Protein AF-A0A2G6HG94-F1 (afdb_monomer_lite)

Structure (mmCIF, N/CA/C/O backbone):
data_AF-A0A2G6HG94-F1
#
_entry.id   AF-A0A2G6HG94-F1
#
loop_
_atom_site.group_PDB
_atom_site.id
_atom_site.type_symbol
_atom_site.label_atom_id
_atom_site.label_alt_id
_atom_site.label_comp_id
_atom_site.label_asym_id
_atom_site.label_entity_id
_atom_site.label_seq_id
_atom_site.pdbx_PDB_ins_code
_atom_site.Cartn_x
_atom_site.Cartn_y
_atom_site.Cartn_z
_atom_site.occupancy
_atom_site.B_iso_or_equiv
_atom_site.auth_seq_id
_atom_site.auth_comp_id
_atom_site.auth_asym_id
_atom_site.auth_atom_id
_atom_site.pdbx_PDB_model_num
ATOM 1 N N . MET A 1 1 ? 24.301 -5.701 -7.905 1.00 54.69 1 MET A N 1
ATOM 2 C CA . MET A 1 1 ? 22.853 -5.455 -7.731 1.00 54.69 1 MET A CA 1
ATOM 3 C C . MET A 1 1 ? 22.670 -4.017 -7.289 1.00 54.69 1 MET A C 1
ATOM 5 O O . MET A 1 1 ? 23.548 -3.510 -6.601 1.00 54.69 1 MET A O 1
ATOM 9 N N . VAL A 1 2 ? 21.608 -3.347 -7.735 1.00 65.88 2 VAL A N 1
ATOM 10 C CA . VAL A 1 2 ? 21.294 -1.986 -7.277 1.00 65.88 2 VAL A CA 1
ATOM 11 C C . VAL A 1 2 ? 20.892 -2.071 -5.805 1.00 65.88 2 VAL A C 1
ATOM 13 O O . VAL A 1 2 ? 20.065 -2.909 -5.454 1.00 65.88 2 VAL A O 1
ATOM 16 N N . GLU A 1 3 ? 21.506 -1.249 -4.957 1.00 82.00 3 GLU A N 1
ATOM 17 C CA . GLU A 1 3 ? 21.153 -1.127 -3.540 1.00 82.00 3 GLU A CA 1
ATOM 18 C C . GLU A 1 3 ? 19.662 -0.752 -3.420 1.00 82.00 3 GLU A C 1
ATOM 20 O O . GLU A 1 3 ? 19.212 0.227 -4.029 1.00 82.00 3 GLU A O 1
ATOM 25 N N . LYS A 1 4 ? 18.874 -1.571 -2.708 1.00 89.50 4 LYS A N 1
ATOM 26 C CA . LYS A 1 4 ? 17.440 -1.319 -2.510 1.00 89.50 4 LYS A CA 1
ATOM 27 C C . LYS A 1 4 ? 17.260 -0.141 -1.541 1.00 89.50 4 LYS A C 1
ATOM 29 O O . LYS A 1 4 ? 18.012 -0.065 -0.572 1.00 89.50 4 LYS A O 1
ATOM 34 N N . PRO A 1 5 ? 16.281 0.757 -1.760 1.00 93.81 5 PRO A N 1
ATOM 35 C CA . PRO A 1 5 ? 15.986 1.831 -0.814 1.00 93.81 5 PRO A CA 1
ATOM 36 C C . PRO A 1 5 ? 15.713 1.281 0.588 1.00 93.81 5 PRO A C 1
ATOM 38 O O . PRO A 1 5 ? 15.019 0.271 0.707 1.00 93.81 5 PRO A O 1
ATOM 41 N N . ALA A 1 6 ? 16.198 1.944 1.635 1.00 96.56 6 ALA A N 1
ATOM 42 C CA . ALA A 1 6 ? 15.832 1.594 3.006 1.00 96.56 6 ALA A CA 1
ATOM 43 C C . ALA A 1 6 ? 14.319 1.777 3.234 1.00 96.56 6 ALA A C 1
ATOM 45 O O . ALA A 1 6 ? 13.686 2.616 2.592 1.00 96.56 6 ALA A O 1
ATOM 46 N N . LEU A 1 7 ? 13.736 1.010 4.152 1.00 98.31 7 LEU A N 1
ATOM 47 C CA . LEU A 1 7 ? 12.342 1.154 4.568 1.00 98.31 7 LEU A CA 1
ATOM 48 C C . LEU A 1 7 ? 12.290 1.781 5.962 1.00 98.31 7 LEU A C 1
ATOM 50 O O . LEU A 1 7 ? 12.791 1.193 6.917 1.00 98.31 7 LEU A O 1
ATOM 54 N N . VAL A 1 8 ? 11.633 2.934 6.078 1.00 98.44 8 VAL A N 1
ATOM 55 C CA . VAL A 1 8 ? 11.308 3.563 7.363 1.00 98.44 8 VAL A CA 1
ATOM 56 C C . VAL A 1 8 ? 9.801 3.470 7.587 1.00 98.44 8 VAL A C 1
ATOM 58 O O . VAL A 1 8 ? 8.999 4.029 6.838 1.00 98.44 8 VAL A O 1
ATOM 61 N N . ILE A 1 9 ? 9.404 2.744 8.624 1.00 98.44 9 ILE A N 1
ATOM 62 C CA . ILE A 1 9 ? 8.010 2.606 9.043 1.00 98.44 9 ILE A CA 1
ATOM 63 C C . ILE A 1 9 ? 7.688 3.772 9.979 1.00 98.44 9 ILE A C 1
ATOM 65 O O . ILE A 1 9 ? 8.245 3.864 11.071 1.00 98.44 9 ILE A O 1
ATOM 69 N N . ALA A 1 10 ? 6.789 4.658 9.557 1.00 97.88 10 ALA A N 1
ATOM 70 C CA . ALA A 1 10 ? 6.380 5.826 10.330 1.00 97.88 10 ALA A CA 1
ATOM 71 C C . ALA A 1 10 ? 5.179 5.481 11.224 1.00 97.88 10 ALA A C 1
ATOM 73 O O . ALA A 1 10 ? 4.052 5.350 10.742 1.00 97.88 10 ALA A O 1
ATOM 74 N N . GLY A 1 11 ? 5.419 5.307 12.524 1.00 95.50 11 GLY A N 1
ATOM 75 C CA . GLY A 1 11 ? 4.393 5.013 13.528 1.00 95.50 11 GLY A CA 1
ATOM 76 C C . GLY A 1 11 ? 3.982 6.238 14.350 1.00 95.50 11 GLY A C 1
ATOM 77 O O . GLY A 1 11 ? 4.631 7.275 14.314 1.00 95.50 11 GLY A O 1
ATOM 78 N N . HIS A 1 12 ? 2.915 6.119 15.145 1.00 91.62 12 HIS A N 1
ATOM 79 C CA . HIS A 1 12 ? 2.540 7.178 16.099 1.00 91.62 12 HIS A CA 1
ATOM 80 C C . HIS A 1 12 ? 3.505 7.254 17.290 1.00 91.62 12 HIS A C 1
ATOM 82 O O . HIS A 1 12 ? 3.939 8.336 17.656 1.00 91.62 12 HIS A O 1
ATOM 88 N N . GLY A 1 13 ? 3.837 6.094 17.866 1.00 90.94 13 GLY A N 1
ATOM 89 C CA . GLY A 1 13 ? 4.592 5.965 19.113 1.00 90.94 13 GLY A CA 1
ATOM 90 C C . GLY A 1 13 ? 3.696 5.764 20.340 1.00 90.94 13 GLY A C 1
ATOM 91 O O . GLY A 1 13 ? 2.485 5.990 20.318 1.00 90.94 13 GLY A O 1
ATOM 92 N N . THR A 1 14 ? 4.279 5.241 21.416 1.00 93.62 14 THR A N 1
ATOM 93 C CA . THR A 1 14 ? 3.594 4.935 22.679 1.00 93.62 14 THR A CA 1
ATOM 94 C C . THR A 1 14 ? 4.587 4.873 23.835 1.00 93.62 14 THR A C 1
ATOM 96 O O . THR A 1 14 ? 5.698 4.376 23.700 1.00 93.62 14 THR A O 1
ATOM 99 N N . ARG A 1 15 ? 4.163 5.318 25.022 1.00 94.19 15 ARG A N 1
ATOM 100 C CA . ARG A 1 15 ? 4.964 5.191 26.255 1.00 94.19 15 ARG A CA 1
ATOM 101 C C . ARG A 1 15 ? 4.809 3.830 26.945 1.00 94.19 15 ARG A C 1
ATOM 103 O O . ARG A 1 15 ? 5.423 3.602 27.979 1.00 94.19 15 ARG A O 1
ATOM 110 N N . LYS A 1 16 ? 3.929 2.955 26.445 1.00 95.38 16 LYS A N 1
ATOM 111 C CA . LYS A 1 16 ? 3.667 1.639 27.046 1.00 95.38 16 LYS A CA 1
ATOM 112 C C . LYS A 1 16 ? 4.695 0.628 26.544 1.00 95.38 16 LYS A C 1
ATOM 114 O O . LYS A 1 16 ? 4.786 0.417 25.339 1.00 95.38 16 LYS A O 1
ATOM 119 N N . GLU A 1 17 ? 5.395 -0.034 27.464 1.00 95.62 17 GLU A N 1
ATOM 120 C CA . GLU A 1 17 ? 6.416 -1.049 27.153 1.00 95.62 17 GLU A CA 1
ATOM 121 C C . GLU A 1 17 ? 5.886 -2.160 26.245 1.00 95.62 17 GLU A C 1
ATOM 123 O O . GLU A 1 17 ? 6.504 -2.469 25.233 1.00 95.62 17 GLU A O 1
ATOM 128 N N . GLU A 1 18 ? 4.694 -2.681 26.536 1.00 96.50 18 GLU A N 1
ATOM 129 C CA . GLU A 1 18 ? 4.037 -3.704 25.713 1.00 96.50 18 GLU A CA 1
ATOM 130 C C . GLU A 1 18 ? 3.797 -3.233 24.267 1.00 96.50 18 GLU A C 1
ATOM 132 O O . GLU A 1 18 ? 3.957 -3.993 23.316 1.00 96.50 18 GLU A O 1
ATOM 137 N N . GLY A 1 19 ? 3.452 -1.955 24.084 1.00 96.06 19 GLY A N 1
ATOM 138 C CA . GLY A 1 19 ? 3.251 -1.366 22.762 1.00 96.06 19 GLY A CA 1
ATOM 139 C C . GLY A 1 19 ? 4.558 -1.159 22.001 1.00 96.06 19 GLY A C 1
ATOM 140 O O . GLY A 1 19 ? 4.611 -1.412 20.800 1.00 96.06 19 GLY A O 1
ATOM 141 N N . MET A 1 20 ? 5.623 -0.754 22.701 1.00 95.81 20 MET A N 1
ATOM 142 C CA . MET A 1 20 ? 6.967 -0.654 22.124 1.00 95.81 20 MET A CA 1
ATOM 143 C C . MET A 1 20 ? 7.508 -2.036 21.730 1.00 95.81 20 MET A C 1
ATOM 145 O O . MET A 1 20 ? 8.055 -2.188 20.640 1.00 95.81 20 MET A O 1
ATOM 149 N N . ALA A 1 21 ? 7.294 -3.055 22.567 1.00 96.94 21 ALA A N 1
ATOM 150 C CA . ALA A 1 21 ? 7.666 -4.437 22.274 1.00 96.94 21 ALA A CA 1
ATOM 151 C C . ALA A 1 21 ? 6.909 -4.981 21.051 1.00 96.94 21 ALA A C 1
ATOM 153 O O . ALA A 1 21 ? 7.532 -5.531 20.146 1.00 96.94 21 ALA A O 1
ATOM 154 N N . ALA A 1 22 ? 5.594 -4.749 20.967 1.00 97.31 22 ALA A N 1
ATOM 155 C CA . ALA A 1 22 ? 4.786 -5.133 19.809 1.00 97.31 22 ALA A CA 1
ATOM 156 C C . ALA A 1 22 ? 5.234 -4.426 18.516 1.00 97.31 22 ALA A C 1
ATOM 158 O O . ALA A 1 22 ? 5.293 -5.051 17.458 1.00 97.31 22 ALA A O 1
ATOM 159 N N . ALA A 1 23 ? 5.589 -3.139 18.582 1.00 96.81 23 ALA A N 1
ATOM 160 C CA . ALA A 1 23 ? 6.128 -2.416 17.430 1.00 96.81 23 ALA A CA 1
ATOM 161 C C . ALA A 1 23 ? 7.500 -2.966 16.990 1.00 96.81 23 ALA A C 1
ATOM 163 O O . ALA A 1 23 ? 7.748 -3.110 15.794 1.00 96.81 23 ALA A O 1
ATOM 164 N N . ALA A 1 24 ? 8.376 -3.333 17.931 1.00 96.62 24 ALA A N 1
ATOM 165 C CA . ALA A 1 24 ? 9.669 -3.948 17.625 1.00 96.62 24 ALA A CA 1
ATOM 166 C C . ALA A 1 24 ? 9.524 -5.358 17.017 1.00 96.62 24 ALA A C 1
ATOM 168 O O . ALA A 1 24 ? 10.210 -5.697 16.045 1.00 96.62 24 ALA A O 1
ATOM 169 N N . GLU A 1 25 ? 8.594 -6.167 17.535 1.00 98.00 25 GLU A N 1
ATOM 170 C CA . GLU A 1 25 ? 8.228 -7.460 16.945 1.00 98.00 25 GLU A CA 1
ATOM 171 C C . GLU A 1 25 ? 7.721 -7.275 15.509 1.00 98.00 25 GLU A C 1
ATOM 173 O O . GLU A 1 25 ? 8.145 -7.980 14.591 1.00 98.00 25 GLU A O 1
ATOM 178 N N . PHE A 1 26 ? 6.867 -6.273 15.290 1.00 98.31 26 PHE A N 1
ATOM 179 C CA . PHE A 1 26 ? 6.357 -5.943 13.966 1.00 98.31 26 PHE A CA 1
ATOM 180 C C . PHE A 1 26 ? 7.472 -5.578 12.976 1.00 98.31 26 PHE A C 1
ATOM 182 O O . PHE A 1 26 ? 7.509 -6.116 11.869 1.00 98.31 26 PHE A O 1
ATOM 189 N N . VAL A 1 27 ? 8.414 -4.715 13.371 1.00 98.06 27 VAL A N 1
ATOM 190 C CA . VAL A 1 27 ? 9.580 -4.366 12.538 1.00 98.06 27 VAL A CA 1
ATOM 191 C C . VAL A 1 27 ? 10.389 -5.614 12.185 1.00 98.06 27 VAL A C 1
ATOM 193 O O . VAL A 1 27 ? 10.783 -5.781 11.033 1.00 98.06 27 VAL A O 1
ATOM 196 N N . THR A 1 28 ? 10.574 -6.530 13.141 1.00 98.00 28 THR A N 1
ATOM 197 C CA . THR A 1 28 ? 11.274 -7.806 12.916 1.00 98.00 28 THR A CA 1
ATOM 198 C C . THR A 1 28 ? 10.558 -8.670 11.874 1.00 98.00 28 THR A C 1
ATOM 200 O O . THR A 1 28 ? 11.204 -9.226 10.985 1.00 98.00 28 THR A O 1
ATOM 203 N N . LYS A 1 29 ? 9.220 -8.740 11.920 1.00 98.25 29 LYS A N 1
ATOM 204 C CA . LYS A 1 29 ? 8.412 -9.449 10.911 1.00 98.25 29 LYS A CA 1
ATOM 205 C C . LYS A 1 29 ? 8.564 -8.837 9.518 1.00 98.25 29 LYS A C 1
ATOM 207 O O . LYS A 1 29 ? 8.764 -9.570 8.554 1.00 98.25 29 LYS A O 1
ATOM 212 N N . VAL A 1 30 ? 8.533 -7.507 9.400 1.00 98.44 30 VAL A N 1
ATOM 213 C CA . VAL A 1 30 ? 8.744 -6.824 8.110 1.00 98.44 30 VAL A CA 1
ATOM 214 C C . VAL A 1 30 ? 10.168 -7.054 7.588 1.00 98.44 30 VAL A C 1
ATOM 216 O O . VAL A 1 30 ? 10.344 -7.362 6.410 1.00 98.44 30 VAL A O 1
ATOM 219 N N . GLN A 1 31 ? 11.180 -6.978 8.457 1.00 97.81 31 GLN A N 1
ATOM 220 C CA . GLN A 1 31 ? 12.577 -7.252 8.108 1.00 97.81 31 GLN A CA 1
ATOM 221 C C . GLN A 1 31 ? 12.777 -8.682 7.581 1.00 97.81 31 GLN A C 1
ATOM 223 O O . GLN A 1 31 ? 13.538 -8.878 6.635 1.00 97.81 31 GLN A O 1
ATOM 228 N N . ALA A 1 32 ? 12.074 -9.672 8.142 1.00 97.75 32 ALA A N 1
ATOM 229 C CA . ALA A 1 32 ? 12.132 -11.059 7.678 1.00 97.75 32 ALA A CA 1
ATOM 230 C C . ALA A 1 32 ? 11.556 -11.247 6.261 1.00 97.75 32 ALA A C 1
ATOM 232 O O . ALA A 1 32 ? 12.034 -12.096 5.511 1.00 97.75 32 ALA A O 1
ATOM 233 N N . LEU A 1 33 ? 10.561 -10.441 5.874 1.00 97.44 33 LEU A N 1
ATOM 234 C CA . LEU A 1 33 ? 9.982 -10.450 4.524 1.00 97.44 33 LEU A CA 1
ATOM 235 C C . LEU A 1 33 ? 10.848 -9.702 3.495 1.00 97.44 33 LEU A C 1
ATOM 237 O O . LEU A 1 33 ? 10.703 -9.923 2.292 1.00 97.44 33 LEU A O 1
ATOM 241 N N . LEU A 1 34 ? 11.754 -8.832 3.950 1.00 96.06 34 LEU A N 1
ATOM 242 C CA . LEU A 1 34 ? 12.644 -8.026 3.113 1.00 96.06 34 LEU A CA 1
ATOM 243 C C . LEU A 1 34 ? 14.116 -8.182 3.554 1.00 96.06 34 LEU A C 1
ATOM 245 O O . LEU A 1 34 ? 14.723 -7.213 4.011 1.00 96.06 34 LEU A O 1
ATOM 249 N N . PRO A 1 35 ? 14.731 -9.372 3.397 1.00 94.38 35 PRO A N 1
ATOM 250 C CA . PRO A 1 35 ? 16.058 -9.666 3.955 1.00 94.38 35 PRO A CA 1
ATOM 251 C C . PRO A 1 35 ? 17.186 -8.783 3.396 1.00 94.38 35 PRO A C 1
ATOM 253 O O . PRO A 1 35 ? 18.176 -8.549 4.081 1.00 94.38 35 PRO A O 1
ATOM 256 N N . ASP A 1 36 ? 17.023 -8.257 2.178 1.00 92.31 36 ASP A N 1
ATOM 257 C CA . ASP A 1 36 ? 18.010 -7.386 1.521 1.00 92.31 36 ASP A CA 1
ATOM 258 C C . ASP A 1 36 ? 17.747 -5.883 1.737 1.00 92.31 36 ASP A C 1
ATOM 260 O O . ASP A 1 36 ? 18.348 -5.045 1.062 1.00 92.31 36 ASP A O 1
ATOM 264 N N . VAL A 1 37 ? 16.787 -5.522 2.592 1.00 95.19 37 VAL A N 1
ATOM 265 C CA . VAL A 1 37 ? 16.383 -4.131 2.839 1.00 95.19 37 VAL A CA 1
ATOM 266 C C . VAL A 1 37 ? 16.684 -3.780 4.285 1.00 95.19 37 VAL A C 1
ATOM 268 O O . VAL A 1 37 ? 16.327 -4.527 5.188 1.00 95.19 37 VAL A O 1
ATOM 271 N N . SER A 1 38 ? 17.294 -2.620 4.519 1.00 95.88 38 SER A N 1
ATOM 272 C CA . SER A 1 38 ? 17.392 -2.064 5.870 1.00 95.88 38 SER A CA 1
ATOM 273 C C . SER A 1 38 ? 16.016 -1.561 6.306 1.00 95.88 38 SER A C 1
ATOM 275 O O . SER A 1 38 ? 15.544 -0.561 5.760 1.00 95.88 38 SER A O 1
ATOM 277 N N . VAL A 1 39 ? 15.395 -2.218 7.286 1.00 98.19 39 VAL A N 1
ATOM 278 C CA . VAL A 1 39 ? 14.098 -1.816 7.847 1.00 98.19 39 VAL A CA 1
ATOM 279 C C . VAL A 1 39 ? 14.288 -1.161 9.217 1.00 98.19 39 VAL A C 1
ATOM 281 O O . VAL A 1 39 ? 14.936 -1.717 10.101 1.00 98.19 39 VAL A O 1
ATOM 284 N N . SER A 1 40 ? 13.701 0.016 9.414 1.00 97.75 40 SER A N 1
ATOM 285 C CA . SER A 1 40 ? 13.635 0.700 10.709 1.00 97.75 40 SER A CA 1
ATOM 286 C C . SER A 1 40 ? 12.236 1.259 10.965 1.00 97.75 40 SER A C 1
ATOM 288 O O . SER A 1 40 ? 11.417 1.375 10.053 1.00 97.75 40 SER A O 1
ATOM 290 N N . ALA A 1 41 ? 11.952 1.604 12.220 1.00 97.81 41 ALA A N 1
ATOM 291 C CA . ALA A 1 41 ? 10.780 2.389 12.586 1.00 97.81 41 ALA A CA 1
ATOM 292 C C . ALA A 1 41 ? 11.218 3.742 13.140 1.00 97.81 41 ALA A C 1
ATOM 294 O O . ALA A 1 41 ? 12.215 3.822 13.858 1.00 97.81 41 ALA A O 1
ATOM 295 N N . GLY A 1 42 ? 10.447 4.772 12.816 1.00 97.56 42 GLY A N 1
ATOM 296 C CA . GLY A 1 42 ? 10.507 6.079 13.453 1.00 97.56 42 GLY A CA 1
ATOM 297 C C . GLY A 1 42 ? 9.103 6.502 13.862 1.00 97.56 42 GLY A C 1
ATOM 298 O O . GLY A 1 42 ? 8.114 6.073 13.254 1.00 97.56 42 GLY A O 1
ATOM 299 N N . TYR A 1 43 ? 8.998 7.313 14.905 1.00 97.38 43 TYR A N 1
ATOM 300 C CA . TYR A 1 43 ? 7.707 7.672 15.483 1.00 97.38 43 TYR A CA 1
ATOM 301 C C . TYR A 1 43 ? 7.463 9.175 15.437 1.00 97.38 43 TYR A C 1
ATOM 303 O O . TYR A 1 43 ? 8.393 9.967 15.560 1.00 97.38 43 TYR A O 1
ATOM 311 N N . VAL A 1 44 ? 6.201 9.563 15.245 1.00 93.31 44 VAL A N 1
ATOM 312 C CA . VAL A 1 44 ? 5.804 10.978 15.272 1.00 93.31 44 VAL A CA 1
ATOM 313 C C . VAL A 1 44 ? 6.042 11.573 16.661 1.00 93.31 44 VAL A C 1
ATOM 315 O O . VAL A 1 44 ? 6.483 12.709 16.786 1.00 93.31 44 VAL A O 1
ATOM 318 N N . GLU A 1 45 ? 5.751 10.815 17.717 1.00 89.19 45 GLU A N 1
ATOM 319 C CA . GLU A 1 45 ? 5.860 11.291 19.091 1.00 89.19 45 GLU A CA 1
ATOM 320 C C . GLU A 1 45 ? 6.142 10.148 20.079 1.00 89.19 45 GLU A C 1
ATOM 322 O O . GLU A 1 45 ? 6.040 8.969 19.756 1.00 89.19 45 GLU A O 1
ATOM 327 N N . LEU A 1 46 ? 6.444 10.507 21.333 1.00 91.69 46 LEU A N 1
ATOM 328 C CA . LEU A 1 46 ? 6.496 9.633 22.522 1.00 91.69 46 LEU A CA 1
ATOM 329 C C . LEU A 1 46 ? 7.614 8.583 22.587 1.00 91.69 46 LEU A C 1
ATOM 331 O O . LEU A 1 46 ? 8.038 8.256 23.696 1.00 91.69 46 LEU A O 1
ATOM 335 N N . THR A 1 47 ? 8.052 8.046 21.455 1.00 91.50 47 THR A N 1
ATOM 336 C CA . THR A 1 47 ? 9.002 6.935 21.367 1.00 91.50 47 THR A CA 1
ATOM 337 C C . THR A 1 47 ? 10.152 7.333 20.445 1.00 91.50 47 THR A C 1
ATOM 339 O O . THR A 1 47 ? 9.888 7.680 19.300 1.00 91.50 47 THR A O 1
ATOM 342 N N . PRO A 1 48 ? 11.417 7.284 20.890 1.00 91.81 48 PRO A N 1
ATOM 343 C CA . PRO A 1 48 ? 12.551 7.434 19.987 1.00 91.81 48 PRO A CA 1
ATOM 344 C C . PRO A 1 48 ? 12.822 6.127 19.206 1.00 91.81 48 PRO A C 1
ATOM 346 O O . PRO A 1 48 ? 12.505 5.040 19.703 1.00 91.81 48 PRO A O 1
ATOM 349 N N . PRO A 1 49 ? 13.456 6.197 18.024 1.00 96.69 49 PRO A N 1
ATOM 350 C CA . PRO A 1 49 ? 13.830 7.426 17.320 1.00 96.69 49 PRO A CA 1
ATOM 351 C C . PRO A 1 49 ? 12.618 8.118 16.681 1.00 96.69 49 PRO A C 1
ATOM 353 O O . PRO A 1 49 ? 11.618 7.468 16.352 1.00 96.69 49 PRO A O 1
ATOM 356 N N . THR A 1 50 ? 12.713 9.430 16.477 1.00 97.75 50 THR A N 1
ATOM 357 C CA . THR A 1 50 ? 11.739 10.157 15.653 1.00 97.75 50 THR A CA 1
ATOM 358 C C . THR A 1 50 ? 11.861 9.745 14.178 1.00 97.75 50 THR A C 1
ATOM 360 O O . THR A 1 50 ? 12.791 9.037 13.773 1.00 97.75 50 THR A O 1
ATOM 363 N N . ILE A 1 51 ? 10.880 10.109 13.348 1.00 97.88 51 ILE A N 1
ATOM 364 C CA . ILE A 1 51 ? 10.877 9.735 11.920 1.00 97.88 51 ILE A CA 1
ATOM 365 C C . ILE A 1 51 ? 12.085 10.322 11.180 1.00 97.88 51 ILE A C 1
ATOM 367 O O . ILE A 1 51 ? 12.708 9.615 10.388 1.00 97.88 51 ILE A O 1
ATOM 371 N N . ASP A 1 52 ? 12.423 11.580 11.447 1.00 97.25 52 ASP A N 1
ATOM 372 C CA . ASP A 1 52 ? 13.571 12.284 10.876 1.00 97.25 52 ASP A CA 1
ATOM 373 C C . ASP A 1 52 ? 14.900 11.634 11.295 1.00 97.25 52 ASP A C 1
ATOM 375 O O . ASP A 1 52 ? 15.735 11.352 10.432 1.00 97.25 52 ASP A O 1
ATOM 379 N N . GLU A 1 53 ? 15.061 11.278 12.574 1.00 97.56 53 GLU A N 1
ATOM 380 C CA . GLU A 1 53 ? 16.233 10.562 13.091 1.00 97.56 53 GLU A CA 1
ATOM 381 C C . GLU A 1 53 ? 16.398 9.189 12.421 1.00 97.56 53 GLU A C 1
ATOM 383 O O . GLU A 1 53 ? 17.483 8.837 11.945 1.00 97.56 53 GLU A O 1
ATOM 388 N N . ALA A 1 54 ? 15.313 8.409 12.348 1.00 97.69 54 ALA A N 1
ATOM 389 C CA . ALA A 1 54 ? 15.319 7.089 11.722 1.00 97.69 54 ALA A CA 1
ATOM 390 C C . ALA A 1 54 ? 15.642 7.171 10.222 1.00 97.69 54 ALA A C 1
ATOM 392 O O . ALA A 1 54 ? 16.371 6.322 9.697 1.00 97.69 54 ALA A O 1
ATOM 393 N N . LEU A 1 55 ? 15.116 8.191 9.537 1.00 97.50 55 LEU A N 1
ATOM 394 C CA . LEU A 1 55 ? 15.358 8.443 8.121 1.00 97.50 55 LEU A CA 1
ATOM 395 C C . LEU A 1 55 ? 16.799 8.884 7.863 1.00 97.50 55 LEU A C 1
ATOM 397 O O . LEU A 1 55 ? 17.464 8.284 7.019 1.00 97.50 55 LEU A O 1
ATOM 401 N N . SER A 1 56 ? 17.303 9.866 8.609 1.00 96.50 56 SER A N 1
ATOM 402 C CA . SER A 1 56 ? 18.682 10.348 8.487 1.00 96.50 56 SER A CA 1
ATOM 403 C C . SER A 1 56 ? 19.683 9.210 8.718 1.00 96.50 56 SER A C 1
ATOM 405 O O . SER A 1 56 ? 20.561 8.957 7.886 1.00 96.50 56 SER A O 1
ATOM 407 N N . ALA A 1 57 ? 19.476 8.409 9.770 1.00 96.31 57 ALA A N 1
ATOM 408 C CA . ALA A 1 57 ? 20.312 7.249 10.069 1.00 96.31 57 ALA A CA 1
ATOM 409 C C . ALA A 1 57 ? 20.254 6.155 8.987 1.00 96.31 57 ALA A C 1
ATOM 411 O O . ALA A 1 57 ? 21.246 5.452 8.772 1.00 96.31 57 ALA A O 1
ATOM 412 N N . ALA A 1 58 ? 19.112 5.980 8.315 1.00 95.44 58 ALA A N 1
ATOM 413 C CA . ALA A 1 58 ? 18.980 5.043 7.203 1.00 95.44 58 ALA A CA 1
ATOM 414 C C . ALA A 1 58 ? 19.720 5.546 5.952 1.00 95.44 58 ALA A C 1
ATOM 416 O O . ALA A 1 58 ? 20.473 4.790 5.340 1.00 95.44 58 ALA A O 1
ATOM 417 N N . LEU A 1 59 ? 19.558 6.827 5.606 1.00 94.88 59 LEU A N 1
ATOM 418 C CA . LEU A 1 59 ? 20.182 7.442 4.431 1.00 94.88 59 LEU A CA 1
ATOM 419 C C . LEU A 1 59 ? 21.709 7.520 4.555 1.00 94.88 59 LEU A C 1
ATOM 421 O O . LEU A 1 59 ? 22.411 7.242 3.584 1.00 94.88 59 LEU A O 1
ATOM 425 N N . ALA A 1 60 ? 22.234 7.832 5.744 1.00 93.50 60 ALA A N 1
ATOM 426 C CA . ALA A 1 60 ? 23.672 7.976 5.994 1.00 93.50 60 ALA A CA 1
ATOM 427 C C . ALA A 1 60 ? 24.488 6.693 5.739 1.00 93.50 60 ALA A C 1
ATOM 429 O O . ALA A 1 60 ? 25.702 6.752 5.551 1.00 93.50 60 ALA A O 1
ATOM 430 N N . LYS A 1 61 ? 23.835 5.524 5.725 1.00 89.62 61 LYS A N 1
ATOM 431 C CA . LYS A 1 61 ? 24.482 4.223 5.491 1.00 89.62 61 LYS A CA 1
ATOM 432 C C . LYS A 1 61 ? 24.621 3.870 4.009 1.00 89.62 61 LYS A C 1
ATOM 434 O O . LYS A 1 61 ? 25.267 2.873 3.694 1.00 89.62 61 LYS A O 1
ATOM 439 N N . MET A 1 62 ? 24.019 4.651 3.112 1.00 90.06 62 MET A N 1
ATOM 440 C CA . MET A 1 62 ? 23.862 4.295 1.703 1.00 90.06 62 MET A CA 1
ATOM 441 C C . MET A 1 62 ? 24.755 5.141 0.797 1.00 90.06 62 MET A C 1
ATOM 443 O O . MET A 1 62 ? 24.881 6.353 0.970 1.00 90.06 62 MET A O 1
ATOM 447 N N . LYS A 1 63 ? 25.331 4.519 -0.239 1.00 87.69 63 LYS A N 1
ATOM 448 C CA . LYS A 1 63 ? 26.155 5.239 -1.229 1.00 87.69 63 LYS A CA 1
ATOM 449 C C . LYS A 1 63 ? 25.299 6.108 -2.154 1.00 87.69 63 LYS A C 1
ATOM 451 O O . LYS A 1 63 ? 25.724 7.186 -2.561 1.00 87.69 63 LYS A O 1
ATOM 456 N N . ASN A 1 64 ? 24.116 5.613 -2.511 1.00 88.25 64 ASN A N 1
ATOM 457 C CA . ASN A 1 64 ? 23.082 6.366 -3.211 1.00 88.25 64 ASN A CA 1
ATOM 458 C C . ASN A 1 64 ? 21.865 6.455 -2.275 1.00 88.25 64 ASN A C 1
ATOM 460 O O . ASN A 1 64 ? 21.077 5.506 -2.242 1.00 88.25 64 ASN A O 1
ATOM 464 N N . PRO A 1 65 ? 21.744 7.527 -1.470 1.00 92.94 65 PRO A N 1
ATOM 465 C CA . PRO A 1 65 ? 20.798 7.584 -0.363 1.00 92.94 65 PRO A CA 1
ATOM 466 C C . PRO A 1 65 ? 19.359 7.565 -0.874 1.00 92.94 65 PRO A C 1
ATOM 468 O O . PRO A 1 65 ? 18.870 8.513 -1.493 1.00 92.94 65 PRO A O 1
ATOM 471 N N . ARG A 1 66 ? 18.675 6.443 -0.640 1.00 93.88 66 ARG A N 1
ATOM 472 C CA . ARG A 1 66 ? 17.292 6.228 -1.063 1.00 93.88 66 ARG A CA 1
ATOM 473 C C . ARG A 1 66 ? 16.507 5.589 0.064 1.00 93.88 66 ARG A C 1
ATOM 475 O O . ARG A 1 66 ? 16.926 4.569 0.599 1.00 93.88 66 ARG A O 1
ATOM 482 N N . ALA A 1 67 ? 15.339 6.131 0.366 1.00 95.88 67 ALA A N 1
ATOM 483 C CA . ALA A 1 67 ? 14.446 5.548 1.356 1.00 95.88 67 ALA A CA 1
ATOM 484 C C . ALA A 1 67 ? 12.994 5.571 0.882 1.00 95.88 67 ALA A C 1
ATOM 486 O O . ALA A 1 67 ? 12.602 6.365 0.027 1.00 95.88 67 ALA A O 1
ATOM 487 N N . VAL A 1 68 ? 12.196 4.690 1.464 1.00 97.56 68 VAL A N 1
ATOM 488 C CA . VAL A 1 68 ? 10.746 4.669 1.342 1.00 97.56 68 VAL A CA 1
ATOM 489 C C . VAL A 1 68 ? 10.173 4.801 2.742 1.00 97.56 68 VAL A C 1
ATOM 491 O O . VAL A 1 68 ? 10.518 4.023 3.630 1.00 97.56 68 VAL A O 1
ATOM 494 N N . VAL A 1 69 ? 9.289 5.775 2.930 1.00 98.25 69 VAL A N 1
ATOM 495 C CA . VAL A 1 69 ? 8.575 5.987 4.187 1.00 98.25 69 VAL A CA 1
ATOM 496 C C . VAL A 1 69 ? 7.151 5.459 4.051 1.00 98.25 69 VAL A C 1
ATOM 498 O O . VAL A 1 69 ? 6.392 5.889 3.173 1.00 98.25 69 VAL A O 1
ATOM 501 N N . VAL A 1 70 ? 6.789 4.510 4.917 1.00 98.12 70 VAL A N 1
ATOM 502 C CA . VAL A 1 70 ? 5.454 3.897 4.952 1.00 98.12 70 VAL A CA 1
ATOM 503 C C . VAL A 1 70 ? 4.708 4.330 6.216 1.00 98.12 70 VAL A C 1
ATOM 505 O O . VAL A 1 70 ? 5.120 3.939 7.311 1.00 98.12 70 VAL A O 1
ATOM 508 N N . PRO A 1 71 ? 3.609 5.107 6.103 1.00 96.94 71 PRO A N 1
ATOM 509 C CA . PRO A 1 71 ? 2.768 5.444 7.246 1.00 96.94 71 PRO A CA 1
ATOM 510 C C . PRO A 1 71 ? 2.061 4.210 7.794 1.00 96.94 71 PRO A C 1
ATOM 512 O O . PRO A 1 71 ? 1.219 3.605 7.124 1.00 96.94 71 PRO A O 1
ATOM 515 N N . LEU A 1 72 ? 2.304 3.905 9.062 1.00 95.25 72 LEU A N 1
ATOM 516 C CA . LEU A 1 72 ? 1.567 2.895 9.805 1.00 95.25 72 LEU A CA 1
ATOM 517 C C . LEU A 1 72 ? 0.266 3.495 10.376 1.00 95.25 72 LEU A C 1
ATOM 519 O O . LEU A 1 72 ? 0.041 3.536 11.587 1.00 95.25 72 LEU A O 1
ATOM 523 N N . MET A 1 73 ? -0.574 4.005 9.469 1.00 90.31 73 MET A N 1
ATOM 524 C CA . MET A 1 73 ? -1.803 4.757 9.749 1.00 90.31 73 MET A CA 1
ATOM 525 C C . MET A 1 73 ? -2.989 4.115 9.020 1.00 90.31 73 MET A C 1
ATOM 527 O O . MET A 1 73 ? -2.889 3.791 7.837 1.00 90.31 73 MET A O 1
ATOM 531 N N . VAL A 1 74 ? -4.118 3.920 9.706 1.00 82.31 74 VAL A N 1
ATOM 532 C CA . VAL A 1 74 ? -5.299 3.267 9.105 1.00 82.31 74 VAL A CA 1
ATOM 533 C C . VAL A 1 74 ? -6.025 4.210 8.143 1.00 82.31 74 VAL A C 1
ATOM 535 O O . VAL A 1 74 ? -6.319 3.824 7.015 1.00 82.31 74 VAL A O 1
ATOM 538 N N . GLY A 1 75 ? -6.254 5.456 8.556 1.00 80.06 75 GLY A N 1
ATOM 539 C CA . GLY A 1 75 ? -6.937 6.477 7.760 1.00 80.06 75 GLY A CA 1
ATOM 540 C C . GLY A 1 75 ? -6.076 7.711 7.520 1.00 80.06 75 GLY A C 1
ATOM 541 O O . GLY A 1 75 ? -4.951 7.821 8.021 1.00 80.06 75 GLY A O 1
ATOM 542 N N . THR A 1 76 ? -6.640 8.655 6.772 1.00 73.56 76 THR A N 1
ATOM 543 C CA . THR A 1 76 ? -6.029 9.977 6.587 1.00 73.56 76 THR A CA 1
ATOM 544 C C . THR A 1 76 ? -6.011 10.748 7.918 1.00 73.56 76 THR A C 1
ATOM 546 O O . THR A 1 76 ? -6.807 10.479 8.809 1.00 73.56 76 THR A O 1
ATOM 549 N N . GLY A 1 77 ? -5.098 11.705 8.105 1.00 80.06 77 GLY A N 1
ATOM 550 C CA . GLY A 1 77 ? -5.050 12.537 9.313 1.00 80.06 77 GLY A CA 1
ATOM 551 C C . GLY A 1 77 ? -3.924 13.567 9.284 1.00 80.06 77 GLY A C 1
ATOM 552 O O . GLY A 1 77 ? -3.154 13.600 8.324 1.00 80.06 77 GLY A O 1
ATOM 553 N N . GLY A 1 78 ? -3.821 14.384 10.340 1.00 81.56 78 GLY A N 1
ATOM 554 C CA . GLY A 1 78 ? -2.756 15.389 10.495 1.00 81.56 78 GLY A CA 1
ATOM 555 C C . GLY A 1 78 ? -1.361 14.789 10.310 1.00 81.56 78 GLY A C 1
ATOM 556 O O . GLY A 1 78 ? -0.612 15.264 9.466 1.00 81.56 78 GLY A O 1
ATOM 557 N N . HIS A 1 79 ? -1.104 13.638 10.940 1.00 85.94 79 HIS A N 1
ATOM 558 C CA . HIS A 1 79 ? 0.154 12.901 10.789 1.00 85.94 79 HIS A CA 1
ATOM 559 C C . HIS A 1 79 ? 0.493 12.566 9.335 1.00 85.94 79 HIS A C 1
ATOM 561 O O . HIS A 1 79 ? 1.597 12.825 8.871 1.00 85.94 79 HIS A O 1
ATOM 567 N N . VAL A 1 80 ? -0.469 12.027 8.584 1.00 86.31 80 VAL A N 1
ATOM 568 C CA . VAL A 1 80 ? -0.249 11.632 7.184 1.00 86.31 80 VAL A CA 1
ATOM 569 C C . VAL A 1 80 ? -0.068 12.850 6.273 1.00 86.31 80 VAL A C 1
ATOM 571 O O . VAL A 1 80 ? 0.656 12.760 5.282 1.00 86.31 80 VAL A O 1
ATOM 574 N N . ARG A 1 81 ? -0.738 13.969 6.579 1.00 84.75 81 ARG A N 1
ATOM 575 C CA . ARG A 1 81 ? -0.777 15.168 5.726 1.00 84.75 81 ARG A CA 1
ATOM 576 C C . ARG A 1 81 ? 0.323 16.185 6.026 1.00 84.75 81 ARG A C 1
ATOM 578 O O . ARG A 1 81 ? 0.676 16.917 5.109 1.00 84.75 81 ARG A O 1
ATOM 585 N N . MET A 1 82 ? 0.811 16.239 7.263 1.00 87.50 82 MET A N 1
ATOM 586 C CA . MET A 1 82 ? 1.701 17.292 7.762 1.00 87.50 82 MET A CA 1
ATOM 587 C C . MET A 1 82 ? 2.918 16.705 8.482 1.00 87.50 82 MET A C 1
ATOM 589 O O . MET A 1 82 ? 4.021 16.816 7.960 1.00 87.50 82 MET A O 1
ATOM 593 N N . ASP A 1 83 ? 2.720 16.004 9.605 1.00 92.75 83 ASP A N 1
ATOM 594 C CA . ASP A 1 83 ? 3.835 15.659 10.506 1.00 92.75 83 ASP A CA 1
ATOM 595 C C . ASP A 1 83 ? 4.859 14.708 9.860 1.00 92.75 83 ASP A C 1
ATOM 597 O O . ASP A 1 83 ? 6.064 14.919 9.965 1.00 92.75 83 ASP A O 1
ATOM 601 N N . ILE A 1 84 ? 4.407 13.663 9.148 1.00 95.38 84 ILE A N 1
ATOM 602 C CA . ILE A 1 84 ? 5.328 12.747 8.454 1.00 95.38 84 ILE A CA 1
ATOM 603 C C . ILE A 1 84 ? 6.035 13.464 7.285 1.00 95.38 84 ILE A C 1
ATOM 605 O O . ILE A 1 84 ? 7.255 13.341 7.185 1.00 95.38 84 ILE A O 1
ATOM 609 N N . PRO A 1 85 ? 5.342 14.212 6.399 1.00 93.25 85 PRO A N 1
ATOM 610 C CA . PRO A 1 85 ? 6.008 15.044 5.393 1.00 93.25 85 PRO A CA 1
ATOM 611 C C . PRO A 1 85 ? 7.051 16.026 5.948 1.00 93.25 85 PRO A C 1
ATOM 613 O O . PRO A 1 85 ? 8.118 16.160 5.347 1.00 93.25 85 PRO A O 1
ATOM 616 N N . GLU A 1 86 ? 6.772 16.683 7.076 1.00 95.12 86 GLU A N 1
ATOM 617 C CA . GLU A 1 86 ? 7.713 17.590 7.747 1.00 95.12 86 GLU A CA 1
ATOM 618 C C . GLU A 1 86 ? 8.942 16.828 8.255 1.00 95.12 86 GLU A C 1
ATOM 620 O O . GLU A 1 86 ? 10.064 17.164 7.876 1.00 95.12 86 GLU A O 1
ATOM 625 N N . ALA A 1 87 ? 8.746 15.711 8.963 1.00 96.12 87 ALA A N 1
ATOM 626 C CA . ALA A 1 87 ? 9.847 14.861 9.416 1.00 96.12 87 ALA A CA 1
ATOM 627 C C . ALA A 1 87 ? 10.675 14.275 8.252 1.00 96.12 87 ALA A C 1
ATOM 629 O O . ALA A 1 87 ? 11.884 14.075 8.366 1.00 96.12 87 ALA A O 1
ATOM 630 N N . ILE A 1 88 ? 10.059 14.019 7.090 1.00 95.38 88 ILE A N 1
ATOM 631 C CA . ILE A 1 88 ? 10.788 13.625 5.873 1.00 95.38 88 ILE A CA 1
ATOM 632 C C . ILE A 1 88 ? 11.678 14.765 5.370 1.00 95.38 88 ILE A C 1
ATOM 634 O O . ILE A 1 88 ? 12.793 14.506 4.913 1.00 95.38 88 ILE A O 1
ATOM 638 N N . ALA A 1 89 ? 11.192 16.007 5.395 1.00 93.06 89 ALA A N 1
ATOM 639 C CA . ALA A 1 89 ? 11.983 17.162 4.987 1.00 93.06 89 ALA A CA 1
ATOM 640 C C . ALA A 1 89 ? 13.181 17.366 5.929 1.00 93.06 89 ALA A C 1
ATOM 642 O O . ALA A 1 89 ? 14.301 17.546 5.451 1.00 93.06 89 ALA A O 1
ATOM 643 N N . GLU A 1 90 ? 12.959 17.249 7.239 1.00 95.12 90 GLU A N 1
ATOM 644 C CA . GLU A 1 90 ? 13.993 17.356 8.275 1.00 95.12 90 GLU A CA 1
ATOM 645 C C . GLU A 1 90 ? 15.029 16.230 8.173 1.00 95.12 90 GLU A C 1
ATOM 647 O O . GLU A 1 90 ? 16.224 16.497 8.061 1.00 95.12 90 GLU A O 1
ATOM 652 N N . GLY A 1 91 ? 14.591 14.970 8.076 1.00 94.25 91 GLY A N 1
ATOM 653 C CA . GLY A 1 91 ? 15.488 13.812 7.966 1.00 94.25 91 GLY A CA 1
ATOM 654 C C . GLY A 1 91 ? 16.325 13.773 6.679 1.00 94.25 91 GLY A C 1
ATOM 655 O O . GLY A 1 91 ? 17.261 12.980 6.572 1.00 94.25 91 GLY A O 1
ATOM 656 N N . ARG A 1 92 ? 16.010 14.621 5.689 1.00 93.94 92 ARG A N 1
ATOM 657 C CA . ARG A 1 92 ? 16.788 14.799 4.450 1.00 93.94 92 ARG A CA 1
ATOM 658 C C . ARG A 1 92 ? 17.746 15.987 4.489 1.00 93.94 92 ARG A C 1
ATOM 660 O O . ARG A 1 92 ? 18.515 16.131 3.539 1.00 93.94 92 ARG A O 1
ATOM 667 N N . ALA A 1 93 ? 17.712 16.826 5.526 1.00 89.69 93 ALA A N 1
ATOM 668 C CA . ALA A 1 93 ? 18.464 18.081 5.569 1.00 89.69 93 ALA A CA 1
ATOM 669 C C . ALA A 1 93 ? 19.971 17.879 5.320 1.00 89.69 93 ALA A C 1
ATOM 671 O O . ALA A 1 93 ? 20.571 18.615 4.536 1.00 89.69 93 ALA A O 1
ATOM 672 N N . ASP A 1 94 ? 20.547 16.814 5.883 1.00 85.31 94 ASP A N 1
ATOM 673 C CA . ASP A 1 94 ? 21.973 16.483 5.751 1.00 85.31 94 ASP A CA 1
ATOM 674 C C . ASP A 1 94 ? 22.313 15.679 4.482 1.00 85.31 94 ASP A C 1
ATOM 676 O O . ASP A 1 94 ? 23.472 15.341 4.234 1.00 85.31 94 ASP A O 1
ATOM 680 N N . SER A 1 95 ? 21.318 15.359 3.646 1.00 87.31 95 SER A N 1
ATOM 681 C CA . SER A 1 95 ? 21.506 14.586 2.416 1.00 87.31 95 SER A CA 1
ATOM 682 C C . SER A 1 95 ? 20.712 15.175 1.239 1.00 87.31 95 SER A C 1
ATOM 684 O O . SER A 1 95 ? 19.679 14.635 0.834 1.00 87.31 95 SER A O 1
ATOM 686 N N . PRO A 1 96 ? 21.208 16.260 0.608 1.00 80.38 96 PRO A N 1
ATOM 687 C CA . PRO A 1 96 ? 20.502 16.950 -0.479 1.00 80.38 96 PRO A CA 1
ATOM 688 C C . PRO A 1 96 ? 20.224 16.078 -1.712 1.00 80.38 96 PRO A C 1
ATOM 690 O O . PRO A 1 96 ? 19.283 16.335 -2.462 1.00 80.38 96 PRO A O 1
ATOM 693 N N . ILE A 1 97 ? 21.037 15.039 -1.932 1.00 87.44 97 ILE A N 1
ATOM 694 C CA . ILE A 1 97 ? 20.875 14.086 -3.040 1.00 87.44 97 ILE A CA 1
ATOM 695 C C . ILE A 1 97 ? 19.915 12.935 -2.703 1.00 87.44 97 ILE A C 1
ATOM 697 O O . ILE A 1 97 ? 19.599 12.134 -3.585 1.00 87.44 97 ILE A O 1
ATOM 701 N N . ALA A 1 98 ? 19.465 12.827 -1.447 1.00 91.50 98 ALA A N 1
ATOM 702 C CA . ALA A 1 98 ? 18.625 11.726 -1.009 1.00 91.50 98 ALA A CA 1
ATOM 703 C C . ALA A 1 98 ? 17.280 11.729 -1.725 1.00 91.50 98 ALA A C 1
ATOM 705 O O . ALA A 1 98 ? 16.585 12.749 -1.777 1.00 91.50 98 ALA A O 1
ATOM 706 N N . GLN A 1 99 ? 16.881 10.562 -2.224 1.00 90.94 99 GLN A N 1
ATOM 707 C CA . GLN A 1 99 ? 15.556 10.350 -2.791 1.00 90.94 99 GLN A CA 1
ATOM 708 C C . GLN A 1 99 ? 14.693 9.622 -1.771 1.00 90.94 99 GLN A C 1
ATOM 710 O O . GLN A 1 99 ? 14.977 8.482 -1.408 1.00 90.94 99 GLN A O 1
ATOM 715 N N . VAL A 1 100 ? 13.621 10.269 -1.329 1.00 93.44 100 VAL A N 1
ATOM 716 C CA . VAL A 1 100 ? 12.685 9.671 -0.379 1.00 93.44 100 VAL A CA 1
ATOM 717 C C . VAL A 1 100 ? 11.323 9.564 -1.036 1.00 93.44 100 VAL A C 1
ATOM 719 O O . VAL A 1 100 ? 10.742 10.571 -1.436 1.00 93.44 100 VAL A O 1
ATOM 722 N N . ALA A 1 101 ? 10.836 8.335 -1.177 1.00 94.19 101 ALA A N 1
ATOM 723 C CA . ALA A 1 101 ? 9.472 8.071 -1.600 1.00 94.19 101 ALA A CA 1
ATOM 724 C C . ALA A 1 101 ? 8.562 8.025 -0.370 1.00 94.19 101 ALA A C 1
ATOM 726 O O . ALA A 1 101 ? 8.884 7.377 0.624 1.00 94.19 101 ALA A O 1
ATOM 727 N N . TYR A 1 102 ? 7.414 8.688 -0.452 1.00 94.38 102 TYR A N 1
ATOM 728 C CA . TYR A 1 102 ? 6.377 8.643 0.570 1.00 94.38 102 TYR A CA 1
ATOM 729 C C . TYR A 1 102 ? 5.175 7.872 0.029 1.00 94.38 102 TYR A C 1
ATOM 731 O O . TYR A 1 102 ? 4.657 8.200 -1.039 1.00 94.38 102 TYR A O 1
ATOM 739 N N . THR A 1 103 ? 4.776 6.808 0.723 1.00 94.06 103 THR A N 1
ATOM 740 C CA . THR A 1 103 ? 3.710 5.910 0.252 1.00 94.06 103 THR A CA 1
ATOM 741 C C . THR A 1 103 ? 2.339 6.320 0.784 1.00 94.06 103 THR A C 1
ATOM 743 O O . THR A 1 103 ? 2.220 7.100 1.729 1.00 94.06 103 THR A O 1
ATOM 746 N N . ALA A 1 104 ? 1.283 5.758 0.194 1.00 90.06 104 ALA A N 1
ATOM 747 C CA . ALA A 1 104 ? -0.037 5.813 0.806 1.00 90.06 104 ALA A CA 1
ATOM 748 C C . ALA A 1 104 ? -0.028 5.105 2.172 1.00 90.06 104 ALA A C 1
ATOM 750 O O . ALA A 1 104 ? 0.667 4.106 2.363 1.00 90.06 104 ALA A O 1
ATOM 751 N N . HIS A 1 105 ? -0.857 5.589 3.097 1.00 91.81 105 HIS A N 1
ATOM 752 C CA . HIS A 1 105 ? -1.118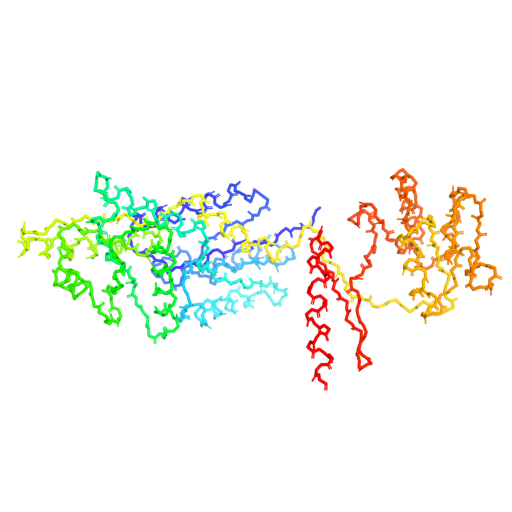 4.904 4.360 1.00 91.81 105 HIS A CA 1
ATOM 753 C C . HIS A 1 105 ? -1.773 3.521 4.133 1.00 91.81 105 HIS A C 1
ATOM 755 O O . HIS A 1 105 ? -2.057 3.111 3.001 1.00 91.81 105 HIS A O 1
ATOM 761 N N . LEU A 1 106 ? -2.006 2.765 5.210 1.00 92.00 106 LEU A N 1
ATOM 762 C CA . LEU A 1 106 ? -2.496 1.385 5.121 1.00 92.00 106 LEU A CA 1
ATOM 763 C C . LEU A 1 106 ? -3.852 1.313 4.408 1.00 92.00 106 LEU A C 1
ATOM 765 O O . LEU A 1 106 ? -4.015 0.535 3.468 1.00 92.00 106 LEU A O 1
ATOM 769 N N . GLY A 1 107 ? -4.792 2.175 4.802 1.00 85.88 107 GLY A N 1
ATOM 770 C CA . GLY A 1 107 ? -6.128 2.228 4.215 1.00 85.88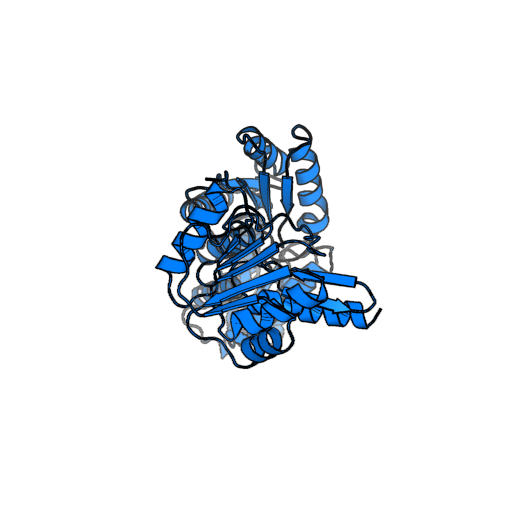 107 GLY A CA 1
ATOM 771 C C . GLY A 1 107 ? -6.960 0.974 4.526 1.00 85.88 107 GLY A C 1
ATOM 772 O O . GLY A 1 107 ? -6.554 0.134 5.334 1.00 85.88 107 GLY A O 1
ATOM 773 N N . PRO A 1 108 ? -8.131 0.819 3.884 1.00 87.50 108 PRO A N 1
ATOM 774 C CA . PRO A 1 108 ? -9.022 -0.321 4.088 1.00 87.50 108 PRO A CA 1
ATOM 775 C C . PRO A 1 108 ? -8.558 -1.552 3.285 1.00 87.50 108 PRO A C 1
ATOM 777 O O . PRO A 1 108 ? -9.278 -2.046 2.417 1.00 87.50 108 PRO A O 1
ATOM 780 N N . ASP A 1 109 ? -7.334 -2.026 3.527 1.00 92.75 109 ASP A N 1
ATOM 781 C CA . ASP A 1 109 ? -6.824 -3.238 2.878 1.00 92.75 109 ASP A CA 1
ATOM 782 C C . ASP A 1 109 ? -7.658 -4.465 3.312 1.00 92.75 109 ASP A C 1
ATOM 784 O O . ASP A 1 109 ? -7.881 -4.646 4.516 1.00 92.75 109 ASP A O 1
ATOM 788 N N . PRO A 1 110 ? -8.115 -5.325 2.377 1.00 94.00 110 PRO A N 1
ATOM 789 C CA . PRO A 1 110 ? -8.930 -6.495 2.704 1.00 94.00 110 PRO A CA 1
ATOM 790 C C . PRO A 1 110 ? -8.316 -7.413 3.766 1.00 94.00 110 PRO A C 1
ATOM 792 O O . PRO A 1 110 ? -9.050 -7.957 4.585 1.00 94.00 110 PRO A O 1
ATOM 795 N N . ARG A 1 111 ? -6.984 -7.544 3.808 1.00 95.75 111 ARG A N 1
ATOM 796 C CA . ARG A 1 111 ? -6.302 -8.379 4.811 1.00 95.75 111 ARG A CA 1
ATOM 797 C C . ARG A 1 111 ? -6.408 -7.790 6.215 1.00 95.75 111 ARG A C 1
ATOM 799 O O . ARG A 1 111 ? -6.529 -8.526 7.187 1.00 95.75 111 ARG A O 1
ATOM 806 N N . LEU A 1 112 ? -6.397 -6.462 6.330 1.00 95.62 112 LEU A N 1
ATOM 807 C CA . LEU A 1 112 ? -6.586 -5.788 7.615 1.00 95.62 112 LEU A CA 1
ATOM 808 C C . LEU A 1 112 ? -8.041 -5.865 8.068 1.00 95.62 112 LEU A C 1
ATOM 810 O O . LEU A 1 112 ? -8.285 -6.084 9.248 1.00 95.62 112 LEU A O 1
ATOM 814 N N . ILE A 1 113 ? -8.996 -5.748 7.140 1.00 96.06 113 ILE A N 1
ATOM 815 C CA . ILE A 1 113 ? -10.421 -5.989 7.418 1.00 96.06 113 ILE A CA 1
ATOM 816 C C . ILE A 1 113 ? -10.613 -7.399 7.985 1.00 96.06 113 ILE A C 1
ATOM 818 O O . ILE A 1 113 ? -11.262 -7.562 9.017 1.00 96.06 113 ILE A O 1
ATOM 822 N N . ASP A 1 114 ? -9.984 -8.396 7.367 1.00 96.81 114 ASP A N 1
ATOM 823 C CA . ASP A 1 114 ? -10.060 -9.790 7.812 1.00 96.81 114 ASP A CA 1
ATOM 824 C C . ASP A 1 114 ? -9.417 -9.989 9.174 1.00 96.81 114 ASP A C 1
ATOM 826 O O . ASP A 1 114 ? -9.963 -10.699 10.019 1.00 96.81 114 ASP A O 1
ATOM 830 N N . ARG A 1 115 ? -8.317 -9.281 9.443 1.00 96.88 115 ARG A N 1
ATOM 831 C CA . ARG A 1 115 ? -7.715 -9.265 10.772 1.00 96.88 115 ARG A CA 1
ATOM 832 C C . ARG A 1 115 ? -8.644 -8.649 11.821 1.00 96.88 115 ARG A C 1
ATOM 834 O O . ARG A 1 115 ? -8.706 -9.167 12.933 1.00 96.88 115 ARG A O 1
ATOM 841 N N . VAL A 1 116 ? -9.373 -7.578 11.500 1.00 97.38 116 VAL A N 1
ATOM 842 C CA . VAL A 1 116 ? -10.366 -6.998 12.421 1.00 97.38 116 VAL A CA 1
ATOM 843 C C . VAL A 1 116 ? -11.511 -7.977 12.677 1.00 97.38 116 VAL A C 1
ATOM 845 O O . VAL A 1 116 ? -11.859 -8.198 13.833 1.00 97.38 116 VAL A O 1
ATOM 848 N N . ILE A 1 117 ? -12.053 -8.608 11.632 1.00 98.19 117 ILE A N 1
ATOM 849 C CA . ILE A 1 117 ? -13.102 -9.637 11.754 1.00 98.19 117 ILE A CA 1
ATOM 850 C C . ILE A 1 117 ? -12.621 -10.788 12.637 1.00 98.19 117 ILE A C 1
ATOM 852 O O . ILE A 1 117 ? -13.329 -11.189 13.554 1.00 98.19 117 ILE A O 1
ATOM 856 N N . PHE A 1 118 ? -11.390 -11.261 12.432 1.00 97.94 118 PHE A N 1
ATOM 857 C CA . PHE A 1 118 ? -10.785 -12.292 13.271 1.00 97.94 118 PHE A CA 1
ATOM 858 C C . PHE A 1 118 ? -10.769 -11.893 14.755 1.00 97.94 118 PHE A C 1
ATOM 860 O O . PHE A 1 118 ? -11.122 -12.702 15.606 1.00 97.94 118 PHE A O 1
ATOM 867 N N . ARG A 1 119 ? -10.401 -10.646 15.082 1.00 98.19 119 ARG A N 1
ATOM 868 C CA . ARG A 1 119 ? -10.384 -10.147 16.470 1.00 98.19 119 ARG A CA 1
ATOM 869 C C . ARG A 1 119 ? -11.778 -10.023 17.077 1.00 98.19 119 ARG A C 1
ATOM 871 O O . ARG A 1 119 ? -11.952 -10.301 18.262 1.00 98.19 119 ARG A O 1
ATOM 878 N N . ILE A 1 120 ? -12.762 -9.613 16.279 1.00 98.62 120 ILE A N 1
ATOM 879 C CA . ILE A 1 120 ? -14.163 -9.578 16.711 1.00 98.62 120 ILE A CA 1
ATOM 880 C C . ILE A 1 120 ? -14.648 -11.001 16.994 1.00 98.62 120 ILE A C 1
ATOM 882 O O . ILE A 1 120 ? -15.274 -11.238 18.023 1.00 98.62 120 ILE A O 1
ATOM 886 N N . ASP A 1 121 ? -14.329 -11.948 16.116 1.00 98.19 121 ASP A N 1
ATOM 887 C CA . ASP A 1 121 ? -14.740 -13.343 16.237 1.00 98.19 121 ASP A CA 1
ATOM 888 C C . ASP A 1 121 ? -14.059 -14.064 17.409 1.00 98.19 121 ASP A C 1
ATOM 890 O O . ASP A 1 121 ? -14.703 -14.824 18.131 1.00 98.19 121 ASP A O 1
ATOM 894 N N . GLU A 1 122 ? -12.787 -13.763 17.662 1.00 98.31 122 GLU A N 1
ATOM 895 C CA . GLU A 1 122 ? -12.062 -14.192 18.861 1.00 98.31 122 GLU A CA 1
ATOM 896 C C . GLU A 1 122 ? -12.756 -13.678 20.134 1.00 98.31 122 GLU A C 1
ATOM 898 O O . GLU A 1 122 ? -12.992 -14.441 21.069 1.00 98.31 122 GLU A O 1
ATOM 903 N N . ALA A 1 123 ? -13.154 -12.402 20.153 1.00 98.38 123 ALA A N 1
ATOM 904 C CA . ALA A 1 123 ? -13.803 -11.785 21.308 1.00 98.38 123 ALA A CA 1
ATOM 905 C C . ALA A 1 123 ? -15.250 -12.251 21.516 1.00 98.38 123 ALA A C 1
ATOM 907 O O . ALA A 1 123 ? -15.676 -12.439 22.655 1.00 98.38 123 ALA A O 1
ATOM 908 N N . ARG A 1 124 ? -16.024 -12.439 20.438 1.00 97.88 124 ARG A N 1
ATOM 909 C CA . ARG A 1 124 ? -17.402 -12.947 20.532 1.00 97.88 124 ARG A CA 1
ATOM 910 C C . ARG A 1 124 ? -17.424 -14.408 20.972 1.00 97.88 124 ARG A C 1
ATOM 912 O O . ARG A 1 124 ? -18.403 -14.822 21.587 1.00 97.88 124 ARG A O 1
ATOM 919 N N . ASN A 1 125 ? -16.362 -15.163 20.678 1.00 96.94 125 ASN A N 1
ATOM 920 C CA . ASN A 1 125 ? -16.219 -16.583 20.976 1.00 96.94 125 ASN A CA 1
ATOM 921 C C . ASN A 1 125 ? -17.450 -17.385 20.502 1.00 96.94 125 ASN A C 1
ATOM 923 O O . ASN A 1 125 ? -17.700 -17.511 19.302 1.00 96.94 125 ASN A O 1
ATOM 927 N N . GLU A 1 126 ? -18.260 -17.894 21.427 1.00 97.12 126 GLU A N 1
ATOM 928 C CA . GLU A 1 126 ? -19.403 -18.755 21.140 1.00 97.12 126 GLU A CA 1
ATOM 929 C C . GLU A 1 126 ? -20.653 -18.013 20.640 1.00 97.12 126 GLU A C 1
ATOM 931 O O . GLU A 1 126 ? -21.616 -18.648 20.210 1.00 97.12 126 GLU A O 1
ATOM 936 N N . TRP A 1 127 ? -20.686 -16.679 20.695 1.00 98.25 127 TRP A N 1
ATOM 937 C CA . TRP A 1 127 ? -21.856 -15.920 20.256 1.00 98.25 127 TRP A CA 1
ATOM 938 C C . TRP A 1 127 ? -22.038 -15.975 18.744 1.00 98.25 127 TRP A C 1
ATOM 940 O O . TRP A 1 127 ? -21.108 -15.681 17.998 1.00 98.25 127 TRP A O 1
ATOM 950 N N . ALA A 1 128 ? -23.252 -16.277 18.279 1.00 97.94 128 ALA A N 1
ATOM 951 C CA . ALA A 1 128 ? -23.588 -16.174 16.864 1.00 97.94 128 ALA A CA 1
ATOM 952 C C . ALA A 1 128 ? -23.377 -14.736 16.360 1.00 97.94 128 ALA A C 1
ATOM 954 O O . ALA A 1 128 ? -23.740 -13.773 17.041 1.00 97.94 128 ALA A O 1
ATOM 955 N N . ALA A 1 129 ? -22.818 -14.590 15.154 1.00 97.50 129 ALA A N 1
ATOM 956 C CA . ALA A 1 129 ? -22.595 -13.280 14.542 1.00 97.50 129 ALA A CA 1
ATOM 957 C C . ALA A 1 129 ? -23.908 -12.482 14.427 1.00 97.50 129 ALA A C 1
ATOM 959 O O . ALA A 1 129 ? -23.955 -11.328 14.846 1.00 97.50 129 ALA A O 1
ATOM 960 N N . SER A 1 130 ? -24.993 -13.135 13.994 1.00 97.38 130 SER A N 1
ATOM 961 C CA . SER A 1 130 ? -26.336 -12.547 13.849 1.00 97.38 130 SER A CA 1
ATOM 962 C C . SER A 1 130 ? -26.929 -11.967 15.133 1.00 97.38 130 SER A C 1
ATOM 964 O O . SER A 1 130 ? -27.848 -11.158 15.058 1.00 97.38 130 SER A O 1
ATOM 966 N N . ASP A 1 131 ? -26.406 -12.369 16.293 1.00 96.50 131 ASP A N 1
ATOM 967 C CA . ASP A 1 131 ? -26.893 -11.968 17.616 1.00 96.50 131 ASP A CA 1
ATOM 968 C C . ASP A 1 131 ? -25.881 -11.070 18.349 1.00 96.50 131 ASP A C 1
ATOM 970 O O . ASP A 1 131 ? -26.083 -10.720 19.513 1.00 96.50 131 ASP A O 1
ATOM 974 N N . THR A 1 132 ? -24.767 -10.731 17.691 1.00 98.62 132 THR A N 1
ATOM 975 C CA . THR A 1 132 ? -23.673 -9.934 18.249 1.00 98.62 132 THR A CA 1
ATOM 976 C C . THR A 1 132 ? -23.677 -8.543 17.630 1.00 98.62 132 THR A C 1
ATOM 978 O O . THR A 1 132 ? -23.524 -8.399 16.418 1.00 98.62 132 THR A O 1
ATOM 981 N N . THR A 1 133 ? -23.795 -7.510 18.463 1.00 98.75 133 THR A N 1
ATOM 982 C CA . THR A 1 133 ? -23.568 -6.119 18.048 1.00 98.75 133 THR A CA 1
ATOM 983 C C . THR A 1 133 ? -22.107 -5.755 18.276 1.00 98.75 133 THR A C 1
ATOM 985 O O . THR A 1 133 ? -21.553 -6.024 19.341 1.00 98.75 133 THR A O 1
ATOM 988 N N . VAL A 1 134 ? -21.475 -5.113 17.298 1.00 98.88 134 VAL A N 1
ATOM 989 C CA . VAL A 1 134 ? -20.103 -4.614 17.425 1.00 98.88 134 VAL A CA 1
ATOM 990 C C . VAL A 1 134 ? -20.129 -3.112 17.675 1.00 98.88 134 VAL A C 1
ATOM 992 O O . VAL A 1 134 ? -20.688 -2.358 16.887 1.00 98.88 134 VAL A O 1
ATOM 995 N N . VAL A 1 135 ? -19.471 -2.659 18.737 1.00 98.81 135 VAL A N 1
ATOM 996 C CA . VAL A 1 135 ? -19.155 -1.243 18.950 1.00 98.81 135 VAL A CA 1
ATOM 997 C C . VAL A 1 135 ? -17.712 -1.021 18.500 1.00 98.81 135 VAL A C 1
ATOM 999 O O . VAL A 1 135 ? -16.765 -1.435 19.170 1.00 98.81 135 VAL A O 1
ATOM 1002 N N . PHE A 1 136 ? -17.539 -0.422 17.323 1.00 98.56 136 PHE A N 1
ATOM 1003 C CA . PHE A 1 136 ? -16.250 -0.265 16.653 1.00 98.56 136 PHE A CA 1
ATOM 1004 C C . PHE A 1 136 ? -15.606 1.086 16.984 1.00 98.56 136 PHE A C 1
ATOM 1006 O O . PHE A 1 136 ? -16.055 2.150 16.541 1.00 98.56 136 PHE A O 1
ATOM 1013 N N . VAL A 1 137 ? -14.528 1.039 17.769 1.00 98.31 137 VAL A N 1
ATOM 1014 C CA . VAL A 1 137 ? -13.953 2.208 18.446 1.00 98.31 137 VAL A CA 1
ATOM 1015 C C . VAL A 1 137 ? -12.737 2.734 17.696 1.00 98.31 137 VAL A C 1
ATOM 1017 O O . VAL A 1 137 ? -11.711 2.065 17.617 1.00 98.31 137 VAL A O 1
ATOM 1020 N N . GLY A 1 138 ? -12.822 3.955 17.175 1.00 95.88 138 GLY A N 1
ATOM 1021 C CA . GLY A 1 138 ? -11.683 4.684 16.617 1.00 95.88 138 GLY A CA 1
ATOM 1022 C C . GLY A 1 138 ? -11.039 5.637 17.630 1.00 95.88 138 GLY A C 1
ATOM 1023 O O . GLY A 1 138 ? -11.569 5.893 18.711 1.00 95.88 138 GLY A O 1
ATOM 1024 N N . ARG A 1 139 ? -9.901 6.246 17.270 1.00 93.62 139 ARG A N 1
ATOM 1025 C CA . ARG A 1 139 ? -9.315 7.349 18.065 1.00 93.62 139 ARG A CA 1
ATOM 1026 C C . ARG A 1 139 ? -10.191 8.607 17.988 1.00 93.62 139 ARG A C 1
ATOM 1028 O O . ARG A 1 139 ? -10.416 9.288 18.991 1.00 93.62 139 ARG A O 1
ATOM 1035 N N . GLY A 1 140 ? -10.702 8.856 16.782 1.00 91.56 140 GLY A N 1
ATOM 1036 C CA . GLY A 1 140 ? -11.293 10.121 16.362 1.00 91.56 140 GLY A CA 1
ATOM 1037 C C . GLY A 1 140 ? -10.213 11.085 15.879 1.00 91.56 140 GLY A C 1
ATOM 1038 O O . GLY A 1 140 ? -9.082 11.052 16.366 1.00 91.56 140 GLY A O 1
ATOM 1039 N N . ALA A 1 141 ? -10.556 11.945 14.927 1.00 90.38 141 ALA A N 1
ATOM 1040 C CA . ALA A 1 141 ? -9.673 13.000 14.447 1.00 90.38 141 ALA A CA 1
ATOM 1041 C C . ALA A 1 141 ? -10.446 14.291 14.168 1.00 90.38 141 ALA A C 1
ATOM 1043 O O . ALA A 1 141 ? -11.639 14.268 13.875 1.00 90.38 141 ALA A O 1
ATOM 1044 N N . LEU A 1 142 ? -9.735 15.419 14.194 1.00 88.75 142 LEU A N 1
ATOM 1045 C CA . LEU A 1 142 ? -10.281 16.714 13.773 1.00 88.75 142 LEU A CA 1
ATOM 1046 C C . LEU A 1 142 ? -10.480 16.803 12.252 1.00 88.75 142 LEU A C 1
ATOM 1048 O O . LEU A 1 142 ? -11.220 17.657 11.779 1.00 88.75 142 LEU A O 1
ATOM 1052 N N . VAL A 1 143 ? -9.825 15.921 11.492 1.00 87.12 143 VAL A N 1
ATOM 1053 C CA . VAL A 1 143 ? -9.951 15.815 10.035 1.00 87.12 143 VAL A CA 1
ATOM 1054 C C . VAL A 1 143 ? -11.167 14.933 9.712 1.00 87.12 143 VAL A C 1
ATOM 1056 O O . VAL A 1 143 ? -11.116 13.737 10.016 1.00 87.12 143 VAL A O 1
ATOM 1059 N N . PRO A 1 144 ? -12.253 15.468 9.118 1.00 89.31 144 PRO A N 1
ATOM 1060 C CA . PRO A 1 144 ? -13.488 14.712 8.893 1.00 89.31 144 PRO A CA 1
ATOM 1061 C C . PRO A 1 144 ? -13.305 13.452 8.043 1.00 89.31 144 PRO A C 1
ATOM 1063 O O . PRO A 1 144 ? -13.937 12.433 8.316 1.00 89.31 144 PRO A O 1
ATOM 1066 N N . GLU A 1 145 ? -12.408 13.486 7.056 1.00 87.38 145 GLU A N 1
ATOM 1067 C CA . GLU A 1 145 ? -12.122 12.358 6.165 1.00 87.38 145 GLU A CA 1
ATOM 1068 C C . GLU A 1 145 ? -11.599 11.137 6.934 1.00 87.38 145 GLU A C 1
ATOM 1070 O O . GLU A 1 145 ? -11.974 10.010 6.626 1.00 87.38 145 GLU A O 1
ATOM 1075 N N . ALA A 1 146 ? -10.817 11.350 7.996 1.00 88.31 146 ALA A N 1
ATOM 1076 C CA . ALA A 1 146 ? -10.324 10.279 8.863 1.00 88.31 146 ALA A CA 1
ATOM 1077 C C . ALA A 1 146 ? -11.466 9.528 9.567 1.00 88.31 146 ALA A C 1
ATOM 1079 O O . ALA A 1 146 ? -11.441 8.307 9.724 1.00 88.31 146 ALA A O 1
ATOM 1080 N N . ASN A 1 147 ? -12.480 10.278 10.004 1.00 92.00 147 ASN A N 1
ATOM 1081 C CA . ASN A 1 147 ? -13.657 9.729 10.666 1.00 92.00 147 ASN A CA 1
ATOM 1082 C C . ASN A 1 147 ? -14.566 9.034 9.639 1.00 92.00 147 ASN A C 1
ATOM 1084 O O . ASN A 1 147 ? -15.109 7.966 9.915 1.00 92.00 147 ASN A O 1
ATOM 1088 N N . ALA A 1 148 ? -14.675 9.589 8.427 1.00 91.62 148 ALA A N 1
ATOM 1089 C CA . ALA A 1 148 ? -15.383 8.951 7.321 1.00 91.62 148 ALA A CA 1
ATOM 1090 C C . ALA A 1 148 ? -14.734 7.614 6.916 1.00 91.62 148 ALA A C 1
ATOM 1092 O O . ALA A 1 148 ? -15.454 6.643 6.683 1.00 91.62 148 ALA A O 1
ATOM 1093 N N . ASP A 1 149 ? -13.399 7.529 6.905 1.00 89.50 149 ASP A N 1
ATOM 1094 C CA . ASP A 1 149 ? -12.658 6.282 6.677 1.00 89.50 149 ASP A CA 1
ATOM 1095 C C . ASP A 1 149 ? -12.978 5.224 7.747 1.00 89.50 149 ASP A C 1
ATOM 1097 O O . ASP A 1 149 ? -13.180 4.053 7.417 1.00 89.50 149 ASP A O 1
ATOM 1101 N N . HIS A 1 150 ? -13.093 5.623 9.021 1.00 93.88 150 HIS A N 1
ATOM 1102 C CA . HIS A 1 150 ? -13.497 4.724 10.113 1.00 93.88 150 HIS A CA 1
ATOM 1103 C C . HIS A 1 150 ? -14.920 4.184 9.913 1.00 93.88 150 HIS A C 1
ATOM 1105 O O . HIS A 1 150 ? -15.147 2.976 10.010 1.00 93.88 150 HIS A O 1
ATOM 1111 N N . CYS A 1 151 ? -15.867 5.050 9.541 1.00 94.38 151 CYS A N 1
ATOM 1112 C CA . CYS A 1 151 ? -17.234 4.640 9.208 1.00 94.38 151 CYS A CA 1
ATOM 1113 C C . CYS A 1 151 ? -17.289 3.730 7.975 1.00 94.38 151 CYS A C 1
ATOM 1115 O O . CYS A 1 151 ? -18.021 2.737 7.954 1.00 94.38 151 CYS A O 1
ATOM 1117 N N . ARG A 1 152 ? -16.484 4.028 6.950 1.00 93.38 152 ARG A N 1
ATOM 1118 C CA . ARG A 1 152 ? -16.354 3.184 5.761 1.00 93.38 152 ARG A CA 1
ATOM 1119 C C . ARG A 1 152 ? -15.823 1.801 6.127 1.00 93.38 152 ARG A C 1
ATOM 1121 O O . ARG A 1 152 ? -16.363 0.812 5.640 1.00 93.38 152 ARG A O 1
ATOM 1128 N N . LEU A 1 153 ? -14.805 1.718 6.982 1.00 93.81 153 LEU A N 1
ATOM 1129 C CA . LEU A 1 153 ? -14.246 0.447 7.439 1.00 93.81 153 LEU A CA 1
ATOM 1130 C C . LEU A 1 153 ? -15.293 -0.392 8.183 1.00 93.81 153 LEU A C 1
ATOM 1132 O O . LEU A 1 153 ? -15.472 -1.562 7.850 1.00 93.81 153 LEU A O 1
ATOM 1136 N N . ALA A 1 154 ? -16.039 0.215 9.112 1.00 95.94 154 ALA A N 1
ATOM 1137 C CA . ALA A 1 154 ? -17.153 -0.449 9.791 1.00 95.94 154 ALA A CA 1
ATOM 1138 C C . ALA A 1 154 ? -18.175 -1.005 8.792 1.00 95.94 154 ALA A C 1
ATOM 1140 O O . ALA A 1 154 ? -18.601 -2.154 8.903 1.00 95.94 154 ALA A O 1
ATOM 1141 N N . ARG A 1 155 ? -18.520 -0.225 7.758 1.00 95.62 155 ARG A N 1
ATOM 1142 C CA . ARG A 1 155 ? -19.454 -0.679 6.727 1.00 95.62 155 ARG A CA 1
ATOM 1143 C C . ARG A 1 155 ? -18.916 -1.873 5.937 1.00 95.62 155 ARG A C 1
ATOM 1145 O O . ARG A 1 155 ? -19.668 -2.807 5.690 1.00 95.62 155 ARG A O 1
ATOM 1152 N N . LEU A 1 156 ? -17.635 -1.870 5.571 1.00 95.31 156 LEU A N 1
ATOM 1153 C CA . LEU A 1 156 ? -17.009 -2.995 4.865 1.00 95.31 156 LEU A CA 1
ATOM 1154 C C . LEU A 1 156 ? -16.992 -4.275 5.716 1.00 95.31 156 LEU A C 1
ATOM 1156 O O . LEU A 1 156 ? -17.231 -5.358 5.189 1.00 95.31 156 LEU A O 1
ATOM 1160 N N . ILE A 1 157 ? -16.762 -4.151 7.027 1.00 96.88 157 ILE A N 1
ATOM 1161 C CA . ILE A 1 157 ? -16.822 -5.279 7.968 1.00 96.88 157 ILE A CA 1
ATOM 1162 C C . ILE A 1 157 ? -18.255 -5.827 8.058 1.00 96.88 157 ILE A C 1
ATOM 1164 O O . ILE A 1 157 ? -18.450 -7.038 7.971 1.00 96.88 157 ILE A O 1
ATOM 1168 N N . GLN A 1 158 ? -19.262 -4.952 8.170 1.00 95.94 158 GLN A N 1
ATOM 1169 C CA . GLN A 1 158 ? -20.678 -5.338 8.252 1.00 95.94 158 GLN A CA 1
ATOM 1170 C C . GLN A 1 158 ? -21.130 -6.167 7.042 1.00 95.94 158 GLN A C 1
ATOM 1172 O O . GLN A 1 158 ? -21.845 -7.155 7.216 1.00 95.94 158 GLN A O 1
ATOM 1177 N N . GLU A 1 159 ? -20.701 -5.785 5.836 1.00 95.38 159 GLU A N 1
ATOM 1178 C CA . GLU A 1 159 ? -21.027 -6.511 4.600 1.00 95.38 159 GLU A CA 1
ATOM 1179 C C . GLU A 1 159 ? -20.365 -7.891 4.523 1.00 95.38 159 GLU A C 1
ATOM 1181 O O . GLU A 1 159 ? -20.885 -8.780 3.853 1.00 95.38 159 GLU A O 1
ATOM 1186 N N . LYS A 1 160 ? -19.227 -8.083 5.202 1.00 96.00 160 LYS A N 1
ATOM 1187 C CA . LYS A 1 160 ? -18.447 -9.323 5.128 1.00 96.00 160 LYS A CA 1
ATOM 1188 C C . LYS A 1 160 ? -18.774 -10.326 6.236 1.00 96.00 160 LYS A C 1
ATOM 1190 O O . LYS A 1 160 ? -18.738 -11.525 5.983 1.00 96.00 160 LYS A O 1
ATOM 1195 N N . ALA A 1 161 ? -19.051 -9.856 7.452 1.00 93.25 161 ALA A N 1
ATOM 1196 C CA . ALA A 1 161 ? -19.111 -10.708 8.645 1.00 93.25 161 ALA A CA 1
ATOM 1197 C C . ALA A 1 161 ? -20.526 -10.948 9.202 1.00 93.25 161 ALA A C 1
ATOM 1199 O O . ALA A 1 161 ? -20.690 -11.747 10.120 1.00 93.25 161 ALA A O 1
ATOM 1200 N N . HIS A 1 162 ? -21.550 -10.290 8.643 1.00 92.38 162 HIS A N 1
ATOM 1201 C CA . HIS A 1 162 ? -22.965 -10.510 8.983 1.00 92.38 162 HIS A CA 1
ATOM 1202 C C . HIS A 1 162 ? -23.286 -10.434 10.491 1.00 92.38 162 HIS A C 1
ATOM 1204 O O . HIS A 1 162 ? -24.141 -11.167 10.992 1.00 92.38 162 HIS A O 1
ATOM 1210 N N . TYR A 1 163 ? -22.611 -9.537 11.218 1.00 98.06 163 TYR A N 1
ATOM 1211 C CA . TYR A 1 163 ? -22.966 -9.210 12.601 1.00 98.06 163 TYR A CA 1
ATOM 1212 C C . TYR A 1 163 ? -24.364 -8.580 12.684 1.00 98.06 163 TYR A C 1
ATOM 1214 O O . TYR A 1 163 ? -24.830 -8.004 11.696 1.00 98.06 163 TYR A O 1
ATOM 1222 N N . ALA A 1 164 ? -25.007 -8.637 13.855 1.00 97.88 164 ALA A N 1
ATOM 1223 C CA . ALA A 1 164 ? -26.330 -8.041 14.081 1.00 97.88 164 ALA A CA 1
ATOM 1224 C C . ALA A 1 164 ? -26.358 -6.553 13.690 1.00 97.88 164 ALA A C 1
ATOM 1226 O O . ALA A 1 164 ? -27.264 -6.087 12.999 1.00 97.88 164 ALA A O 1
ATOM 1227 N N . SER A 1 165 ? -25.334 -5.820 14.125 1.00 97.88 165 SER A N 1
ATOM 1228 C CA . SER A 1 165 ? -25.066 -4.434 13.749 1.00 97.88 165 SER A CA 1
ATOM 1229 C C . SER A 1 165 ? -23.616 -4.069 14.065 1.00 97.88 165 SER A C 1
ATOM 1231 O O . SER A 1 165 ? -22.975 -4.705 14.908 1.00 97.88 165 SER A O 1
ATOM 1233 N N . ILE A 1 166 ? -23.107 -3.018 13.421 1.00 98.31 166 ILE A N 1
ATOM 1234 C CA . ILE A 1 166 ? -21.846 -2.368 13.788 1.00 98.31 166 ILE A CA 1
ATOM 1235 C C . ILE A 1 166 ? -22.096 -0.876 13.996 1.00 98.31 166 ILE A C 1
ATOM 1237 O O . ILE A 1 166 ? -22.411 -0.160 13.046 1.00 98.31 166 ILE A O 1
ATOM 1241 N N . ASP A 1 167 ? -21.891 -0.411 15.225 1.00 97.50 167 ASP A N 1
ATOM 1242 C CA . ASP A 1 167 ? -21.995 0.992 15.612 1.00 97.50 167 ASP A CA 1
ATOM 1243 C C . ASP A 1 167 ? -20.597 1.592 15.787 1.00 97.50 167 ASP A C 1
ATOM 1245 O O . ASP A 1 167 ? -19.747 1.050 16.492 1.00 97.50 167 ASP A O 1
ATOM 1249 N N . THR A 1 168 ? -20.335 2.731 15.152 1.00 98.19 168 THR A N 1
ATOM 1250 C CA . THR A 1 168 ? -19.042 3.421 15.257 1.00 98.19 168 THR A CA 1
ATOM 1251 C C . THR A 1 168 ? -19.039 4.422 16.402 1.00 98.19 168 THR A C 1
ATOM 1253 O O . THR A 1 168 ? -19.960 5.232 16.521 1.00 98.19 168 THR A O 1
ATOM 1256 N N . CYS A 1 169 ? -17.963 4.445 17.181 1.00 98.38 169 CYS A N 1
ATOM 1257 C CA . CYS A 1 169 ? -17.720 5.471 18.191 1.00 98.38 169 CYS A CA 1
ATOM 1258 C C . CYS A 1 169 ? -16.224 5.784 18.305 1.00 98.38 169 CYS A C 1
ATOM 1260 O O . CYS A 1 169 ? -15.390 5.195 17.611 1.00 98.38 169 CYS A O 1
ATOM 1262 N N . TYR A 1 170 ? -15.873 6.702 19.201 1.00 98.00 170 TYR A N 1
ATOM 1263 C CA . TYR A 1 170 ? -14.504 7.180 19.361 1.00 98.00 170 TYR A CA 1
ATOM 1264 C C . TYR A 1 170 ? -14.078 7.227 20.826 1.00 98.00 170 TYR A C 1
ATOM 1266 O O . TYR A 1 170 ? -14.900 7.324 21.735 1.00 98.00 170 TYR A O 1
ATOM 1274 N N . ILE A 1 171 ? -12.773 7.136 21.066 1.00 96.62 171 ILE A N 1
ATOM 1275 C CA . ILE A 1 171 ? -12.234 7.082 22.429 1.00 96.62 171 ILE A CA 1
ATOM 1276 C C . ILE A 1 171 ? -11.800 8.452 22.970 1.00 96.62 171 ILE A C 1
ATOM 1278 O O . ILE A 1 171 ? -11.728 8.605 24.185 1.00 96.62 171 ILE A O 1
ATOM 1282 N N . GLN A 1 172 ? -11.470 9.429 22.110 1.00 92.31 172 GLN A N 1
ATOM 1283 C CA . GLN A 1 172 ? -10.763 10.635 22.567 1.00 92.31 172 GLN A CA 1
ATOM 1284 C C . GLN A 1 172 ? -11.198 11.957 21.923 1.00 92.31 172 GLN A C 1
ATOM 1286 O O . GLN A 1 172 ? -11.397 12.924 22.649 1.00 92.31 172 GLN A O 1
ATOM 1291 N N . VAL A 1 173 ? -11.248 12.051 20.589 1.00 92.62 173 VAL A N 1
ATOM 1292 C CA . VAL A 1 173 ? -11.228 13.374 19.921 1.00 92.62 173 VAL A CA 1
ATOM 1293 C C . VAL A 1 173 ? -12.615 13.895 19.554 1.00 92.62 173 VAL A C 1
ATOM 1295 O O . VAL A 1 173 ? -12.857 15.096 19.625 1.00 92.62 173 VAL A O 1
ATOM 1298 N N . VAL A 1 174 ? -13.511 13.009 19.123 1.00 95.19 174 VAL A N 1
ATOM 1299 C CA . VAL A 1 174 ? -14.827 13.380 18.585 1.00 95.19 174 VAL A CA 1
ATOM 1300 C C . VAL A 1 174 ? -15.922 12.497 19.180 1.00 95.19 174 VAL A C 1
ATOM 1302 O O . VAL A 1 174 ? -15.638 11.461 19.774 1.00 95.19 174 VAL A O 1
ATOM 1305 N N . GLU A 1 175 ? -17.174 12.910 19.022 1.00 95.94 175 GLU A N 1
ATOM 1306 C CA . GLU A 1 175 ? -18.357 12.152 19.440 1.00 95.94 175 GLU A CA 1
ATOM 1307 C C . GLU A 1 175 ? -18.916 11.300 18.272 1.00 95.94 175 GLU A C 1
ATOM 1309 O O . GLU A 1 175 ? -18.649 11.614 17.108 1.00 95.94 175 GLU A O 1
ATOM 1314 N N . PRO A 1 176 ? -19.703 10.237 18.538 1.00 97.62 176 PRO A N 1
ATOM 1315 C CA . PRO A 1 176 ? -20.064 9.727 19.860 1.00 97.62 176 PRO A CA 1
ATOM 1316 C C . PRO A 1 176 ? -18.883 9.029 20.545 1.00 97.62 176 PRO A C 1
ATOM 1318 O O . PRO A 1 176 ? -18.164 8.248 19.920 1.00 97.62 176 PRO A O 1
ATOM 1321 N N . ASN A 1 177 ? -18.688 9.289 21.837 1.00 98.31 177 ASN A N 1
ATOM 1322 C CA . ASN A 1 177 ? -17.687 8.603 22.643 1.00 98.31 177 ASN A CA 1
ATOM 1323 C C . ASN A 1 177 ? -18.096 7.143 22.936 1.00 98.31 177 ASN A C 1
ATOM 1325 O O . ASN A 1 177 ? -19.243 6.749 22.715 1.00 98.31 177 ASN A O 1
ATOM 1329 N N . LEU A 1 178 ? -17.171 6.329 23.455 1.00 98.56 178 LEU A N 1
ATOM 1330 C CA . LEU A 1 178 ? -17.416 4.906 23.733 1.00 98.56 178 LEU A CA 1
ATOM 1331 C C . LEU A 1 178 ? -18.629 4.643 24.644 1.00 98.56 178 LEU A C 1
ATOM 1333 O O . LEU A 1 178 ? -19.396 3.721 24.374 1.00 98.56 178 LEU A O 1
ATOM 1337 N N . ARG A 1 179 ? -18.855 5.452 25.689 1.00 98.38 179 ARG A N 1
ATOM 1338 C CA . ARG A 1 179 ? -20.028 5.265 26.566 1.00 98.38 179 ARG A CA 1
ATOM 1339 C C . ARG A 1 179 ? -21.321 5.517 25.798 1.00 98.38 179 ARG A C 1
ATOM 1341 O O . ARG A 1 179 ? -22.223 4.691 25.854 1.00 98.38 179 ARG A O 1
ATOM 1348 N N . THR A 1 180 ? -21.365 6.594 25.015 1.00 98.44 180 THR A N 1
ATOM 1349 C CA . THR A 1 180 ? -22.500 6.907 24.137 1.00 98.44 180 THR A CA 1
ATOM 1350 C C . THR A 1 180 ? -22.729 5.804 23.097 1.00 98.44 180 THR A C 1
ATOM 1352 O O . THR A 1 180 ? -23.872 5.447 22.826 1.00 98.44 180 THR A O 1
ATOM 1355 N N . GLY A 1 181 ? -21.661 5.227 22.535 1.00 98.38 181 GLY A N 1
ATOM 1356 C CA . GLY A 1 181 ? -21.743 4.090 21.613 1.00 98.38 181 GLY A CA 1
ATOM 1357 C C . GLY A 1 181 ? -22.387 2.855 22.253 1.00 98.38 181 GLY A C 1
ATOM 1358 O O . GLY A 1 181 ? -23.311 2.278 21.684 1.00 98.38 181 GLY A O 1
ATOM 1359 N N . LEU A 1 182 ? -21.963 2.500 23.469 1.00 98.75 182 LEU A N 1
ATOM 1360 C CA . LEU A 1 182 ? -22.550 1.404 24.248 1.00 98.75 182 LEU A CA 1
ATOM 1361 C C . LEU A 1 182 ? -24.015 1.674 24.627 1.00 98.75 182 LEU A C 1
ATOM 1363 O O . LEU A 1 182 ? -24.863 0.791 24.486 1.00 98.75 182 LEU A O 1
ATOM 1367 N N . ASP A 1 183 ? -24.335 2.900 25.049 1.00 98.56 183 ASP A N 1
ATOM 1368 C CA . ASP A 1 183 ? -25.707 3.311 25.367 1.00 98.56 183 ASP A CA 1
ATOM 1369 C C . ASP A 1 183 ? -26.625 3.213 24.141 1.00 98.56 183 ASP A C 1
ATOM 1371 O O . ASP A 1 183 ? -27.764 2.750 24.254 1.00 98.56 183 ASP A O 1
ATOM 1375 N N . ASN A 1 184 ? -26.134 3.617 22.965 1.00 98.19 184 ASN A N 1
ATOM 1376 C CA . ASN A 1 184 ? -26.870 3.516 21.707 1.00 98.19 184 ASN A CA 1
ATOM 1377 C C . ASN A 1 184 ? -27.113 2.053 21.321 1.00 98.19 184 ASN A C 1
ATOM 1379 O O . ASN A 1 184 ? -28.258 1.691 21.052 1.00 98.19 184 ASN A O 1
ATOM 1383 N N . ALA A 1 185 ? -26.085 1.201 21.381 1.00 98.31 185 ALA A N 1
ATOM 1384 C CA . ALA A 1 185 ? -26.220 -0.228 21.108 1.00 98.31 185 ALA A CA 1
ATOM 1385 C C . ALA A 1 185 ? -27.253 -0.886 22.044 1.00 98.31 185 ALA A C 1
ATOM 1387 O O . ALA A 1 185 ? -28.174 -1.570 21.588 1.00 98.31 185 ALA A O 1
ATOM 1388 N N . LYS A 1 186 ? -27.177 -0.615 23.358 1.00 98.31 186 LYS A N 1
ATOM 1389 C CA . LYS A 1 186 ? -28.153 -1.117 24.343 1.00 98.31 186 LYS A CA 1
ATOM 1390 C C . LYS A 1 186 ? -29.573 -0.637 24.040 1.00 98.31 186 LYS A C 1
ATOM 1392 O O . LYS A 1 186 ? -30.515 -1.430 24.121 1.00 98.31 186 LYS A O 1
ATOM 1397 N N . ARG A 1 187 ? -29.740 0.646 23.698 1.00 98.00 187 ARG A N 1
ATOM 1398 C CA . ARG A 1 187 ? -31.044 1.245 23.363 1.00 98.00 187 ARG A CA 1
ATOM 1399 C C . ARG A 1 187 ? -31.650 0.640 22.097 1.00 98.00 187 ARG A C 1
ATOM 1401 O O . ARG A 1 187 ? -32.863 0.473 22.046 1.00 98.00 187 ARG A O 1
ATOM 1408 N N . SER A 1 188 ? -30.814 0.253 21.138 1.00 97.00 188 SER A N 1
ATOM 1409 C CA . SER A 1 188 ? -31.205 -0.487 19.931 1.00 97.00 188 SER A CA 1
ATOM 1410 C C . SER A 1 188 ? -31.514 -1.968 20.189 1.00 97.00 188 SER A C 1
ATOM 1412 O O . SER A 1 188 ? -31.873 -2.689 19.264 1.00 97.00 188 SER A O 1
ATOM 1414 N N . GLY A 1 189 ? -31.413 -2.431 21.440 1.00 97.31 189 GLY A N 1
ATOM 1415 C CA . GLY A 1 189 ? -31.786 -3.784 21.853 1.00 97.31 189 GLY A CA 1
ATOM 1416 C C . GLY A 1 189 ? -30.617 -4.753 22.013 1.00 97.31 189 GLY A C 1
ATOM 1417 O O . GLY A 1 189 ? -30.856 -5.910 22.353 1.00 97.31 189 GLY A O 1
ATOM 1418 N N . ALA A 1 190 ? -29.367 -4.311 21.835 1.00 98.12 190 ALA A N 1
ATOM 1419 C CA . ALA A 1 190 ? -28.213 -5.190 21.992 1.00 98.12 190 ALA A CA 1
ATOM 1420 C C . ALA A 1 190 ? -28.117 -5.745 23.425 1.00 98.12 190 ALA A C 1
ATOM 1422 O O . ALA A 1 190 ? -28.322 -5.035 24.418 1.00 98.12 190 ALA A O 1
ATOM 1423 N N . ARG A 1 191 ? -27.810 -7.040 23.523 1.00 98.12 191 ARG A N 1
ATOM 1424 C CA . ARG A 1 191 ? -27.547 -7.754 24.788 1.00 98.12 191 ARG A CA 1
ATOM 1425 C C . ARG A 1 191 ? -26.183 -8.437 24.811 1.00 98.12 191 ARG A C 1
ATOM 1427 O O . ARG A 1 191 ? -25.666 -8.691 25.888 1.00 98.12 191 ARG A O 1
ATOM 1434 N N . LYS A 1 192 ? -25.604 -8.691 23.637 1.00 98.75 192 LYS A N 1
ATOM 1435 C CA . LYS A 1 192 ? -24.267 -9.248 23.434 1.00 98.75 192 LYS A CA 1
ATOM 1436 C C . LYS A 1 192 ? -23.472 -8.255 22.600 1.00 98.75 192 LYS A C 1
ATOM 1438 O O . LYS A 1 192 ? -23.758 -8.084 21.413 1.00 98.75 192 LYS A O 1
ATOM 1443 N N . ILE A 1 193 ? -22.541 -7.553 23.236 1.00 98.88 193 ILE A N 1
ATOM 1444 C CA . ILE A 1 193 ? -21.763 -6.495 22.592 1.00 98.88 193 ILE A CA 1
ATOM 1445 C C . ILE A 1 193 ? -20.290 -6.883 22.561 1.00 98.88 193 ILE A C 1
ATOM 1447 O O . ILE A 1 193 ? -19.693 -7.170 23.597 1.00 98.88 193 ILE A O 1
ATOM 1451 N N . VAL A 1 194 ? -19.684 -6.821 21.378 1.00 98.88 194 VAL A N 1
ATOM 1452 C CA . VAL A 1 194 ? -18.227 -6.811 21.239 1.00 98.88 194 VAL A CA 1
ATOM 1453 C C . VAL A 1 194 ? -17.754 -5.380 21.022 1.00 98.88 194 VAL A C 1
ATOM 1455 O O . VAL A 1 194 ? -18.094 -4.751 20.025 1.00 98.88 194 VAL A O 1
ATOM 1458 N N . VAL A 1 195 ? -16.939 -4.859 21.935 1.00 98.88 195 VAL A N 1
ATOM 1459 C CA . VAL A 1 195 ? -16.232 -3.588 21.745 1.00 98.88 195 VAL A CA 1
ATOM 1460 C C . VAL A 1 195 ? -14.923 -3.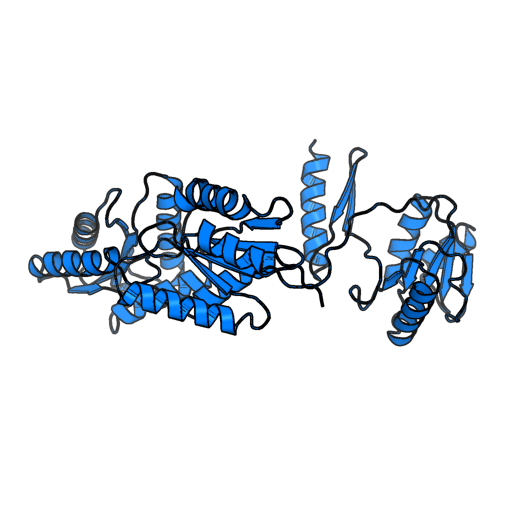881 21.028 1.00 98.88 195 VAL A C 1
ATOM 1462 O O . VAL A 1 195 ? -14.027 -4.499 21.599 1.00 98.88 195 VAL A O 1
ATOM 1465 N N . MET A 1 196 ? -14.800 -3.441 19.779 1.00 98.62 196 MET A N 1
ATOM 1466 C CA . MET A 1 196 ? -13.625 -3.708 18.953 1.00 98.62 196 MET A CA 1
ATOM 1467 C C . MET A 1 196 ? -12.800 -2.431 18.743 1.00 98.62 196 MET A C 1
ATOM 1469 O O . MET A 1 196 ? -13.252 -1.530 18.029 1.00 98.62 196 MET A O 1
ATOM 1473 N N . PRO A 1 197 ? -11.589 -2.329 19.324 1.00 97.50 197 PRO A N 1
ATOM 1474 C CA . PRO A 1 197 ? -10.707 -1.189 19.102 1.00 97.50 197 PRO A CA 1
ATOM 1475 C C . PRO A 1 197 ? -10.030 -1.234 17.724 1.00 97.50 197 PRO A C 1
ATOM 1477 O O . PRO A 1 197 ? -9.298 -2.167 17.404 1.00 97.50 197 PRO A O 1
ATOM 1480 N N . ASN A 1 198 ? -10.171 -0.174 16.931 1.00 95.19 198 ASN A N 1
ATOM 1481 C CA . ASN A 1 198 ? -9.461 0.008 15.664 1.00 95.19 198 ASN A CA 1
ATOM 1482 C C . ASN A 1 198 ? -8.059 0.607 15.885 1.00 95.19 198 ASN A C 1
ATOM 1484 O O . ASN A 1 198 ? -7.746 1.708 15.422 1.00 95.19 198 ASN A O 1
ATOM 1488 N N . PHE A 1 199 ? -7.223 -0.097 16.653 1.00 94.81 199 PHE A N 1
ATOM 1489 C CA . PHE A 1 199 ? -5.844 0.299 16.955 1.00 94.81 199 PHE A CA 1
ATOM 1490 C C . PHE A 1 199 ? -4.869 -0.803 16.549 1.00 94.81 199 PHE A C 1
ATOM 1492 O O . PHE A 1 199 ? -5.175 -1.991 16.646 1.00 94.81 199 PHE A O 1
ATOM 1499 N N . LEU A 1 200 ? -3.672 -0.406 16.116 1.00 95.44 200 LEU A N 1
ATOM 1500 C CA . LEU A 1 200 ? -2.677 -1.353 15.616 1.00 95.44 200 LEU A CA 1
ATOM 1501 C C . LEU A 1 200 ? -1.965 -2.103 16.744 1.00 95.44 200 LEU A C 1
ATOM 1503 O O . LEU A 1 200 ? -1.854 -3.321 16.681 1.00 95.44 200 LEU A O 1
ATOM 1507 N N . PHE A 1 201 ? -1.532 -1.401 17.793 1.00 96.31 201 PHE A N 1
ATOM 1508 C CA . PHE A 1 201 ? -0.727 -1.975 18.876 1.00 96.31 201 PHE A CA 1
ATOM 1509 C C . PHE A 1 201 ? -1.275 -1.630 20.265 1.00 96.31 201 PHE A C 1
ATOM 1511 O O . PHE A 1 201 ? -2.025 -0.656 20.405 1.00 96.31 201 PHE A O 1
ATOM 1518 N N . PRO A 1 202 ? -0.875 -2.393 21.302 1.00 96.44 202 PRO A N 1
ATOM 1519 C CA . PRO A 1 202 ? -1.088 -2.031 22.695 1.00 96.44 202 PRO A CA 1
ATOM 1520 C C . PRO A 1 202 ? -0.684 -0.591 23.010 1.00 96.44 202 PRO A C 1
ATOM 1522 O O . PRO A 1 202 ? 0.339 -0.077 22.559 1.00 96.44 202 PRO A O 1
ATOM 1525 N N . GLY A 1 203 ? -1.487 0.074 23.831 1.00 95.31 203 GLY A N 1
ATOM 1526 C CA . GLY A 1 203 ? -1.254 1.460 24.196 1.00 95.31 203 GLY A CA 1
ATOM 1527 C C . GLY A 1 203 ? -2.350 1.997 25.101 1.00 95.31 203 GLY A C 1
ATOM 1528 O O . GLY A 1 203 ? -3.313 1.305 25.425 1.00 95.31 203 GLY A O 1
ATOM 1529 N N . ARG A 1 204 ? -2.229 3.273 25.472 1.00 95.12 204 ARG A N 1
ATOM 1530 C CA . ARG A 1 204 ? -3.171 3.926 26.392 1.00 95.12 204 ARG A CA 1
ATOM 1531 C C . ARG A 1 204 ? -4.624 3.875 25.907 1.00 95.12 204 ARG A C 1
ATOM 1533 O O . ARG A 1 204 ? -5.518 3.694 26.720 1.00 95.12 204 ARG A O 1
ATOM 1540 N N . LEU A 1 205 ? -4.856 3.984 24.596 1.00 95.06 205 LEU A N 1
ATOM 1541 C CA . LEU A 1 205 ? -6.208 3.930 24.027 1.00 95.06 205 LEU A CA 1
ATOM 1542 C C . LEU A 1 205 ? -6.857 2.545 24.182 1.00 95.06 205 LEU A C 1
ATOM 1544 O O . LEU A 1 205 ? -8.059 2.459 24.434 1.00 95.06 205 LEU A O 1
ATOM 1548 N N . ARG A 1 206 ? -6.069 1.465 24.084 1.00 96.12 206 ARG A N 1
ATOM 1549 C CA . ARG A 1 206 ? -6.539 0.099 24.360 1.00 96.12 206 ARG A CA 1
ATOM 1550 C C . ARG A 1 206 ? -6.923 -0.045 25.831 1.00 96.12 206 ARG A C 1
ATOM 1552 O O . ARG A 1 206 ? -8.005 -0.545 26.122 1.00 96.12 206 ARG A O 1
ATOM 1559 N N . ASP A 1 207 ? -6.060 0.414 26.736 1.00 97.12 207 ASP A N 1
ATOM 1560 C CA . ASP A 1 207 ? -6.296 0.319 28.181 1.00 97.12 207 ASP A CA 1
ATOM 1561 C C . ASP A 1 207 ? -7.583 1.075 28.567 1.00 97.12 207 ASP A C 1
ATOM 1563 O O . ASP A 1 207 ? -8.484 0.496 29.169 1.00 97.12 207 ASP A O 1
ATOM 1567 N N . TRP A 1 208 ? -7.752 2.308 28.075 1.00 97.81 208 TRP A N 1
ATOM 1568 C CA . TRP A 1 208 ? -8.982 3.086 28.259 1.00 97.81 208 TRP A CA 1
ATOM 1569 C C . TRP A 1 208 ? -10.227 2.413 27.686 1.00 97.81 208 TRP A C 1
ATOM 1571 O O . TRP A 1 208 ? -11.289 2.466 28.300 1.00 97.81 208 TRP A O 1
ATOM 1581 N N . THR A 1 209 ? -10.116 1.764 26.524 1.00 98.44 209 THR A N 1
ATOM 1582 C CA . THR A 1 209 ? -11.242 1.027 25.928 1.00 98.44 209 THR A CA 1
ATOM 1583 C C . THR A 1 209 ? -11.718 -0.080 26.869 1.00 98.44 209 THR A C 1
ATOM 1585 O O . THR A 1 209 ? -12.923 -0.243 27.061 1.00 98.44 209 THR A O 1
ATOM 1588 N N . ARG A 1 210 ? -10.791 -0.803 27.511 1.00 98.44 210 ARG A N 1
ATOM 1589 C CA . ARG A 1 210 ? -11.118 -1.850 28.492 1.00 98.44 210 ARG A CA 1
ATOM 1590 C C . ARG A 1 210 ? -11.722 -1.280 29.765 1.00 98.44 210 ARG A C 1
ATOM 1592 O O . ARG A 1 210 ? -12.772 -1.751 30.188 1.00 98.44 210 ARG A O 1
ATOM 1599 N N . GLU A 1 211 ? -11.081 -0.268 30.340 1.00 98.44 211 GLU A N 1
ATOM 1600 C CA . GLU A 1 211 ? -11.518 0.382 31.580 1.00 98.44 211 GLU A CA 1
ATOM 1601 C C . GLU A 1 211 ? -12.943 0.935 31.436 1.00 98.44 211 GLU A C 1
ATOM 1603 O O . GLU A 1 211 ? -13.834 0.582 32.207 1.00 98.44 211 GLU A O 1
ATOM 1608 N N . ILE A 1 212 ? -13.197 1.720 30.384 1.00 98.62 212 ILE A N 1
ATOM 1609 C CA . ILE A 1 212 ? -14.510 2.328 30.132 1.00 98.62 212 ILE A CA 1
ATOM 1610 C C . ILE A 1 212 ? -15.579 1.258 29.879 1.00 98.62 212 ILE A C 1
ATOM 1612 O O . ILE A 1 212 ? -16.694 1.387 30.390 1.00 98.62 212 ILE A O 1
ATOM 1616 N N . SER A 1 213 ? -15.253 0.203 29.123 1.00 98.69 213 SER A N 1
ATOM 1617 C CA . SER A 1 213 ? -16.193 -0.894 28.847 1.00 98.69 213 SER A CA 1
ATOM 1618 C C . SER A 1 213 ? -16.545 -1.669 30.118 1.00 98.69 213 SER A C 1
ATOM 1620 O O . SER A 1 213 ? -17.720 -1.942 30.355 1.00 98.69 213 SER A O 1
ATOM 1622 N N . ALA A 1 214 ? -15.560 -1.970 30.971 1.00 98.56 214 ALA A N 1
ATOM 1623 C CA . ALA A 1 214 ? -15.773 -2.671 32.237 1.00 98.56 214 ALA A CA 1
ATOM 1624 C C . ALA A 1 214 ? -16.611 -1.840 33.223 1.00 98.56 214 ALA A C 1
ATOM 1626 O O . ALA A 1 214 ? -17.551 -2.349 33.835 1.00 98.56 214 ALA A O 1
ATOM 1627 N N . GLU A 1 215 ? -16.328 -0.541 33.341 1.00 98.50 215 GLU A N 1
ATOM 1628 C CA . GLU A 1 215 ? -17.125 0.369 34.168 1.00 98.50 215 GLU A CA 1
ATOM 1629 C C . GLU A 1 215 ? -18.570 0.502 33.676 1.00 98.50 215 GLU A C 1
ATOM 1631 O O . GLU A 1 215 ? -19.495 0.637 34.481 1.00 98.50 215 GLU A O 1
ATOM 1636 N N . TRP A 1 216 ? -18.775 0.507 32.356 1.00 98.69 216 TRP A N 1
ATOM 1637 C CA . TRP A 1 216 ? -20.112 0.556 31.772 1.00 98.69 216 TRP A CA 1
ATOM 1638 C C . TRP A 1 216 ? -20.864 -0.764 31.999 1.00 98.69 216 TRP A C 1
ATOM 1640 O O . TRP A 1 216 ? -22.018 -0.733 32.428 1.00 98.69 216 TRP A O 1
ATOM 1650 N N . GLN A 1 217 ? -20.200 -1.911 31.809 1.00 98.19 217 GLN A N 1
ATOM 1651 C CA . GLN A 1 217 ? -20.733 -3.254 32.075 1.00 98.19 217 GLN A CA 1
ATOM 1652 C C . GLN A 1 217 ? -21.198 -3.408 33.529 1.00 98.19 217 GLN A C 1
ATOM 1654 O O . GLN A 1 217 ? -22.289 -3.917 33.781 1.00 98.19 217 GLN A O 1
ATOM 1659 N N . ALA A 1 218 ? -20.415 -2.918 34.495 1.00 98.38 218 ALA A N 1
ATOM 1660 C CA . ALA A 1 218 ? -20.764 -2.985 35.916 1.00 98.38 218 ALA A CA 1
ATOM 1661 C C . ALA A 1 218 ? -22.088 -2.267 36.253 1.00 98.38 218 ALA A C 1
ATOM 1663 O O . ALA A 1 218 ? -22.758 -2.622 37.220 1.00 98.38 218 ALA A O 1
ATOM 1664 N N . LYS A 1 219 ? -22.482 -1.271 35.448 1.00 98.31 219 LYS A N 1
ATOM 1665 C CA . LYS A 1 219 ? -23.738 -0.515 35.598 1.00 98.31 219 LYS A CA 1
ATOM 1666 C C . LYS A 1 219 ? -24.894 -1.089 34.772 1.00 98.31 219 LYS A C 1
ATOM 1668 O O . LYS A 1 219 ? -26.027 -0.646 34.937 1.00 98.31 219 LYS A O 1
ATOM 1673 N N . ASN A 1 220 ? -24.624 -2.051 33.891 1.00 98.38 220 ASN A N 1
ATOM 1674 C CA . ASN A 1 220 ? -25.581 -2.614 32.938 1.00 98.38 220 ASN A CA 1
ATOM 1675 C C . ASN A 1 220 ? -25.516 -4.155 32.950 1.00 98.38 220 ASN A C 1
ATOM 1677 O O . ASN A 1 220 ? -25.113 -4.754 31.955 1.00 98.38 220 ASN A O 1
ATOM 1681 N N . PRO A 1 221 ? -25.899 -4.817 34.060 1.00 96.69 221 PRO A N 1
ATOM 1682 C CA . PRO A 1 221 ? -25.745 -6.268 34.221 1.00 96.69 221 PRO A CA 1
ATOM 1683 C C . PRO A 1 221 ? -26.633 -7.104 33.282 1.00 96.69 221 PRO A C 1
ATOM 1685 O O . PRO A 1 221 ? -26.452 -8.312 33.190 1.00 96.69 221 PRO A O 1
ATOM 1688 N N . ASP A 1 222 ? -27.598 -6.481 32.603 1.00 97.25 222 ASP A N 1
ATOM 1689 C CA . ASP A 1 222 ? -28.482 -7.099 31.610 1.00 97.25 222 ASP A CA 1
ATOM 1690 C C . ASP A 1 222 ? -27.855 -7.226 30.210 1.00 97.25 222 ASP A C 1
ATOM 1692 O O . ASP A 1 222 ? -28.442 -7.853 29.329 1.00 97.25 222 ASP A O 1
ATOM 1696 N N . VAL A 1 223 ? -26.686 -6.622 29.991 1.00 98.31 223 VAL A N 1
ATOM 1697 C CA . VAL A 1 223 ? -25.922 -6.677 28.739 1.00 98.31 223 VAL A CA 1
ATOM 1698 C C . VAL A 1 223 ? -24.580 -7.321 29.046 1.00 98.31 223 VAL A C 1
ATOM 1700 O O . VAL A 1 223 ? -23.984 -6.982 30.056 1.00 98.31 223 VAL A O 1
ATOM 1703 N N . GLU A 1 224 ? -24.089 -8.220 28.199 1.00 98.50 224 GLU A N 1
ATOM 1704 C CA . GLU A 1 224 ? -22.731 -8.760 28.296 1.00 98.50 224 GLU A CA 1
ATOM 1705 C C . GLU A 1 224 ? -21.829 -8.072 27.262 1.00 98.50 224 GLU A C 1
ATOM 1707 O O . GLU A 1 224 ? -22.153 -8.017 26.071 1.00 98.50 224 GLU A O 1
ATOM 1712 N N . VAL A 1 225 ? -20.697 -7.538 27.724 1.00 98.75 225 VAL A N 1
ATOM 1713 C CA . VAL A 1 225 ? -19.703 -6.824 26.918 1.00 98.75 225 VAL A CA 1
ATOM 1714 C C . VAL A 1 225 ? -18.380 -7.585 26.919 1.00 98.75 225 VAL A C 1
ATOM 1716 O O . VAL A 1 225 ? -17.798 -7.841 27.973 1.00 98.75 225 VAL A O 1
ATOM 1719 N N . ARG A 1 226 ? -17.860 -7.885 25.726 1.00 98.69 226 ARG A N 1
ATOM 1720 C CA . ARG A 1 226 ? -16.522 -8.457 25.511 1.00 98.69 226 ARG A CA 1
ATOM 1721 C C . ARG A 1 226 ? -15.675 -7.468 24.716 1.00 98.69 226 ARG A C 1
ATOM 1723 O O . ARG A 1 226 ? -16.172 -6.831 23.794 1.00 98.69 226 ARG A O 1
ATOM 1730 N N . VAL A 1 227 ? -14.406 -7.300 25.077 1.00 98.75 227 VAL A N 1
ATOM 1731 C CA . VAL A 1 227 ? -13.510 -6.334 24.418 1.00 98.75 227 VAL A CA 1
ATOM 1732 C C . VAL A 1 227 ? -12.503 -7.088 23.562 1.00 98.75 227 VAL A C 1
ATOM 1734 O O . VAL A 1 227 ? -11.756 -7.915 24.081 1.00 98.75 227 VAL A O 1
ATOM 1737 N N . GLY A 1 228 ? -12.478 -6.790 22.265 1.00 98.31 228 GLY A N 1
ATOM 1738 C CA . GLY A 1 228 ? -11.503 -7.343 21.335 1.00 98.31 228 GLY A CA 1
ATOM 1739 C C . GLY A 1 228 ? -10.095 -6.809 21.574 1.00 98.31 228 GLY A C 1
ATOM 1740 O O . GLY A 1 228 ? -9.888 -5.718 22.114 1.00 98.31 228 GLY A O 1
ATOM 1741 N N . GLU A 1 229 ? -9.109 -7.595 21.162 1.00 97.56 229 GLU A N 1
ATOM 1742 C CA . GLU A 1 229 ? -7.718 -7.155 21.154 1.00 97.56 229 GLU A CA 1
ATOM 1743 C C . GLU A 1 229 ? -7.404 -6.226 19.976 1.00 97.56 229 GLU A C 1
ATOM 1745 O O . GLU A 1 229 ? -8.086 -6.229 18.953 1.00 97.56 229 GLU A O 1
ATOM 1750 N N . VAL A 1 230 ? -6.328 -5.447 20.109 1.00 97.06 230 VAL A N 1
ATOM 1751 C CA . VAL A 1 230 ? -5.765 -4.649 18.999 1.00 97.06 230 VAL A CA 1
ATOM 1752 C C . VAL A 1 230 ? -5.332 -5.547 17.832 1.00 97.06 230 VAL A C 1
ATOM 1754 O O . VAL A 1 230 ? -5.130 -6.745 18.021 1.00 97.06 230 VAL A O 1
ATOM 1757 N N . LEU A 1 231 ? -5.118 -5.010 16.622 1.00 95.69 231 LEU A N 1
ATOM 1758 C CA . LEU A 1 231 ? -4.711 -5.843 15.471 1.00 95.69 231 LEU A CA 1
ATOM 1759 C C . LEU A 1 231 ? -3.448 -6.667 15.786 1.00 95.69 231 LEU A C 1
ATOM 1761 O O . LEU A 1 231 ? -3.436 -7.886 15.576 1.00 95.69 231 LEU A O 1
ATOM 1765 N N . GLY A 1 232 ? -2.461 -6.023 16.407 1.00 95.81 232 GLY A N 1
ATOM 1766 C CA . GLY A 1 232 ? -1.190 -6.597 16.833 1.00 95.81 232 GLY A CA 1
ATOM 1767 C C . GLY A 1 232 ? -0.162 -6.703 15.698 1.00 95.81 232 GLY A C 1
ATOM 1768 O O . GLY A 1 232 ? -0.461 -6.355 14.551 1.00 95.81 232 GLY A O 1
ATOM 1769 N N . PRO A 1 233 ? 1.050 -7.203 16.006 1.00 97.12 233 PRO A N 1
ATOM 1770 C CA . PRO A 1 233 ? 2.124 -7.436 15.038 1.00 97.12 233 PRO A CA 1
ATOM 1771 C C . PRO A 1 233 ? 1.820 -8.662 14.159 1.00 97.12 233 PRO A C 1
ATOM 1773 O O . PRO A 1 233 ? 2.495 -9.681 14.214 1.00 97.12 233 PRO A O 1
ATOM 1776 N N . CYS A 1 234 ? 0.752 -8.592 13.372 1.00 96.75 234 CYS A N 1
ATOM 1777 C CA . CYS A 1 234 ? 0.273 -9.691 12.539 1.00 96.75 234 CYS A CA 1
ATOM 1778 C C . CYS A 1 234 ? 0.941 -9.718 11.154 1.00 96.75 234 CYS A C 1
ATOM 1780 O O . CYS A 1 234 ? 1.422 -8.695 10.654 1.00 96.75 234 CYS A O 1
ATOM 1782 N N . ASP A 1 235 ? 0.961 -10.897 10.530 1.00 97.38 235 ASP A N 1
ATOM 1783 C CA . ASP A 1 235 ? 1.614 -11.111 9.233 1.00 97.38 235 ASP A CA 1
ATOM 1784 C C . ASP A 1 235 ? 0.872 -10.380 8.106 1.00 97.38 235 ASP A C 1
ATOM 1786 O O . ASP A 1 235 ? 1.493 -9.888 7.16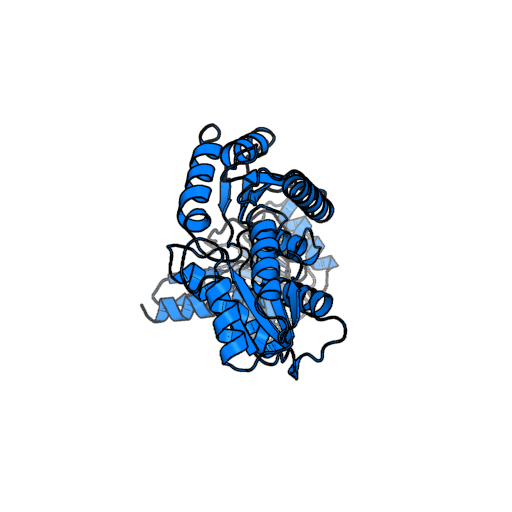5 1.00 97.38 235 ASP A O 1
ATOM 1790 N N . GLU A 1 236 ? -0.446 -10.217 8.236 1.00 97.12 236 GLU A N 1
ATOM 1791 C CA . GLU A 1 236 ? -1.281 -9.434 7.330 1.00 97.12 236 GLU A CA 1
ATOM 1792 C C . GLU A 1 236 ? -0.828 -7.975 7.275 1.00 97.12 236 GLU A C 1
ATOM 1794 O O . GLU A 1 236 ? -0.658 -7.417 6.191 1.00 97.12 236 GLU A O 1
ATOM 1799 N N . LEU A 1 237 ? -0.577 -7.360 8.435 1.00 97.56 237 LEU A N 1
ATOM 1800 C CA . LEU A 1 237 ? -0.085 -5.986 8.511 1.00 97.56 237 LEU A CA 1
ATOM 1801 C C . LEU A 1 237 ? 1.324 -5.864 7.926 1.00 97.56 237 LEU A C 1
ATOM 1803 O O . LEU A 1 237 ? 1.611 -4.893 7.223 1.00 97.56 237 LEU A O 1
ATOM 1807 N N . ALA A 1 238 ? 2.185 -6.855 8.172 1.00 98.06 238 ALA A N 1
ATOM 1808 C CA . ALA A 1 238 ? 3.539 -6.861 7.631 1.00 98.06 238 ALA A CA 1
ATOM 1809 C C . ALA A 1 238 ? 3.508 -6.953 6.098 1.00 98.06 238 ALA A C 1
ATOM 1811 O O . ALA A 1 238 ? 4.172 -6.168 5.423 1.00 98.06 238 ALA A O 1
ATOM 1812 N N . ALA A 1 239 ? 2.664 -7.828 5.546 1.00 97.00 239 ALA A N 1
ATOM 1813 C CA . ALA A 1 239 ? 2.469 -7.968 4.108 1.00 97.00 239 ALA A CA 1
ATOM 1814 C C . ALA A 1 239 ? 1.942 -6.676 3.459 1.00 97.00 239 ALA A C 1
ATOM 1816 O O . ALA A 1 239 ? 2.422 -6.288 2.398 1.00 97.00 239 ALA A O 1
ATOM 1817 N N . VAL A 1 240 ? 1.010 -5.964 4.105 1.00 97.12 240 VAL A N 1
ATOM 1818 C CA . VAL A 1 240 ? 0.523 -4.666 3.601 1.00 97.12 240 VAL A CA 1
ATOM 1819 C C . VAL A 1 240 ? 1.651 -3.637 3.538 1.00 97.12 240 VAL A C 1
ATOM 1821 O O . VAL A 1 240 ? 1.779 -2.941 2.531 1.00 97.12 240 VAL A O 1
ATOM 1824 N N . VAL A 1 241 ? 2.485 -3.537 4.578 1.00 97.81 241 VAL A N 1
ATOM 1825 C CA . VAL A 1 241 ? 3.638 -2.618 4.583 1.00 97.81 241 VAL A CA 1
ATOM 1826 C C . VAL A 1 241 ? 4.641 -2.982 3.489 1.00 97.81 241 VAL A C 1
ATOM 1828 O O . VAL A 1 241 ? 5.112 -2.093 2.777 1.00 97.81 241 VAL A O 1
ATOM 1831 N N . VAL A 1 242 ? 4.920 -4.274 3.304 1.00 96.69 242 VAL A N 1
ATOM 1832 C CA . VAL A 1 242 ? 5.783 -4.764 2.222 1.00 96.69 242 VAL A CA 1
ATOM 1833 C C . VAL A 1 242 ? 5.210 -4.399 0.853 1.00 96.69 242 VAL A C 1
ATOM 1835 O O . VAL A 1 242 ? 5.949 -3.896 0.013 1.00 96.69 242 VAL A O 1
ATOM 1838 N N . ASP A 1 243 ? 3.902 -4.541 0.637 1.00 94.44 243 ASP A N 1
ATOM 1839 C CA . ASP A 1 243 ? 3.272 -4.148 -0.627 1.00 94.44 243 ASP A CA 1
ATOM 1840 C C . ASP A 1 243 ? 3.374 -2.638 -0.877 1.00 94.44 243 ASP A C 1
ATOM 1842 O O . ASP A 1 243 ? 3.649 -2.216 -2.001 1.00 94.44 243 ASP A O 1
ATOM 1846 N N . ARG A 1 244 ? 3.185 -1.803 0.158 1.00 94.31 244 ARG A N 1
ATOM 1847 C CA . ARG A 1 244 ? 3.369 -0.342 0.043 1.00 94.31 244 ARG A CA 1
ATOM 1848 C C . ARG A 1 244 ? 4.811 0.004 -0.321 1.00 94.31 244 ARG A C 1
ATOM 1850 O O . ARG A 1 244 ? 5.026 0.854 -1.182 1.00 94.31 244 ARG A O 1
ATOM 1857 N N . TYR A 1 245 ? 5.780 -0.679 0.287 1.00 95.44 245 TYR A N 1
ATOM 1858 C CA . TYR A 1 245 ? 7.195 -0.528 -0.032 1.00 95.44 245 TYR A CA 1
ATOM 1859 C C . TYR A 1 245 ? 7.492 -0.932 -1.484 1.00 95.44 245 TYR A C 1
ATOM 1861 O O . TYR A 1 245 ? 7.958 -0.107 -2.273 1.00 95.44 245 TYR A O 1
ATOM 1869 N N . LEU A 1 246 ? 7.160 -2.167 -1.867 1.00 90.75 246 LEU A N 1
ATOM 1870 C CA . LEU A 1 246 ? 7.454 -2.720 -3.192 1.00 90.75 246 LEU A CA 1
ATOM 1871 C C . LEU A 1 246 ? 6.745 -1.960 -4.316 1.00 90.75 246 LEU A C 1
ATOM 1873 O O . LEU A 1 246 ? 7.317 -1.800 -5.389 1.00 90.75 246 LEU A O 1
ATOM 1877 N N . ALA A 1 247 ? 5.564 -1.387 -4.066 1.00 85.81 247 ALA A N 1
ATOM 1878 C CA . ALA A 1 247 ? 4.885 -0.526 -5.035 1.00 85.81 247 ALA A CA 1
ATOM 1879 C C . ALA A 1 247 ? 5.710 0.712 -5.448 1.00 85.81 247 ALA A C 1
ATOM 1881 O O . ALA A 1 247 ? 5.435 1.307 -6.491 1.00 85.81 247 ALA A O 1
ATOM 1882 N N . THR A 1 248 ? 6.713 1.102 -4.654 1.00 83.75 248 THR A N 1
ATOM 1883 C CA . THR A 1 248 ? 7.624 2.222 -4.951 1.00 83.75 248 THR A CA 1
ATOM 1884 C C . THR A 1 248 ? 9.035 1.793 -5.345 1.00 83.75 248 THR A C 1
ATOM 1886 O O . THR A 1 248 ? 9.805 2.612 -5.853 1.00 83.75 248 THR A O 1
ATOM 1889 N N . VAL A 1 249 ? 9.385 0.521 -5.139 1.00 80.25 249 VAL A N 1
ATOM 1890 C CA . VAL A 1 249 ? 10.719 -0.011 -5.424 1.00 80.25 249 VAL A CA 1
ATOM 1891 C C . VAL A 1 249 ? 10.660 -0.883 -6.675 1.00 80.25 249 VAL A C 1
ATOM 1893 O O . VAL A 1 249 ? 10.134 -1.990 -6.621 1.00 80.25 249 VAL A O 1
ATOM 1896 N N . PRO A 1 250 ? 11.201 -0.424 -7.816 1.00 65.25 250 PRO A N 1
ATOM 1897 C CA . PRO A 1 250 ? 11.189 -1.226 -9.030 1.00 65.25 250 PRO A CA 1
ATOM 1898 C C . PRO A 1 250 ? 12.079 -2.474 -8.882 1.00 65.25 250 PRO A C 1
ATOM 1900 O O . PRO A 1 250 ? 13.204 -2.388 -8.389 1.00 65.25 250 PRO A O 1
ATOM 1903 N N . ASP A 1 251 ? 11.598 -3.620 -9.378 1.00 58.59 251 ASP A N 1
ATOM 1904 C CA . ASP A 1 251 ? 12.309 -4.918 -9.401 1.00 58.59 251 ASP A CA 1
ATOM 1905 C C . ASP A 1 251 ? 13.623 -4.906 -10.209 1.00 58.59 251 ASP A C 1
ATOM 1907 O O . ASP A 1 251 ? 14.442 -5.823 -10.115 1.00 58.59 251 ASP A O 1
ATOM 1911 N N . ALA A 1 252 ? 13.808 -3.896 -11.056 1.00 59.59 252 ALA A N 1
ATOM 1912 C CA . ALA A 1 252 ? 14.972 -3.698 -11.906 1.00 59.59 252 ALA A CA 1
ATOM 1913 C C . ALA A 1 252 ? 15.403 -2.228 -11.864 1.00 59.59 252 ALA A C 1
ATOM 1915 O O . ALA A 1 252 ? 14.683 -1.371 -11.345 1.00 59.59 252 ALA A O 1
ATOM 1916 N N . ALA A 1 253 ? 16.575 -1.923 -12.429 1.00 58.81 253 ALA A N 1
ATOM 1917 C CA . ALA A 1 253 ? 16.970 -0.534 -12.635 1.00 58.81 253 ALA A CA 1
ATOM 1918 C C . ALA A 1 253 ? 15.825 0.219 -13.346 1.00 58.81 253 ALA A C 1
ATOM 1920 O O . ALA A 1 253 ? 15.270 -0.309 -14.317 1.00 58.81 253 ALA A O 1
ATOM 1921 N N . PRO A 1 254 ? 15.425 1.402 -12.849 1.00 65.25 254 PRO A N 1
ATOM 1922 C CA . PRO A 1 254 ? 14.320 2.142 -13.435 1.00 65.25 254 PRO A CA 1
ATOM 1923 C C . PRO A 1 254 ? 14.630 2.443 -14.902 1.00 65.25 254 PRO A C 1
ATOM 1925 O O . PRO A 1 254 ? 15.739 2.862 -15.238 1.00 65.25 254 PRO A O 1
ATOM 1928 N N . VAL A 1 255 ? 13.647 2.220 -15.777 1.00 74.44 255 VAL A N 1
ATOM 1929 C CA . VAL A 1 255 ? 13.773 2.581 -17.190 1.00 74.44 255 VAL A CA 1
ATOM 1930 C C . VAL A 1 255 ? 13.871 4.097 -17.279 1.00 74.44 255 VAL A C 1
ATOM 1932 O O . VAL A 1 255 ? 12.963 4.810 -16.854 1.00 74.44 255 VAL A O 1
ATOM 1935 N N . TYR A 1 256 ? 14.970 4.590 -17.840 1.00 78.88 256 TYR A N 1
ATOM 1936 C CA . TYR A 1 256 ? 15.079 5.994 -18.199 1.00 78.88 256 TYR A CA 1
ATOM 1937 C C . TYR A 1 256 ? 14.207 6.246 -19.432 1.00 78.88 256 TYR A C 1
ATOM 1939 O O . TYR A 1 256 ? 14.491 5.735 -20.517 1.00 78.88 256 TYR A O 1
ATOM 1947 N N . LEU A 1 257 ? 13.111 6.988 -19.259 1.00 80.50 257 LEU A N 1
ATOM 1948 C CA . LEU A 1 257 ? 12.214 7.322 -20.360 1.00 80.50 257 LEU A CA 1
ATOM 1949 C C . LEU A 1 257 ? 12.891 8.346 -21.271 1.00 80.50 257 LEU A C 1
ATOM 1951 O O . LEU A 1 257 ? 13.025 9.515 -20.924 1.00 80.50 257 LEU A O 1
ATOM 1955 N N . SER A 1 258 ? 13.300 7.883 -22.447 1.00 84.56 258 SER A N 1
ATOM 1956 C CA . SER A 1 258 ? 13.863 8.705 -23.511 1.00 84.56 258 SER A CA 1
ATOM 1957 C C . SER A 1 258 ? 13.217 8.340 -24.844 1.00 84.56 258 SER A C 1
ATOM 1959 O O . SER A 1 258 ? 12.903 7.174 -25.092 1.00 84.56 258 SER A O 1
ATOM 1961 N N . GLY A 1 259 ? 13.006 9.339 -25.698 1.00 86.81 259 GLY A N 1
ATOM 1962 C CA . GLY A 1 259 ? 12.552 9.134 -27.071 1.00 86.81 259 GLY A CA 1
ATOM 1963 C C . GLY A 1 259 ? 13.715 8.762 -27.992 1.00 86.81 259 GLY A C 1
ATOM 1964 O O . GLY A 1 259 ? 14.815 9.295 -27.857 1.00 86.81 259 GLY A O 1
ATOM 1965 N N . LEU A 1 260 ? 13.470 7.871 -28.958 1.00 90.19 260 LEU A N 1
ATOM 1966 C CA . LEU A 1 260 ? 14.448 7.521 -29.991 1.00 90.19 260 LEU A CA 1
ATOM 1967 C C . LEU A 1 260 ? 14.133 8.259 -31.297 1.00 90.19 260 LEU A C 1
ATOM 1969 O O . LEU A 1 260 ? 13.062 8.085 -31.876 1.00 90.19 260 LEU A O 1
ATOM 1973 N N . MET A 1 261 ? 15.093 9.039 -31.791 1.00 93.31 261 MET A N 1
ATOM 1974 C CA . MET A 1 261 ? 15.017 9.689 -33.103 1.00 93.31 261 MET A CA 1
ATOM 1975 C C . MET A 1 261 ? 15.527 8.721 -34.178 1.00 93.31 261 MET A C 1
ATOM 1977 O O . MET A 1 261 ? 16.732 8.632 -34.421 1.00 93.31 261 MET A O 1
ATOM 1981 N N . LEU A 1 262 ? 14.613 7.973 -34.803 1.00 95.94 262 LEU A N 1
ATOM 1982 C CA . LEU A 1 262 ? 14.954 6.888 -35.736 1.00 95.94 262 LEU A CA 1
ATOM 1983 C C . LEU A 1 262 ? 14.867 7.267 -37.221 1.00 95.94 262 LEU A C 1
ATOM 1985 O O . LEU A 1 262 ? 15.177 6.433 -38.066 1.00 95.94 262 LEU A O 1
ATOM 1989 N N . ASN A 1 263 ? 14.509 8.509 -37.555 1.00 97.19 263 ASN A N 1
ATOM 1990 C CA . ASN A 1 263 ? 14.403 8.944 -38.947 1.00 97.19 263 ASN A CA 1
ATOM 1991 C C . ASN A 1 263 ? 15.722 8.717 -39.714 1.00 97.19 263 ASN A C 1
ATOM 1993 O O . ASN A 1 263 ? 16.774 9.244 -39.344 1.00 97.19 263 ASN A O 1
ATOM 1997 N N . GLY A 1 264 ? 15.663 7.906 -40.770 1.00 96.88 264 GLY A N 1
ATOM 1998 C CA . GLY A 1 264 ? 16.801 7.509 -41.598 1.00 96.88 264 GLY A CA 1
ATOM 1999 C C . GLY A 1 264 ? 17.813 6.571 -40.926 1.00 96.88 264 GLY A C 1
ATOM 2000 O O . GLY A 1 264 ? 18.850 6.292 -41.533 1.00 96.88 264 GLY A O 1
ATOM 2001 N N . ARG A 1 265 ? 17.553 6.098 -39.699 1.00 97.81 265 ARG A N 1
ATOM 2002 C CA . ARG A 1 265 ? 18.438 5.200 -38.940 1.00 97.81 265 ARG A CA 1
ATOM 2003 C C . ARG A 1 265 ? 18.109 3.737 -39.217 1.00 97.81 265 ARG A C 1
ATOM 2005 O O . ARG A 1 265 ? 16.941 3.383 -39.350 1.00 97.81 265 ARG A O 1
ATOM 2012 N N . GLU A 1 266 ? 19.144 2.904 -39.259 1.00 97.88 266 GLU A N 1
ATOM 2013 C CA . GLU A 1 266 ? 19.009 1.454 -39.419 1.00 97.88 266 GLU A CA 1
ATOM 2014 C C . GLU A 1 266 ? 18.416 0.819 -38.157 1.00 97.88 266 GLU A C 1
ATOM 2016 O O . GLU A 1 266 ? 18.920 1.021 -37.044 1.00 97.88 266 GLU A O 1
ATOM 2021 N N . VAL A 1 267 ? 17.352 0.037 -38.341 1.00 98.44 267 VAL A N 1
ATOM 2022 C CA . VAL A 1 267 ? 16.674 -0.717 -37.284 1.00 98.44 267 VAL A CA 1
ATOM 2023 C C . VAL A 1 267 ? 16.521 -2.166 -37.721 1.00 98.44 267 VAL A C 1
ATOM 2025 O O . VAL A 1 267 ? 15.908 -2.453 -38.750 1.00 98.44 267 VAL A O 1
ATOM 2028 N N . LEU A 1 268 ? 17.044 -3.085 -36.911 1.00 98.50 268 LEU A N 1
ATOM 2029 C CA . LEU A 1 268 ? 16.925 -4.519 -37.160 1.00 98.50 268 LEU A CA 1
ATOM 2030 C C . LEU A 1 268 ? 15.752 -5.103 -36.371 1.00 98.50 268 LEU A C 1
ATOM 2032 O O . LEU A 1 268 ? 15.647 -4.930 -35.158 1.00 98.50 268 LEU A O 1
ATOM 2036 N N . VAL A 1 269 ? 14.914 -5.887 -37.039 1.00 98.44 269 VAL A N 1
ATOM 2037 C CA . VAL A 1 269 ? 13.887 -6.714 -36.405 1.00 98.44 269 VAL A CA 1
ATOM 2038 C C . VAL A 1 269 ? 14.194 -8.181 -36.694 1.00 98.44 269 VAL A C 1
ATOM 2040 O O . VAL A 1 269 ? 14.202 -8.618 -37.843 1.00 98.44 269 VAL A O 1
ATOM 2043 N N . VAL A 1 270 ? 14.465 -8.953 -35.645 1.00 98.19 270 VAL A N 1
ATOM 2044 C CA . VAL A 1 270 ? 14.742 -10.388 -35.739 1.00 98.19 270 VAL A CA 1
ATOM 2045 C C . VAL A 1 270 ? 13.479 -11.152 -35.362 1.00 98.19 270 VAL A C 1
ATOM 2047 O O . VAL A 1 270 ? 13.038 -11.109 -34.214 1.00 98.19 270 VAL A O 1
ATOM 2050 N N . GLY A 1 271 ? 12.899 -11.853 -36.335 1.00 96.94 271 GLY A N 1
ATOM 2051 C CA . GLY A 1 271 ? 11.555 -12.428 -36.248 1.00 96.94 271 GLY A CA 1
ATOM 2052 C C . GLY A 1 271 ? 10.509 -11.576 -36.971 1.00 96.94 271 GLY A C 1
ATOM 2053 O O . GLY A 1 271 ? 10.568 -10.351 -36.949 1.00 96.94 271 GLY A O 1
ATOM 2054 N N . ALA A 1 272 ? 9.542 -12.231 -37.616 1.00 95.50 272 ALA A N 1
ATOM 2055 C CA . ALA A 1 272 ? 8.545 -11.567 -38.458 1.00 95.50 272 ALA A CA 1
ATOM 2056 C C . ALA A 1 272 ? 7.098 -12.028 -38.186 1.00 95.50 272 ALA A C 1
ATOM 2058 O O . ALA A 1 272 ? 6.256 -11.969 -39.073 1.00 95.50 272 ALA A O 1
ATOM 2059 N N . GLY A 1 273 ? 6.791 -12.484 -36.965 1.00 93.31 273 GLY A N 1
ATOM 2060 C CA . GLY A 1 273 ? 5.421 -12.837 -36.561 1.00 93.31 273 GLY A CA 1
ATOM 2061 C C . GLY A 1 273 ? 4.551 -11.626 -36.184 1.00 93.31 273 GLY A C 1
ATOM 2062 O O . GLY A 1 273 ? 4.986 -10.476 -36.254 1.00 93.31 273 GLY A O 1
ATOM 2063 N N . ASN A 1 274 ? 3.342 -11.882 -35.671 1.00 90.62 274 ASN A N 1
ATOM 2064 C CA . ASN A 1 274 ? 2.341 -10.858 -35.312 1.00 90.62 274 ASN A CA 1
ATOM 2065 C C . ASN A 1 274 ? 2.874 -9.724 -34.415 1.00 90.62 274 ASN A C 1
ATOM 2067 O O . ASN A 1 274 ? 2.482 -8.564 -34.555 1.00 90.62 274 ASN A O 1
ATOM 2071 N N . VAL A 1 275 ? 3.768 -10.041 -33.470 1.00 89.19 275 VAL A N 1
ATOM 2072 C CA . VAL A 1 275 ? 4.382 -9.032 -32.589 1.00 89.19 275 VAL A CA 1
ATOM 2073 C C . VAL A 1 275 ? 5.293 -8.094 -33.383 1.00 89.19 275 VAL A C 1
ATOM 2075 O O . VAL A 1 275 ? 5.263 -6.886 -33.152 1.00 89.19 275 VAL A O 1
ATOM 2078 N N . ALA A 1 276 ? 6.069 -8.630 -34.328 1.00 92.81 276 ALA A N 1
ATOM 2079 C CA . ALA A 1 276 ? 6.928 -7.847 -35.207 1.00 92.81 276 ALA A CA 1
ATOM 2080 C C . ALA A 1 276 ? 6.095 -6.982 -36.161 1.00 92.81 276 ALA A C 1
ATOM 2082 O O . ALA A 1 276 ? 6.323 -5.777 -36.214 1.00 92.81 276 ALA A O 1
ATOM 2083 N N . ALA A 1 277 ? 5.067 -7.545 -36.807 1.00 92.38 277 ALA A N 1
ATOM 2084 C CA . ALA A 1 277 ? 4.168 -6.813 -37.708 1.00 92.38 277 ALA A CA 1
ATOM 2085 C C . ALA A 1 277 ? 3.569 -5.553 -37.058 1.00 92.38 277 ALA A C 1
ATOM 2087 O O . ALA A 1 277 ? 3.604 -4.464 -37.635 1.00 92.38 277 ALA A O 1
ATOM 2088 N N . ARG A 1 278 ? 3.105 -5.668 -35.806 1.00 86.50 278 ARG A N 1
ATOM 2089 C CA . ARG A 1 278 ? 2.565 -4.533 -35.037 1.00 86.50 278 ARG A CA 1
ATOM 2090 C C . ARG A 1 278 ? 3.599 -3.444 -34.741 1.00 86.50 278 ARG A C 1
ATOM 2092 O O . ARG A 1 278 ? 3.229 -2.280 -34.639 1.00 86.50 278 ARG A O 1
ATOM 2099 N N . ARG A 1 279 ? 4.870 -3.810 -34.557 1.00 90.00 279 ARG A N 1
ATOM 2100 C CA . ARG A 1 279 ? 5.946 -2.871 -34.196 1.00 90.00 279 ARG A CA 1
ATOM 2101 C C . ARG A 1 279 ? 6.606 -2.237 -35.416 1.00 90.00 279 ARG A C 1
ATOM 2103 O O . ARG A 1 279 ? 6.951 -1.063 -35.360 1.00 90.00 279 ARG A O 1
ATOM 2110 N N . VAL A 1 280 ? 6.734 -2.983 -36.512 1.00 95.62 280 VAL A N 1
ATOM 2111 C CA . VAL A 1 280 ? 7.324 -2.505 -37.770 1.00 95.62 280 VAL A CA 1
ATOM 2112 C C . VAL A 1 280 ? 6.574 -1.294 -38.304 1.00 95.62 280 VAL A C 1
ATOM 2114 O O . VAL A 1 280 ? 7.218 -0.322 -38.676 1.00 95.62 280 VAL A O 1
ATOM 2117 N N . ARG A 1 281 ? 5.235 -1.287 -38.249 1.00 92.12 281 ARG A N 1
ATOM 2118 C CA . ARG A 1 281 ? 4.458 -0.115 -38.676 1.00 92.12 281 ARG A CA 1
ATOM 2119 C C . ARG A 1 281 ? 4.883 1.164 -37.943 1.00 92.12 281 ARG A C 1
ATOM 2121 O O . ARG A 1 281 ? 5.207 2.148 -38.590 1.00 92.12 281 ARG A O 1
ATOM 2128 N N . ALA A 1 282 ? 4.969 1.119 -36.614 1.00 90.25 282 ALA A N 1
ATOM 2129 C CA . ALA A 1 282 ? 5.374 2.279 -35.821 1.00 90.25 282 ALA A CA 1
ATOM 2130 C C . ALA A 1 282 ? 6.814 2.739 -36.124 1.00 90.25 282 ALA A C 1
ATOM 2132 O O . ALA A 1 282 ? 7.095 3.930 -36.068 1.00 90.25 282 ALA A O 1
ATOM 2133 N N . LEU A 1 283 ? 7.721 1.811 -36.454 1.00 95.31 283 LEU A N 1
ATOM 2134 C CA . LEU A 1 283 ? 9.093 2.137 -36.860 1.00 95.31 283 LEU A CA 1
ATOM 2135 C C . LEU A 1 283 ? 9.133 2.832 -38.230 1.00 95.31 283 LEU A C 1
ATOM 2137 O O . LEU A 1 283 ? 9.860 3.809 -38.400 1.00 95.31 283 LEU A O 1
ATOM 2141 N N . LEU A 1 284 ? 8.331 2.358 -39.185 1.00 96.06 284 LEU A N 1
ATOM 2142 C CA . LEU A 1 284 ? 8.199 2.981 -40.503 1.00 96.06 284 LEU A CA 1
ATOM 2143 C C . LEU A 1 284 ? 7.585 4.383 -40.406 1.00 96.06 284 LEU A C 1
ATOM 2145 O O . LEU A 1 284 ? 8.091 5.307 -41.036 1.00 96.06 284 LEU A O 1
ATOM 2149 N N . ASP A 1 285 ? 6.554 4.563 -39.573 1.00 92.12 285 ASP A N 1
ATOM 2150 C CA . ASP A 1 285 ? 5.879 5.855 -39.386 1.00 92.12 285 ASP A CA 1
ATOM 2151 C C . ASP A 1 285 ? 6.835 6.946 -38.850 1.00 92.12 285 ASP A C 1
ATOM 2153 O O . ASP A 1 285 ? 6.672 8.121 -39.173 1.00 92.12 285 ASP A O 1
ATOM 2157 N N . VAL A 1 286 ? 7.867 6.573 -38.074 1.00 93.12 286 VAL A N 1
ATOM 2158 C CA . VAL A 1 286 ? 8.916 7.501 -37.591 1.00 93.12 286 VAL A CA 1
ATOM 2159 C C . VAL A 1 286 ? 10.126 7.614 -38.533 1.00 93.12 286 VAL A C 1
ATOM 2161 O O . VAL A 1 286 ? 11.128 8.244 -38.186 1.00 93.12 286 VAL A O 1
ATOM 2164 N N . GLY A 1 287 ? 10.052 7.003 -39.719 1.00 96.44 287 GLY A N 1
ATOM 2165 C CA . GLY A 1 287 ? 11.063 7.091 -40.773 1.00 96.44 287 GLY A CA 1
ATOM 2166 C C . GLY A 1 287 ? 12.270 6.166 -40.600 1.00 96.44 287 GLY A C 1
ATOM 2167 O O . GLY A 1 287 ? 13.320 6.435 -41.184 1.00 96.44 287 GLY A O 1
ATOM 2168 N N . ALA A 1 288 ? 12.175 5.106 -39.793 1.00 98.00 288 ALA A N 1
ATOM 2169 C CA . ALA A 1 288 ? 13.270 4.149 -39.641 1.00 98.00 288 ALA A CA 1
ATOM 2170 C C . ALA A 1 288 ? 13.528 3.362 -40.935 1.00 98.00 288 ALA A C 1
ATOM 2172 O O . ALA A 1 288 ? 12.598 2.963 -41.635 1.00 98.00 288 ALA A O 1
ATOM 2173 N N . LYS A 1 289 ? 14.801 3.062 -41.211 1.00 98.12 289 LYS A N 1
ATOM 2174 C CA . LYS A 1 289 ? 15.193 2.095 -42.241 1.00 98.12 289 LYS A CA 1
ATOM 2175 C C . LYS A 1 289 ? 15.126 0.703 -41.634 1.00 98.12 289 LYS A C 1
ATOM 2177 O O . LYS A 1 289 ? 16.008 0.298 -40.879 1.00 98.12 289 LYS A O 1
ATOM 2182 N N . VAL A 1 290 ? 14.021 0.009 -41.886 1.00 98.44 290 VAL A N 1
ATOM 2183 C CA . VAL A 1 290 ? 13.735 -1.270 -41.233 1.00 98.44 290 VAL A CA 1
ATOM 2184 C C . VAL A 1 290 ? 14.291 -2.425 -42.060 1.00 98.44 290 VAL A C 1
ATOM 2186 O O . VAL A 1 290 ? 13.929 -2.603 -43.222 1.00 98.44 290 VAL A O 1
ATOM 2189 N N . THR A 1 291 ? 15.117 -3.251 -41.422 1.00 98.56 291 THR A N 1
ATOM 2190 C CA . THR A 1 291 ? 15.523 -4.561 -41.936 1.00 98.56 291 THR A CA 1
ATOM 2191 C C . THR A 1 291 ? 14.923 -5.654 -41.060 1.00 98.56 291 THR A C 1
ATOM 2193 O O . THR A 1 291 ? 15.075 -5.641 -39.840 1.00 98.56 291 THR A O 1
ATOM 2196 N N . VAL A 1 292 ? 14.248 -6.621 -41.675 1.00 98.50 292 VAL A N 1
ATOM 2197 C CA . VAL A 1 292 ? 13.659 -7.784 -41.007 1.00 98.50 292 VAL A CA 1
ATOM 2198 C C . VAL A 1 292 ? 14.447 -9.034 -41.382 1.00 98.50 292 VAL A C 1
ATOM 2200 O O . VAL A 1 292 ? 14.644 -9.315 -42.562 1.00 98.50 292 VAL A O 1
ATOM 2203 N N . VAL A 1 293 ? 14.863 -9.825 -40.393 1.00 98.50 293 VAL A N 1
ATOM 2204 C CA . VAL A 1 293 ? 15.509 -11.130 -40.608 1.00 98.50 293 VAL A CA 1
ATOM 2205 C C . VAL A 1 293 ? 14.625 -12.223 -40.024 1.00 98.50 293 VAL A C 1
ATOM 2207 O O . VAL A 1 293 ? 14.453 -12.321 -38.805 1.00 98.50 293 VAL A O 1
ATOM 2210 N N . SER A 1 294 ? 14.042 -13.048 -40.892 1.00 97.75 294 SER A N 1
ATOM 2211 C CA . SER A 1 294 ? 13.255 -14.212 -40.477 1.00 97.75 294 SER A CA 1
ATOM 2212 C C . SER A 1 294 ? 13.040 -15.191 -41.638 1.00 97.75 294 SER A C 1
ATOM 2214 O O . SER A 1 294 ? 12.830 -14.720 -42.754 1.00 97.75 294 SER A O 1
ATOM 2216 N N . PRO A 1 295 ? 13.057 -16.524 -41.422 1.00 96.56 295 PRO A N 1
ATOM 2217 C CA . PRO A 1 295 ? 12.781 -17.508 -42.480 1.00 96.56 295 PRO A CA 1
ATOM 2218 C C . PRO A 1 295 ? 11.357 -17.430 -43.045 1.00 96.56 295 PRO A C 1
ATOM 2220 O O . PRO A 1 295 ? 11.131 -17.732 -44.213 1.00 96.56 295 PRO A O 1
ATOM 2223 N N . GLU A 1 296 ? 10.412 -17.030 -42.200 1.00 95.44 296 GLU A N 1
ATOM 2224 C CA . GLU A 1 296 ? 8.987 -16.910 -42.491 1.00 95.44 296 GLU A CA 1
ATOM 2225 C C . GLU A 1 296 ? 8.512 -15.552 -41.985 1.00 95.44 296 GLU A C 1
ATOM 2227 O O . GLU A 1 296 ? 9.066 -15.033 -41.014 1.00 95.44 296 GLU A O 1
ATOM 2232 N N . ALA A 1 297 ? 7.498 -14.979 -42.625 1.00 96.19 297 ALA A N 1
ATOM 2233 C CA . ALA A 1 297 ? 6.973 -13.674 -42.260 1.00 96.19 297 ALA A CA 1
ATOM 2234 C C . ALA A 1 297 ? 5.447 -13.649 -42.305 1.00 96.19 297 ALA A C 1
ATOM 2236 O O . ALA A 1 297 ? 4.824 -14.266 -43.167 1.00 96.19 297 ALA A O 1
ATOM 2237 N N . ASP A 1 298 ? 4.863 -12.906 -41.368 1.00 96.75 298 ASP A N 1
ATOM 2238 C CA . ASP A 1 298 ? 3.454 -12.540 -41.390 1.00 96.75 298 ASP A CA 1
ATOM 2239 C C . ASP A 1 298 ? 3.113 -11.796 -42.700 1.00 96.75 298 ASP A C 1
ATOM 2241 O O . ASP A 1 298 ? 3.934 -10.991 -43.162 1.00 96.75 298 ASP A O 1
ATOM 2245 N N . PRO A 1 299 ? 1.918 -12.001 -43.292 1.00 96.94 299 PRO A N 1
ATOM 2246 C CA . PRO A 1 299 ? 1.531 -11.357 -44.549 1.00 96.94 299 PRO A CA 1
ATOM 2247 C C . PRO A 1 299 ? 1.687 -9.832 -44.559 1.00 96.94 299 PRO A C 1
ATOM 2249 O O . PRO A 1 299 ? 1.989 -9.256 -45.602 1.00 96.94 299 PRO A O 1
ATOM 2252 N N . VAL A 1 300 ? 1.534 -9.163 -43.411 1.00 96.50 300 VAL A N 1
ATOM 2253 C CA . VAL A 1 300 ? 1.729 -7.711 -43.301 1.00 96.50 300 VAL A CA 1
ATOM 2254 C C . VAL A 1 300 ? 3.193 -7.321 -43.533 1.00 96.50 300 VAL A C 1
ATOM 2256 O O . VAL A 1 300 ? 3.464 -6.316 -44.185 1.00 96.50 300 VAL A O 1
ATOM 2259 N N . ILE A 1 301 ? 4.148 -8.110 -43.030 1.00 97.25 301 ILE A N 1
ATOM 2260 C CA . ILE A 1 301 ? 5.582 -7.874 -43.257 1.00 97.25 301 ILE A CA 1
ATOM 2261 C C . ILE A 1 301 ? 5.940 -8.109 -44.725 1.00 97.25 301 ILE A C 1
ATOM 2263 O O . ILE A 1 301 ? 6.675 -7.304 -45.295 1.00 97.25 301 ILE A O 1
ATOM 2267 N N . VAL A 1 302 ? 5.395 -9.169 -45.335 1.00 97.44 302 VAL A N 1
ATOM 2268 C CA . VAL A 1 302 ? 5.581 -9.457 -46.767 1.00 97.44 302 VAL A CA 1
ATOM 2269 C C . VAL A 1 302 ? 5.082 -8.283 -47.610 1.00 97.44 302 VAL A C 1
ATOM 2271 O O . VAL A 1 302 ? 5.828 -7.763 -48.430 1.00 97.44 302 VAL A O 1
ATOM 2274 N N . ALA A 1 303 ? 3.880 -7.773 -47.324 1.00 97.38 303 ALA A N 1
ATOM 2275 C CA . ALA A 1 303 ? 3.318 -6.627 -48.035 1.00 97.38 303 ALA A CA 1
ATOM 2276 C C . ALA A 1 303 ? 4.176 -5.352 -47.912 1.00 97.38 303 ALA A C 1
ATOM 2278 O O . ALA A 1 303 ? 4.333 -4.622 -48.890 1.00 97.38 303 ALA A O 1
ATOM 2279 N N . TYR A 1 304 ? 4.760 -5.073 -46.737 1.00 97.69 304 TYR A N 1
ATOM 2280 C CA . TYR A 1 304 ? 5.694 -3.949 -46.588 1.00 97.69 304 TYR A CA 1
ATOM 2281 C C . TYR A 1 304 ? 6.987 -4.151 -47.392 1.00 97.69 304 TYR A C 1
ATOM 2283 O O . TYR A 1 304 ? 7.505 -3.182 -47.947 1.00 97.69 304 TYR A O 1
ATOM 2291 N N . ALA A 1 305 ? 7.505 -5.380 -47.459 1.00 97.50 305 ALA A N 1
ATOM 2292 C CA . ALA A 1 305 ? 8.691 -5.701 -48.249 1.00 97.50 305 ALA A CA 1
ATOM 2293 C C . ALA A 1 305 ? 8.423 -5.551 -49.756 1.00 97.50 305 ALA A C 1
ATOM 2295 O O . ALA A 1 305 ? 9.194 -4.887 -50.445 1.00 97.50 305 ALA A O 1
ATOM 2296 N N . ASP A 1 306 ? 7.300 -6.083 -50.247 1.00 97.69 306 ASP A N 1
ATOM 2297 C CA . ASP A 1 306 ? 6.885 -5.988 -51.655 1.00 97.69 306 ASP A CA 1
ATOM 2298 C C . ASP A 1 306 ? 6.649 -4.534 -52.089 1.00 97.69 306 ASP A C 1
ATOM 2300 O O . ASP A 1 306 ? 6.954 -4.150 -53.217 1.00 97.69 306 ASP A O 1
ATOM 2304 N N . ALA A 1 307 ? 6.155 -3.696 -51.172 1.00 97.12 307 ALA A N 1
ATOM 2305 C CA . ALA A 1 307 ? 6.005 -2.258 -51.380 1.00 97.12 307 ALA A CA 1
ATOM 2306 C C . ALA A 1 307 ? 7.334 -1.475 -51.305 1.00 97.12 307 ALA A C 1
ATOM 2308 O O . ALA A 1 307 ? 7.331 -0.256 -51.475 1.00 97.12 307 ALA A O 1
ATOM 2309 N N . GLY A 1 308 ? 8.461 -2.137 -51.020 1.00 96.94 308 GLY A N 1
ATOM 2310 C CA . GLY A 1 308 ? 9.776 -1.506 -50.877 1.00 96.94 308 GLY A CA 1
ATOM 2311 C C . GLY A 1 308 ? 9.924 -0.635 -49.625 1.00 96.94 308 GLY A C 1
ATOM 2312 O O . GLY A 1 308 ? 10.821 0.203 -49.565 1.00 96.94 308 GLY A O 1
ATOM 2313 N N . LEU A 1 309 ? 9.047 -0.805 -48.631 1.00 97.06 309 LEU A N 1
ATOM 2314 C CA . LEU A 1 309 ? 9.049 -0.014 -47.395 1.00 97.06 309 LEU A CA 1
ATOM 2315 C C . LEU A 1 309 ? 10.026 -0.563 -46.346 1.00 97.06 309 LEU A C 1
ATOM 2317 O O . LEU A 1 309 ? 10.427 0.167 -45.444 1.00 97.06 309 LEU A O 1
ATOM 2321 N N . LEU A 1 310 ? 10.421 -1.833 -46.457 1.00 98.19 310 LEU A N 1
ATOM 2322 C CA . LEU A 1 310 ? 11.439 -2.462 -45.615 1.00 98.19 310 LEU A CA 1
ATOM 2323 C C . LEU A 1 310 ? 12.260 -3.480 -46.410 1.00 98.19 310 LEU A C 1
ATOM 2325 O O . LEU A 1 310 ? 11.823 -3.963 -47.453 1.00 98.19 310 LEU A O 1
ATOM 2329 N N . THR A 1 311 ? 13.418 -3.862 -45.874 1.00 98.19 311 THR A N 1
ATOM 2330 C CA . THR A 1 311 ? 14.222 -4.969 -46.411 1.00 98.19 311 THR A CA 1
ATOM 2331 C C . THR A 1 311 ? 13.915 -6.241 -45.635 1.00 98.19 311 THR A C 1
ATOM 2333 O O . THR A 1 311 ? 14.130 -6.287 -44.426 1.00 98.19 311 THR A O 1
ATOM 2336 N N . TRP A 1 312 ? 13.456 -7.300 -46.302 1.00 98.25 312 TRP A N 1
ATOM 2337 C CA . TRP A 1 312 ? 13.272 -8.609 -45.671 1.00 98.25 312 TRP A CA 1
ATOM 2338 C C . TRP A 1 312 ? 14.323 -9.611 -46.153 1.00 98.25 312 TRP A C 1
ATOM 2340 O O . TRP A 1 312 ? 14.433 -9.920 -47.337 1.00 98.25 312 TRP A O 1
ATOM 2350 N N . HIS A 1 313 ? 15.091 -10.157 -45.213 1.00 98.12 313 HIS A N 1
ATOM 2351 C CA . HIS A 1 313 ? 15.970 -11.294 -45.441 1.00 98.12 313 HIS A CA 1
ATOM 2352 C C . HIS A 1 313 ? 15.283 -12.580 -44.989 1.00 98.12 313 HIS A C 1
ATOM 2354 O O . HIS A 1 313 ? 15.201 -12.869 -43.789 1.00 98.12 313 HIS A O 1
ATOM 2360 N N . GLN A 1 314 ? 14.849 -13.376 -45.967 1.00 97.50 314 GLN A N 1
ATOM 2361 C CA . GLN A 1 314 ? 14.177 -14.655 -45.752 1.00 97.50 314 GLN A CA 1
ATOM 2362 C C . GLN A 1 314 ? 15.156 -15.757 -45.306 1.00 97.50 314 GLN A C 1
ATOM 2364 O O . GLN A 1 314 ? 15.497 -16.679 -46.044 1.00 97.50 314 GLN A O 1
ATOM 2369 N N . ARG A 1 315 ? 15.687 -15.632 -44.089 1.00 97.75 315 ARG A N 1
ATOM 2370 C CA . ARG A 1 315 ? 16.631 -16.580 -43.483 1.00 97.75 315 ARG A CA 1
ATOM 2371 C C . ARG A 1 315 ? 16.65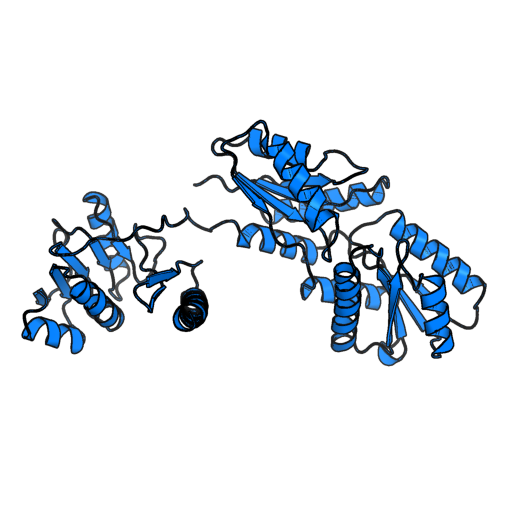6 -16.447 -41.964 1.00 97.75 315 ARG A C 1
ATOM 2373 O O . ARG A 1 315 ? 16.124 -15.498 -41.394 1.00 97.75 315 ARG A O 1
ATOM 2380 N N . ARG A 1 316 ? 17.330 -17.389 -41.300 1.00 96.50 316 ARG A N 1
ATOM 2381 C CA . ARG A 1 316 ? 17.633 -17.290 -39.864 1.00 96.50 316 ARG A CA 1
ATOM 2382 C C . ARG A 1 316 ? 18.638 -16.167 -39.580 1.00 96.50 316 ARG A C 1
ATOM 2384 O O . ARG A 1 316 ? 19.459 -15.824 -40.441 1.00 96.50 316 ARG A O 1
ATOM 2391 N N . TYR A 1 317 ? 18.556 -15.645 -38.357 1.00 97.50 317 TYR A N 1
ATOM 2392 C CA . TYR A 1 317 ? 19.515 -14.700 -37.790 1.00 97.50 317 TYR A CA 1
ATOM 2393 C C . TYR A 1 317 ? 20.935 -15.266 -37.813 1.00 97.50 317 TYR A C 1
ATOM 2395 O O . TYR A 1 317 ? 21.136 -16.472 -37.649 1.00 97.50 317 TYR A O 1
ATOM 2403 N N . ARG A 1 318 ? 21.914 -14.389 -38.029 1.00 95.56 318 ARG A N 1
ATOM 2404 C CA . ARG A 1 318 ? 23.344 -14.686 -37.948 1.00 95.56 318 ARG A CA 1
ATOM 2405 C C . ARG A 1 318 ? 24.053 -13.556 -37.209 1.00 95.56 318 ARG A C 1
ATOM 2407 O O . ARG A 1 318 ? 23.664 -12.392 -37.303 1.00 95.56 318 ARG A O 1
ATOM 2414 N N . ALA A 1 319 ? 25.136 -13.893 -36.513 1.00 88.69 319 ALA A N 1
ATOM 2415 C CA . ALA A 1 319 ? 26.005 -12.889 -35.913 1.00 88.69 319 ALA A CA 1
ATOM 2416 C C . ALA A 1 319 ? 26.495 -11.901 -36.990 1.00 88.69 319 ALA A C 1
ATOM 2418 O O . ALA A 1 319 ? 26.933 -12.314 -38.062 1.00 88.69 319 ALA A O 1
ATOM 2419 N N . GLY A 1 320 ? 26.396 -10.603 -36.700 1.00 90.50 320 GLY A N 1
ATOM 2420 C CA . GLY A 1 320 ? 26.726 -9.529 -37.642 1.00 90.50 320 GLY A CA 1
ATOM 2421 C C . GLY A 1 320 ? 25.520 -8.875 -38.320 1.00 90.50 320 GLY A C 1
ATOM 2422 O O . GLY A 1 320 ? 25.656 -7.746 -38.774 1.00 90.50 320 GLY A O 1
ATOM 2423 N N . ASP A 1 321 ? 24.329 -9.488 -38.302 1.00 94.94 321 ASP A N 1
ATOM 2424 C CA . ASP A 1 321 ? 23.115 -8.884 -38.889 1.00 94.94 321 ASP A CA 1
ATOM 2425 C C . ASP A 1 321 ? 22.734 -7.539 -38.247 1.00 94.94 321 ASP A C 1
ATOM 2427 O O . ASP A 1 321 ? 22.079 -6.714 -38.873 1.00 94.94 321 ASP A O 1
ATOM 2431 N N . GLY A 1 322 ? 23.133 -7.321 -36.989 1.00 92.12 322 GLY A N 1
ATOM 2432 C CA . GLY A 1 322 ? 22.904 -6.071 -36.255 1.00 92.12 322 GLY A CA 1
ATOM 2433 C C . GLY A 1 322 ? 23.939 -4.977 -36.510 1.00 92.12 322 GLY A C 1
ATOM 2434 O O . GLY A 1 322 ? 23.804 -3.895 -35.945 1.00 92.12 322 GLY A O 1
ATOM 2435 N N . ALA A 1 323 ? 24.966 -5.230 -37.328 1.00 93.19 323 ALA A N 1
ATOM 2436 C CA . ALA A 1 323 ? 26.053 -4.282 -37.529 1.00 93.19 323 ALA A CA 1
ATOM 2437 C C . ALA A 1 323 ? 25.536 -2.944 -38.084 1.00 93.19 323 ALA A C 1
ATOM 2439 O O . ALA A 1 323 ? 24.912 -2.890 -39.141 1.00 93.19 323 ALA A O 1
ATOM 2440 N N . GLY A 1 324 ? 25.815 -1.855 -37.363 1.00 91.44 324 GLY A N 1
ATOM 2441 C CA . GLY A 1 324 ? 25.390 -0.502 -37.737 1.00 91.44 324 GLY A CA 1
ATOM 2442 C C . GLY A 1 324 ? 23.938 -0.158 -37.384 1.00 91.44 324 GLY A C 1
ATOM 2443 O O . GLY A 1 324 ? 23.525 0.984 -37.602 1.00 91.44 324 GLY A O 1
ATOM 2444 N N . ALA A 1 325 ? 23.174 -1.094 -36.810 1.00 97.12 325 ALA A N 1
ATOM 2445 C CA . ALA A 1 325 ? 21.839 -0.806 -36.307 1.00 97.12 325 ALA A CA 1
ATOM 2446 C C . ALA A 1 325 ? 21.910 0.108 -35.075 1.00 97.12 325 ALA A C 1
ATOM 2448 O O . ALA A 1 325 ? 22.735 -0.079 -34.178 1.00 97.12 325 ALA A O 1
ATOM 2449 N N . TRP A 1 326 ? 21.001 1.079 -35.014 1.00 96.94 326 TRP A N 1
ATOM 2450 C CA . TRP A 1 326 ? 20.819 1.958 -33.852 1.00 96.94 326 TRP A CA 1
ATOM 2451 C C . TRP A 1 326 ? 19.879 1.346 -32.814 1.00 96.94 326 TRP A C 1
ATOM 2453 O O . TRP A 1 326 ? 19.946 1.677 -31.630 1.00 96.94 326 TRP A O 1
ATOM 2463 N N . TYR A 1 327 ? 18.992 0.462 -33.266 1.00 97.81 327 TYR A N 1
ATOM 2464 C CA . TYR A 1 327 ? 17.972 -0.167 -32.446 1.00 97.81 327 TYR A CA 1
ATOM 2465 C C . TYR A 1 327 ? 17.643 -1.559 -32.987 1.00 97.81 327 TYR A C 1
ATOM 2467 O O . TYR A 1 327 ? 17.552 -1.750 -34.202 1.00 97.81 327 TYR A O 1
ATOM 2475 N N . ILE A 1 328 ? 17.477 -2.533 -32.092 1.00 98.25 328 ILE A N 1
ATOM 2476 C CA . ILE A 1 328 ? 17.209 -3.928 -32.452 1.00 98.25 328 ILE A CA 1
ATOM 2477 C C . ILE A 1 328 ? 15.992 -4.447 -31.688 1.00 98.25 328 ILE A C 1
ATOM 2479 O O . ILE A 1 328 ? 15.826 -4.192 -30.496 1.00 98.25 328 ILE A O 1
ATOM 2483 N N . LEU A 1 329 ? 15.132 -5.208 -32.360 1.00 97.94 329 LEU A N 1
ATOM 2484 C CA . LEU A 1 329 ? 14.017 -5.917 -31.739 1.00 97.94 329 LEU A CA 1
ATOM 2485 C C . LEU A 1 329 ? 14.196 -7.429 -31.932 1.00 97.94 329 LEU A C 1
ATOM 2487 O O . LEU A 1 329 ? 14.060 -7.932 -33.044 1.00 97.94 329 LEU A O 1
ATOM 2491 N N . ALA A 1 330 ? 14.462 -8.155 -30.846 1.00 97.81 330 ALA A N 1
ATOM 2492 C CA . ALA A 1 330 ? 14.522 -9.615 -30.805 1.00 97.81 330 ALA A CA 1
ATOM 2493 C C . ALA A 1 330 ? 13.132 -10.189 -30.481 1.00 97.81 330 ALA A C 1
ATOM 2495 O O . ALA A 1 330 ? 12.705 -10.204 -29.323 1.00 97.81 330 ALA A O 1
ATOM 2496 N N . LEU A 1 331 ? 12.399 -10.604 -31.515 1.00 96.62 331 LEU A N 1
ATOM 2497 C CA . LEU A 1 331 ? 10.978 -10.975 -31.467 1.00 96.62 331 LEU A CA 1
ATOM 2498 C C . LEU A 1 331 ? 10.724 -12.373 -32.045 1.00 96.62 331 LEU A C 1
ATOM 2500 O O . LEU A 1 331 ? 9.697 -12.614 -32.685 1.00 96.62 331 LEU A O 1
ATOM 2504 N N . THR A 1 332 ? 11.662 -13.295 -31.851 1.00 95.62 332 THR A N 1
ATOM 2505 C CA . THR A 1 332 ? 11.486 -14.685 -32.280 1.00 95.62 332 THR A CA 1
ATOM 2506 C C . THR A 1 332 ? 10.792 -15.512 -31.197 1.00 95.62 332 THR A C 1
ATOM 2508 O O . THR A 1 332 ? 10.819 -15.157 -30.017 1.00 95.62 332 THR A O 1
ATOM 2511 N N . ASN A 1 333 ? 10.208 -16.645 -31.598 1.00 93.94 333 ASN A N 1
ATOM 2512 C CA . ASN A 1 333 ? 9.707 -17.661 -30.668 1.00 93.94 333 ASN A CA 1
ATOM 2513 C C . ASN A 1 333 ? 10.830 -18.545 -30.093 1.00 93.94 333 ASN A C 1
ATOM 2515 O O . ASN A 1 333 ? 10.540 -19.420 -29.284 1.00 93.94 333 ASN A O 1
ATOM 2519 N N . ASP A 1 334 ? 12.083 -18.347 -30.518 1.00 95.69 334 ASP A N 1
ATOM 2520 C CA . ASP A 1 334 ? 13.244 -19.098 -30.051 1.00 95.69 334 ASP A CA 1
ATOM 2521 C C . ASP A 1 334 ? 14.016 -18.270 -29.000 1.00 95.69 334 ASP A C 1
ATOM 2523 O O . ASP A 1 334 ? 14.691 -17.288 -29.339 1.00 95.69 334 ASP A O 1
ATOM 2527 N N . PRO A 1 335 ? 13.952 -18.645 -27.707 1.00 95.62 335 PRO A N 1
ATOM 2528 C CA . PRO A 1 335 ? 14.642 -17.911 -26.652 1.00 95.62 335 PRO A CA 1
ATOM 2529 C C . PRO A 1 335 ? 16.168 -17.889 -26.810 1.00 95.62 335 PRO A C 1
ATOM 2531 O O . PRO A 1 335 ? 16.808 -16.968 -26.295 1.00 95.62 335 PRO A O 1
ATOM 2534 N N . GLN A 1 336 ? 16.761 -18.880 -27.491 1.00 96.38 336 GLN A N 1
ATOM 2535 C CA . GLN A 1 336 ? 18.205 -18.931 -27.726 1.00 96.38 336 GLN A CA 1
ATOM 2536 C C . GLN A 1 336 ? 18.615 -17.878 -28.753 1.00 96.38 336 GLN A C 1
ATOM 2538 O O . GLN A 1 336 ? 19.544 -17.113 -28.492 1.00 96.38 336 GLN A O 1
ATOM 2543 N N . VAL A 1 337 ? 17.861 -17.757 -29.850 1.00 96.62 337 VAL A N 1
ATOM 2544 C CA . VAL A 1 337 ? 18.080 -16.704 -30.853 1.00 96.62 337 VAL A CA 1
ATOM 2545 C C . VAL A 1 337 ? 17.907 -15.324 -30.224 1.00 96.62 337 VAL A C 1
ATOM 2547 O O . VAL A 1 337 ? 18.754 -14.455 -30.414 1.00 96.62 337 VAL A O 1
ATOM 2550 N N . ASN A 1 338 ? 16.866 -15.110 -29.413 1.00 97.50 338 ASN A N 1
ATOM 2551 C CA . ASN A 1 338 ? 16.681 -13.816 -28.749 1.00 97.50 338 ASN A CA 1
ATOM 2552 C C . ASN A 1 338 ? 17.854 -13.472 -27.811 1.00 97.50 338 ASN A C 1
ATOM 2554 O O . ASN A 1 338 ? 18.295 -12.324 -27.778 1.00 97.50 338 ASN A O 1
ATOM 2558 N N . ALA A 1 339 ? 18.393 -14.454 -27.080 1.00 96.88 339 ALA A N 1
ATOM 2559 C CA . ALA A 1 339 ? 19.569 -14.257 -26.233 1.00 96.88 339 ALA A CA 1
ATOM 2560 C C . ALA A 1 339 ? 20.846 -13.968 -27.047 1.00 96.88 339 ALA A C 1
ATOM 2562 O O . ALA A 1 339 ? 21.664 -13.148 -26.633 1.00 96.88 339 ALA A O 1
ATOM 2563 N N . GLU A 1 340 ? 21.024 -14.609 -28.204 1.00 96.88 340 GLU A N 1
ATOM 2564 C CA . GLU A 1 340 ? 22.129 -14.326 -29.130 1.00 96.88 340 GLU A CA 1
ATOM 2565 C C . GLU A 1 340 ? 22.077 -12.899 -29.672 1.00 96.88 340 GLU A C 1
ATOM 2567 O O . GLU A 1 340 ? 23.093 -12.203 -29.642 1.00 96.88 340 GLU A O 1
ATOM 2572 N N . VAL A 1 341 ? 20.895 -12.447 -30.101 1.00 97.94 341 VAL A N 1
ATOM 2573 C CA . VAL A 1 341 ? 20.679 -11.076 -30.580 1.00 97.94 341 VAL A CA 1
ATOM 2574 C C . VAL A 1 341 ? 21.022 -10.064 -29.489 1.00 97.94 341 VAL A C 1
ATOM 2576 O O . VAL A 1 341 ? 21.704 -9.082 -29.774 1.00 97.94 341 VAL A O 1
ATOM 2579 N N . VAL A 1 342 ? 20.614 -10.318 -28.238 1.00 97.12 342 VAL A N 1
ATOM 2580 C CA . VAL A 1 342 ? 20.973 -9.457 -27.100 1.00 97.12 342 VAL A CA 1
ATOM 2581 C C . VAL A 1 342 ? 22.485 -9.394 -26.908 1.00 97.12 342 VAL A C 1
ATOM 2583 O O . VAL A 1 342 ? 23.040 -8.301 -26.859 1.00 97.12 342 VAL A O 1
ATOM 2586 N N . ARG A 1 343 ? 23.171 -10.544 -26.848 1.00 96.06 343 ARG A N 1
ATOM 2587 C CA . ARG A 1 343 ? 24.634 -10.574 -26.675 1.00 96.06 343 ARG A CA 1
ATOM 2588 C C . ARG A 1 343 ? 25.359 -9.810 -27.783 1.00 96.06 343 ARG A C 1
ATOM 2590 O O . ARG A 1 343 ? 26.315 -9.094 -27.501 1.00 96.06 343 ARG A O 1
ATOM 2597 N N . ALA A 1 344 ? 24.910 -9.961 -29.028 1.00 95.75 344 ALA A N 1
ATOM 2598 C CA . ALA A 1 344 ? 25.492 -9.259 -30.166 1.00 95.75 344 ALA A CA 1
ATOM 2599 C C . ALA A 1 344 ? 25.252 -7.742 -30.102 1.00 95.75 344 ALA A C 1
ATOM 2601 O O . ALA A 1 344 ? 26.164 -6.976 -30.400 1.00 95.75 344 ALA A O 1
ATOM 2602 N N . ALA A 1 345 ? 24.054 -7.313 -29.694 1.00 96.75 345 ALA A N 1
ATOM 2603 C CA . ALA A 1 345 ? 23.707 -5.902 -29.553 1.00 96.75 345 ALA A CA 1
ATOM 2604 C C . ALA A 1 345 ? 24.517 -5.216 -28.439 1.00 96.75 345 ALA A C 1
ATOM 2606 O O . ALA A 1 345 ? 25.071 -4.142 -28.662 1.00 96.75 345 ALA A O 1
ATOM 2607 N N . GLU A 1 346 ? 24.661 -5.869 -27.280 1.00 93.94 346 GLU A N 1
ATOM 2608 C CA . GLU A 1 346 ? 25.491 -5.388 -26.165 1.00 93.94 346 GLU A CA 1
ATOM 2609 C C . GLU A 1 346 ? 26.949 -5.190 -26.588 1.00 93.94 346 GLU A C 1
ATOM 2611 O O . GLU A 1 346 ? 27.534 -4.136 -26.343 1.00 93.94 346 GLU A O 1
ATOM 2616 N N . ALA A 1 347 ? 27.522 -6.161 -27.310 1.00 93.50 347 ALA A N 1
ATOM 2617 C CA . ALA A 1 347 ? 28.894 -6.075 -27.810 1.00 93.50 347 ALA A CA 1
ATOM 2618 C C . ALA A 1 347 ? 29.122 -4.912 -28.798 1.00 93.50 347 ALA A C 1
ATOM 2620 O O . ALA A 1 347 ? 30.263 -4.513 -29.021 1.00 93.50 347 ALA A O 1
ATOM 2621 N N . GLN A 1 348 ? 28.053 -4.381 -29.398 1.00 93.19 348 GLN A N 1
ATOM 2622 C CA . GLN A 1 348 ? 28.082 -3.281 -30.367 1.00 93.19 348 GLN A CA 1
ATOM 2623 C C . GLN A 1 348 ? 27.560 -1.957 -29.787 1.00 93.19 348 GLN A C 1
ATOM 2625 O O . GLN A 1 348 ? 27.530 -0.956 -30.501 1.00 93.19 348 GLN A O 1
ATOM 2630 N N . HIS A 1 349 ? 27.172 -1.935 -28.506 1.00 94.50 349 HIS A N 1
ATOM 2631 C CA . HIS A 1 349 ? 26.507 -0.804 -27.851 1.00 94.50 349 HIS A CA 1
ATOM 2632 C C . HIS A 1 349 ? 25.214 -0.353 -28.555 1.00 94.50 349 HIS A C 1
ATOM 2634 O O . HIS A 1 349 ? 24.890 0.836 -28.596 1.00 94.50 349 HIS A O 1
ATOM 2640 N N . THR A 1 350 ? 24.457 -1.307 -29.094 1.00 96.19 350 THR A N 1
ATOM 2641 C CA . THR A 1 350 ? 23.164 -1.058 -29.734 1.00 96.19 350 THR A CA 1
ATOM 2642 C C . THR A 1 350 ? 22.025 -1.389 -28.774 1.00 96.19 350 THR A C 1
ATOM 2644 O O . THR A 1 350 ? 21.981 -2.471 -28.189 1.00 96.19 350 THR A O 1
ATOM 2647 N N . PHE A 1 351 ? 21.052 -0.484 -28.642 1.00 96.06 351 PHE A N 1
ATOM 2648 C CA . PHE A 1 351 ? 19.871 -0.733 -27.816 1.00 96.06 351 PHE A CA 1
ATOM 2649 C C . PHE A 1 351 ? 19.020 -1.868 -28.387 1.00 96.06 351 PHE A C 1
ATOM 2651 O O . PHE A 1 351 ? 18.648 -1.847 -29.562 1.00 96.06 351 PHE A O 1
ATOM 2658 N N . VAL A 1 352 ? 18.659 -2.834 -27.541 1.00 96.31 352 VAL A N 1
ATOM 2659 C CA . VAL A 1 352 ? 17.892 -4.013 -27.949 1.00 96.31 352 VAL A CA 1
ATOM 2660 C C . VAL A 1 352 ? 16.684 -4.249 -27.054 1.00 96.31 352 VAL A C 1
ATOM 2662 O O . VAL A 1 352 ? 16.780 -4.282 -25.828 1.00 96.31 352 VAL A O 1
ATOM 2665 N N . VAL A 1 353 ? 15.529 -4.464 -27.681 1.00 94.88 353 VAL A N 1
ATOM 2666 C CA . VAL A 1 353 ? 14.331 -4.966 -27.008 1.00 94.88 353 VAL A CA 1
ATOM 2667 C C . VAL A 1 353 ? 14.249 -6.468 -27.179 1.00 94.88 353 VAL A C 1
ATOM 2669 O O . VAL A 1 353 ? 14.291 -6.970 -28.302 1.00 94.88 353 VAL A O 1
ATOM 2672 N N . ARG A 1 354 ? 14.024 -7.176 -26.075 1.00 94.06 354 ARG A N 1
ATOM 2673 C CA . ARG A 1 354 ? 13.768 -8.614 -26.075 1.00 94.06 354 ARG A CA 1
ATOM 2674 C C . ARG A 1 354 ? 12.295 -8.916 -25.797 1.00 94.06 354 ARG A C 1
ATOM 2676 O O . ARG A 1 354 ? 11.753 -8.494 -24.779 1.00 94.06 354 ARG A O 1
ATOM 2683 N N . GLY A 1 355 ? 11.638 -9.625 -26.715 1.00 89.88 355 GLY A N 1
ATOM 2684 C CA . GLY A 1 355 ? 10.190 -9.855 -26.687 1.00 89.88 355 GLY A CA 1
ATOM 2685 C C . GLY A 1 355 ? 9.707 -10.879 -25.655 1.00 89.88 355 GLY A C 1
ATOM 2686 O O . GLY A 1 355 ? 8.654 -10.674 -25.060 1.00 89.88 355 GLY A O 1
ATOM 2687 N N . ASP A 1 356 ? 10.463 -11.957 -25.432 1.00 89.50 356 ASP A N 1
ATOM 2688 C CA . ASP A 1 356 ? 10.127 -13.052 -24.506 1.00 89.50 356 ASP A CA 1
ATOM 2689 C C . ASP A 1 356 ? 10.513 -12.743 -23.052 1.00 89.50 356 ASP A C 1
ATOM 2691 O O . ASP A 1 356 ? 9.812 -13.128 -22.119 1.00 89.50 356 ASP A O 1
ATOM 2695 N N . LYS A 1 357 ? 11.624 -12.024 -22.857 1.00 88.06 357 LYS A N 1
ATOM 2696 C CA . LYS A 1 357 ? 12.159 -11.650 -21.543 1.00 88.06 357 LYS A CA 1
ATOM 2697 C C . LYS A 1 357 ? 12.664 -10.212 -21.551 1.00 88.06 357 LYS A C 1
ATOM 2699 O O . LYS A 1 357 ? 13.855 -9.963 -21.707 1.00 88.06 357 LYS A O 1
ATOM 2704 N N . ALA A 1 358 ? 11.749 -9.263 -21.361 1.00 85.50 358 ALA A N 1
ATOM 2705 C CA . ALA A 1 358 ? 12.0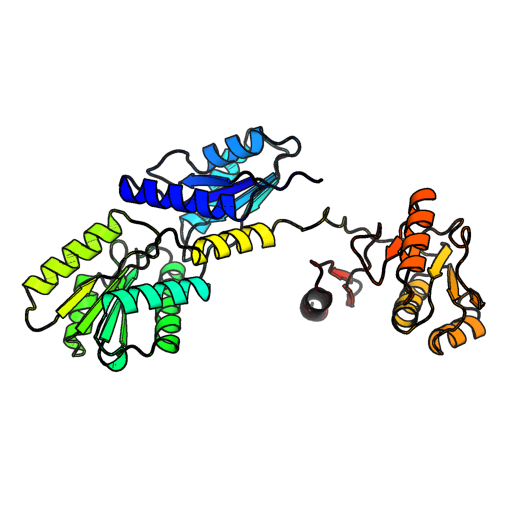47 -7.831 -21.461 1.00 85.50 358 ALA A CA 1
ATOM 2706 C C . ALA A 1 358 ? 13.195 -7.362 -20.544 1.00 85.50 358 ALA A C 1
ATOM 2708 O O . ALA A 1 358 ? 13.990 -6.525 -20.952 1.00 85.50 358 ALA A O 1
ATOM 2709 N N . ALA A 1 359 ? 13.324 -7.945 -19.344 1.00 82.50 359 ALA A N 1
ATOM 2710 C CA . ALA A 1 359 ? 14.378 -7.604 -18.382 1.00 82.50 359 ALA A CA 1
ATOM 2711 C C . ALA A 1 359 ? 15.799 -7.999 -18.817 1.00 82.50 359 ALA A C 1
ATOM 2713 O O . ALA A 1 359 ? 16.763 -7.534 -18.219 1.00 82.50 359 ALA A O 1
ATOM 2714 N N . GLU A 1 360 ? 15.927 -8.850 -19.836 1.00 89.44 360 GLU A N 1
ATOM 2715 C CA . GLU A 1 360 ? 17.212 -9.258 -20.409 1.00 89.44 360 GLU A CA 1
ATOM 2716 C C . GLU A 1 360 ? 17.560 -8.448 -21.678 1.00 89.44 360 GLU A C 1
ATOM 2718 O O . GLU A 1 360 ? 18.478 -8.826 -22.392 1.00 89.44 360 GLU A O 1
ATOM 2723 N N . GLY A 1 361 ? 16.829 -7.373 -22.000 1.00 90.00 361 GLY A N 1
ATOM 2724 C CA . GLY A 1 361 ? 17.195 -6.408 -23.047 1.00 90.00 361 GLY A CA 1
ATOM 2725 C C . GLY A 1 361 ? 17.684 -5.078 -22.462 1.00 90.00 361 GLY A C 1
ATOM 2726 O O . GLY A 1 361 ? 17.369 -4.746 -21.320 1.00 90.00 361 GLY A O 1
ATOM 2727 N N . SER A 1 362 ? 18.412 -4.285 -23.253 1.00 90.94 362 SER A N 1
ATOM 2728 C CA . SER A 1 362 ? 18.862 -2.935 -22.866 1.00 90.94 362 SER A CA 1
ATOM 2729 C C . SER A 1 362 ? 17.842 -1.831 -23.140 1.00 90.94 362 SER A C 1
ATOM 2731 O O . SER A 1 362 ? 18.051 -0.685 -22.744 1.00 90.94 362 SER A O 1
ATOM 2733 N N . ALA A 1 363 ? 16.726 -2.152 -23.796 1.00 90.81 363 ALA A N 1
ATOM 2734 C CA . ALA A 1 363 ? 15.641 -1.219 -24.053 1.00 90.81 363 ALA A CA 1
ATOM 2735 C C . ALA A 1 363 ? 14.263 -1.858 -23.857 1.00 90.81 363 ALA A C 1
ATOM 2737 O O . ALA A 1 363 ? 14.059 -3.059 -24.039 1.00 90.81 363 ALA A O 1
ATOM 2738 N N . TYR A 1 364 ? 13.284 -1.004 -23.556 1.00 87.94 364 TYR A N 1
ATOM 2739 C CA . TYR A 1 364 ? 11.875 -1.364 -23.447 1.00 87.94 364 TYR A CA 1
ATOM 2740 C C . TYR A 1 364 ? 11.074 -0.648 -24.529 1.00 87.94 364 TYR A C 1
ATOM 2742 O O . TYR A 1 364 ? 11.351 0.500 -24.867 1.00 87.94 364 TYR A O 1
ATOM 2750 N N . THR A 1 365 ? 10.044 -1.312 -25.052 1.00 85.69 365 THR A N 1
ATOM 2751 C CA . THR A 1 365 ? 9.022 -0.641 -25.862 1.00 85.69 365 THR A CA 1
ATOM 2752 C C . THR A 1 365 ? 7.851 -0.276 -24.946 1.00 85.69 365 THR A C 1
ATOM 2754 O O . THR A 1 365 ? 7.176 -1.195 -24.472 1.00 85.69 365 THR A O 1
ATOM 2757 N N . PRO A 1 366 ? 7.603 1.017 -24.665 1.00 85.94 366 PRO A N 1
ATOM 2758 C CA . PRO A 1 366 ? 6.475 1.433 -23.837 1.00 85.94 366 PRO A CA 1
ATOM 2759 C C . PRO A 1 366 ? 5.127 1.102 -24.488 1.00 85.94 366 PRO A C 1
ATOM 2761 O O . PRO A 1 366 ? 5.009 0.998 -25.711 1.00 85.94 366 PRO A O 1
ATOM 2764 N N . ALA A 1 367 ? 4.078 1.009 -23.671 1.00 85.94 367 ALA A N 1
ATOM 2765 C CA . ALA A 1 367 ? 2.713 1.116 -24.168 1.00 85.94 367 ALA A CA 1
ATOM 2766 C C . ALA A 1 367 ? 2.479 2.573 -24.590 1.00 85.94 367 ALA A C 1
ATOM 2768 O O . ALA A 1 367 ? 2.426 3.458 -23.739 1.00 85.94 367 ALA A O 1
ATOM 2769 N N . MET A 1 368 ? 2.376 2.821 -25.898 1.00 85.81 368 MET A N 1
ATOM 2770 C CA . MET A 1 368 ? 2.273 4.176 -26.449 1.00 85.81 368 MET A CA 1
ATOM 2771 C C . MET A 1 368 ? 0.870 4.505 -26.946 1.00 85.81 368 MET A C 1
ATOM 2773 O O . MET A 1 368 ? 0.190 3.636 -27.504 1.00 85.81 368 MET A O 1
ATOM 2777 N N . ALA A 1 369 ? 0.470 5.761 -26.771 1.00 84.50 369 ALA A N 1
ATOM 2778 C CA . ALA A 1 369 ? -0.674 6.378 -27.430 1.00 84.50 369 ALA A CA 1
ATOM 2779 C C . ALA A 1 369 ? -0.307 7.790 -27.907 1.00 84.50 369 ALA A C 1
ATOM 2781 O O . ALA A 1 369 ? 0.589 8.426 -27.349 1.00 84.50 369 ALA A O 1
ATOM 2782 N N . HIS A 1 370 ? -1.003 8.253 -28.943 1.00 83.75 370 HIS A N 1
ATOM 2783 C CA . HIS A 1 370 ? -0.819 9.573 -29.539 1.00 83.75 370 HIS A CA 1
ATOM 2784 C C . HIS A 1 370 ? -2.179 10.260 -29.649 1.00 83.75 370 HIS A C 1
ATOM 2786 O O . HIS A 1 370 ? -3.084 9.707 -30.270 1.00 83.75 370 HIS A O 1
ATOM 2792 N N . THR A 1 371 ? -2.333 11.438 -29.049 1.00 84.00 371 THR A N 1
ATOM 2793 C CA . THR A 1 371 ? -3.557 12.255 -29.135 1.00 84.00 371 THR A CA 1
ATOM 2794 C C . THR A 1 371 ? -3.204 13.729 -29.022 1.00 84.00 371 THR A C 1
ATOM 2796 O O . THR A 1 371 ? -2.271 14.073 -28.304 1.00 84.00 371 THR A O 1
ATOM 2799 N N . ALA A 1 372 ? -3.922 14.592 -29.747 1.00 82.12 372 ALA A N 1
ATOM 2800 C CA . ALA A 1 372 ? -3.763 16.050 -29.690 1.00 82.12 372 ALA A CA 1
ATOM 2801 C C . ALA A 1 372 ? -2.302 16.551 -29.836 1.00 82.12 372 ALA A C 1
ATOM 2803 O O . ALA A 1 372 ? -1.895 17.517 -29.200 1.00 82.12 372 ALA A O 1
ATOM 2804 N N . GLY A 1 373 ? -1.484 15.878 -30.657 1.00 83.00 373 GLY A N 1
ATOM 2805 C CA . GLY A 1 373 ? -0.069 16.231 -30.852 1.00 83.00 373 GLY A CA 1
ATOM 2806 C C . GLY A 1 373 ? 0.875 15.811 -29.715 1.00 83.00 373 GLY A C 1
ATOM 2807 O O . GLY A 1 373 ? 2.061 16.124 -29.771 1.00 83.00 373 GLY A O 1
ATOM 2808 N N . LEU A 1 374 ? 0.384 15.079 -28.712 1.00 85.88 374 LEU A N 1
ATOM 2809 C CA . LEU A 1 374 ? 1.167 14.550 -27.598 1.00 85.88 374 LEU A CA 1
ATOM 2810 C C . LEU A 1 374 ? 1.382 13.040 -27.741 1.00 85.88 374 LEU A C 1
ATOM 2812 O O . LEU A 1 374 ? 0.468 12.294 -28.101 1.00 85.88 374 LEU A O 1
ATOM 2816 N N . SER A 1 375 ? 2.585 12.590 -27.388 1.00 85.44 375 SER A N 1
ATOM 2817 C CA . SER A 1 375 ? 2.917 11.176 -27.202 1.00 85.44 375 SER A CA 1
ATOM 2818 C C . SER A 1 375 ? 2.929 10.846 -25.714 1.00 85.44 375 SER A C 1
ATOM 2820 O O . SER A 1 375 ? 3.622 11.501 -24.938 1.00 85.44 375 SER A O 1
ATOM 2822 N N . VAL A 1 376 ? 2.231 9.782 -25.320 1.00 87.38 376 VAL A N 1
ATOM 2823 C CA . VAL A 1 376 ? 2.338 9.205 -23.973 1.00 87.38 376 VAL A CA 1
ATOM 2824 C C . VAL A 1 376 ? 2.874 7.795 -24.072 1.00 87.38 376 VAL A C 1
ATOM 2826 O O . VAL A 1 376 ? 2.330 6.973 -24.807 1.00 87.38 376 VAL A O 1
ATOM 2829 N N . GLY A 1 377 ? 3.924 7.513 -23.303 1.00 87.00 377 GLY A N 1
ATOM 2830 C CA . GLY A 1 377 ? 4.487 6.182 -23.132 1.00 87.00 377 GLY A CA 1
ATOM 2831 C C . GLY A 1 377 ? 4.375 5.732 -21.681 1.00 87.00 377 GLY A C 1
ATOM 2832 O O . GLY A 1 377 ? 4.852 6.418 -20.782 1.00 87.00 377 GLY A O 1
ATOM 2833 N N . VAL A 1 378 ? 3.779 4.563 -21.453 1.00 86.38 378 VAL A N 1
ATOM 2834 C CA . VAL A 1 378 ? 3.723 3.924 -20.134 1.00 86.38 378 VAL A CA 1
ATOM 2835 C C . VAL A 1 378 ? 4.652 2.715 -20.121 1.00 86.38 378 VAL A C 1
ATOM 2837 O O . VAL A 1 378 ? 4.459 1.761 -20.880 1.00 86.38 378 VAL A O 1
ATOM 2840 N N . VAL A 1 379 ? 5.646 2.743 -19.235 1.00 82.19 379 VAL A N 1
ATOM 2841 C CA . VAL A 1 379 ? 6.482 1.585 -18.891 1.00 82.19 379 VAL A CA 1
ATOM 2842 C C . VAL A 1 379 ? 6.100 1.150 -17.482 1.00 82.19 379 VAL A C 1
ATOM 2844 O O . VAL A 1 379 ? 6.203 1.938 -16.549 1.00 82.19 379 VAL A O 1
ATOM 2847 N N . GLY A 1 380 ? 5.604 -0.079 -17.339 1.00 71.56 380 GLY A N 1
ATOM 2848 C CA . GLY A 1 380 ? 5.180 -0.638 -16.054 1.00 71.56 380 GLY A CA 1
ATOM 2849 C C . GLY A 1 380 ? 6.021 -1.826 -15.592 1.00 71.56 380 GLY A C 1
ATOM 2850 O O . GLY A 1 380 ? 6.966 -2.259 -16.252 1.00 71.56 380 GLY A O 1
ATOM 2851 N N . ASP A 1 381 ? 5.620 -2.377 -14.455 1.00 64.75 381 ASP A N 1
ATOM 2852 C CA . ASP A 1 381 ? 6.219 -3.505 -13.752 1.00 64.75 381 ASP A CA 1
ATOM 2853 C C . ASP A 1 381 ? 5.699 -4.850 -14.281 1.00 64.75 381 ASP A C 1
ATOM 2855 O O . ASP A 1 381 ? 4.671 -5.349 -13.842 1.00 64.75 381 ASP A O 1
ATOM 2859 N N . ARG A 1 382 ? 6.396 -5.448 -15.261 1.00 60.91 382 ARG A N 1
ATOM 2860 C CA . ARG A 1 382 ? 6.193 -6.833 -15.770 1.00 60.91 382 ARG A CA 1
ATOM 2861 C C . ARG A 1 382 ? 4.749 -7.247 -16.142 1.00 60.91 382 ARG A C 1
ATOM 2863 O O . ARG A 1 382 ? 4.526 -8.402 -16.498 1.00 60.91 382 ARG A O 1
ATOM 2870 N N . ASN A 1 383 ? 3.782 -6.327 -16.154 1.00 70.06 383 ASN A N 1
ATOM 2871 C CA . ASN A 1 383 ? 2.382 -6.563 -16.490 1.00 70.06 383 ASN A CA 1
ATOM 2872 C C . ASN A 1 383 ? 1.965 -5.678 -17.678 1.00 70.06 383 ASN A C 1
ATOM 2874 O O . ASN A 1 383 ? 1.472 -4.561 -17.490 1.00 70.06 383 ASN A O 1
ATOM 2878 N N . PRO A 1 384 ? 2.106 -6.185 -18.919 1.00 74.75 384 PRO A N 1
ATOM 2879 C CA . PRO A 1 384 ? 1.736 -5.440 -20.118 1.00 74.75 384 PRO A CA 1
ATOM 2880 C C . PRO A 1 384 ? 0.275 -4.972 -20.122 1.00 74.75 384 PRO A C 1
ATOM 2882 O O . PRO A 1 384 ? -0.022 -3.916 -20.674 1.00 74.75 384 PRO A O 1
ATOM 2885 N N . ARG A 1 385 ? -0.645 -5.722 -19.492 1.00 79.19 385 ARG A N 1
ATOM 2886 C CA . ARG A 1 385 ? -2.068 -5.350 -19.431 1.00 79.19 385 ARG A CA 1
ATOM 2887 C C . ARG A 1 385 ? -2.283 -4.111 -18.572 1.00 79.19 385 ARG A C 1
ATOM 2889 O O . ARG A 1 385 ? -3.022 -3.226 -18.985 1.00 79.19 385 ARG A O 1
ATOM 2896 N N . ARG A 1 386 ? -1.601 -4.018 -17.426 1.00 79.81 386 ARG A N 1
ATOM 2897 C CA . ARG A 1 386 ? -1.655 -2.832 -16.560 1.00 79.81 386 ARG A CA 1
ATOM 2898 C C . ARG A 1 386 ? -1.112 -1.601 -17.283 1.00 79.81 386 ARG A C 1
ATOM 2900 O O . ARG A 1 386 ? -1.760 -0.562 -17.265 1.00 79.81 386 ARG A O 1
ATOM 2907 N N . SER A 1 387 ? 0.030 -1.717 -17.968 1.00 84.44 387 SER A N 1
ATOM 2908 C CA . SER A 1 387 ? 0.591 -0.602 -18.747 1.00 84.44 387 SER A CA 1
ATOM 2909 C C . SER A 1 387 ? -0.353 -0.127 -19.854 1.00 84.44 387 SER A C 1
ATOM 2911 O O . SER A 1 387 ? -0.478 1.075 -20.065 1.00 84.44 387 SER A O 1
ATOM 2913 N N . LEU A 1 388 ? -1.045 -1.053 -20.531 1.00 84.38 388 LEU A N 1
ATOM 2914 C CA . LEU A 1 388 ? -2.063 -0.718 -21.531 1.00 84.38 388 LEU A CA 1
ATOM 2915 C C . LEU A 1 388 ? -3.273 -0.017 -20.902 1.00 84.38 388 LEU A C 1
ATOM 2917 O O . LEU A 1 388 ? -3.676 1.021 -21.408 1.00 84.38 388 LEU A O 1
ATOM 2921 N N . GLN A 1 389 ? -3.801 -0.529 -19.787 1.00 86.12 389 GLN A N 1
ATOM 2922 C CA . GLN A 1 389 ? -4.925 0.097 -19.081 1.00 86.12 389 GLN A CA 1
ATOM 2923 C C . GLN A 1 389 ? -4.591 1.521 -18.630 1.00 86.12 389 GLN A C 1
ATOM 2925 O O . GLN A 1 389 ? -5.353 2.441 -18.900 1.00 86.12 389 GLN A O 1
ATOM 2930 N N . VAL A 1 390 ? -3.430 1.725 -17.999 1.00 87.56 390 VAL A N 1
ATOM 2931 C CA . VAL A 1 390 ? -2.991 3.060 -17.561 1.00 87.56 390 VAL A CA 1
ATOM 2932 C C . VAL A 1 390 ? -2.831 3.996 -18.755 1.00 87.56 390 VAL A C 1
ATOM 2934 O O . VAL A 1 390 ? -3.297 5.130 -18.710 1.00 87.56 390 VAL A O 1
ATOM 2937 N N . ARG A 1 391 ? -2.217 3.526 -19.845 1.00 90.62 391 ARG A N 1
ATOM 2938 C CA . ARG A 1 391 ? -2.108 4.302 -21.084 1.00 90.62 391 ARG A CA 1
ATOM 2939 C C . ARG A 1 391 ? -3.486 4.689 -21.626 1.00 90.62 391 ARG A C 1
ATOM 2941 O O . ARG A 1 391 ? -3.647 5.825 -22.053 1.00 90.62 391 ARG A O 1
ATOM 2948 N N . ASP A 1 392 ? -4.452 3.775 -21.626 1.00 89.81 392 ASP A N 1
ATOM 2949 C CA . ASP A 1 392 ? -5.799 4.034 -22.147 1.00 89.81 392 ASP A CA 1
ATOM 2950 C C . ASP A 1 392 ? -6.550 5.060 -21.292 1.00 89.81 392 ASP A C 1
ATOM 2952 O O . ASP A 1 392 ? -7.213 5.938 -21.838 1.00 89.81 392 ASP A O 1
ATOM 2956 N N . GLU A 1 393 ? -6.395 5.021 -19.966 1.00 90.56 393 GLU A N 1
ATOM 2957 C CA . GLU A 1 393 ? -6.936 6.063 -19.084 1.00 90.56 393 GLU A CA 1
ATOM 2958 C C . GLU A 1 393 ? -6.259 7.422 -19.316 1.00 90.56 393 GLU A C 1
ATOM 2960 O O . GLU A 1 393 ? -6.945 8.436 -19.438 1.00 90.56 393 GLU A O 1
ATOM 2965 N N . LEU A 1 394 ? -4.929 7.459 -19.465 1.00 88.38 394 LEU A N 1
ATOM 2966 C CA . LEU A 1 394 ? -4.209 8.693 -19.808 1.00 88.38 394 LEU A CA 1
ATOM 2967 C C . LEU A 1 394 ? -4.646 9.242 -21.171 1.00 88.38 394 LEU A C 1
ATOM 2969 O O . LEU A 1 394 ? -4.816 10.449 -21.324 1.00 88.38 394 LEU A O 1
ATOM 2973 N N . PHE A 1 395 ? -4.868 8.365 -22.149 1.00 89.00 395 PHE A N 1
ATOM 2974 C CA . PHE A 1 395 ? -5.371 8.744 -23.463 1.00 89.00 395 PHE A CA 1
ATOM 2975 C C . PHE A 1 395 ? -6.750 9.398 -23.362 1.00 89.00 395 PHE A C 1
ATOM 2977 O O . PHE A 1 395 ? -6.938 10.465 -23.932 1.00 89.00 395 PHE A O 1
ATOM 2984 N N . LYS A 1 396 ? -7.686 8.828 -22.588 1.00 88.69 396 LYS A N 1
ATOM 2985 C CA . LYS A 1 396 ? -9.016 9.430 -22.376 1.00 88.69 396 LYS A CA 1
ATOM 2986 C C . LYS A 1 396 ? -8.924 10.844 -21.809 1.00 88.69 396 LYS A C 1
ATOM 2988 O O . LYS A 1 396 ? -9.638 11.722 -22.279 1.00 88.69 396 LYS A O 1
ATOM 2993 N N . VAL A 1 397 ? -8.048 11.057 -20.824 1.00 88.31 397 VAL A N 1
ATOM 2994 C CA . VAL A 1 397 ? -7.832 12.384 -20.230 1.00 88.31 397 VAL A CA 1
ATOM 2995 C C . VAL A 1 397 ? -7.298 13.355 -21.280 1.00 88.31 397 VAL A C 1
ATOM 2997 O O . VAL A 1 397 ? -7.849 14.436 -21.442 1.00 88.31 397 VAL A O 1
ATOM 3000 N N . LEU A 1 398 ? -6.273 12.956 -22.033 1.00 86.19 398 LEU A N 1
ATOM 3001 C CA . LEU A 1 398 ? -5.640 13.822 -23.028 1.00 86.19 398 LEU A CA 1
ATOM 3002 C C . LEU A 1 398 ? -6.494 14.076 -24.273 1.00 86.19 398 LEU A C 1
ATOM 3004 O O . LEU A 1 398 ? -6.314 15.096 -24.921 1.00 86.19 398 LEU A O 1
ATOM 3008 N N . SER A 1 399 ? -7.393 13.164 -24.641 1.00 82.81 399 SER A N 1
ATOM 3009 C CA . SER A 1 399 ? -8.345 13.379 -25.737 1.00 82.81 399 SER A CA 1
ATOM 3010 C C . SER A 1 399 ? -9.521 14.277 -25.344 1.00 82.81 399 SER A C 1
ATOM 3012 O O . SER A 1 399 ? -10.255 14.715 -26.225 1.00 82.81 399 SER A O 1
ATOM 3014 N N . ALA A 1 400 ? -9.731 14.509 -24.046 1.00 82.88 400 ALA A N 1
ATOM 3015 C CA . ALA A 1 400 ? -10.771 15.395 -23.528 1.00 82.88 400 ALA A CA 1
ATOM 3016 C C . ALA A 1 400 ? -10.282 16.837 -23.283 1.00 82.88 400 ALA A C 1
ATOM 3018 O O . ALA A 1 400 ? -11.104 17.696 -22.960 1.00 82.88 400 ALA A O 1
ATOM 3019 N N . MET A 1 401 ? -8.972 17.083 -23.404 1.00 73.94 401 MET A N 1
ATOM 3020 C CA . MET A 1 401 ? -8.335 18.407 -23.358 1.00 73.94 401 MET A CA 1
ATOM 3021 C C . MET A 1 401 ? -8.225 18.984 -24.765 1.00 73.94 401 MET A C 1
ATOM 3023 O O . MET A 1 401 ? -8.409 20.215 -24.889 1.00 73.94 401 MET A O 1
#

Radius of gyration: 28.88 Å; chains: 1; bounding box: 61×38×88 Å

Foldseek 3Di:
DPQFAAEEEEAADFQDPQQVVLVVLLQVLLCVVVVSHHTYYAHLDDDPDHSLVRQLVRQVVDPQREHEYEYQDAFDACCLPPSNVVSVVNSCPVPVRHHYHYFDYLYLDPLLLVLLLVLLCVQLPPDDQLQEEEEEEEADHPDVRRVVSSVVSLVVNCVPRVHVYYHYAYDHDDDPHPLNSVVVCVVVPRQHYEYGYAAAGDHPSLVSSVVVQVVSCVVPVSHDYTYTDHSTSDSSSSVSSVCRSPVPTAPDDDDDDDDDQQAAFEEEEEDADPVNLVVVVVSLVSRHAYEYEELDHDVSVVVCVVVVSYHYDNHHDDQPPCPRGQEYEADDPDVVSLLVVQVSCVVVVHFYARDPDRNSTNDDDFLWDDEPNDIDGFDDHPDNVVRVVVRVVVVVVRNVD

Secondary structure (DSSP, 8-state):
-PPPPEEEEEE---S-HHHHHHHHHHHHHHHHH-TTS-EEEEESSSSSSBHHHHHHHHHTT-SS-EEEEEE--SS--HIIIIIHHHHHHHHTTT-TT-EEEE-----S-HHHHHHHHHHHHHHHTTS-GGG-EEEEEE---SSHHHHHHHHHHHHHHHHHH--SEEEEEESSSSSSBHHHHHHHHHHTT-SEEEEEE--SS-SHHHHHHHHHHHHHHHH-TTSEEEEPPP--S-HHHHHHHHHHHHTTS-SSSPP-------TT-EEEEE--SHHHHHHHHHHHHTT-EEEEE-SS--HHHHHHHHTTSSEEE-S---TTTTTT-SEEEE--S-HHHHHHHHHHHHHTT-EEEESS-GGGSS----EEEEETTEEEEE--SS-HHHHHHHHHHHHHHHH--

Sequence (401 aa):
MVEKPALVIAGHGTRKEEGMAAAAEFVTKVQALLPDVSVSAGYVELTPPTIDEALSAALAKMKNPRAVVVPLMVGTGGHVRMDIPEAIAEGRADSPIAQVAYTAHLGPDPRLIDRVIFRIDEARNEWAASDTTVVFVGRGALVPEANADHCRLARLIQEKAHYASIDTCYIQVVEPNLRTGLDNAKRSGARKIVVMPNFLFPGRLRDWTREISAEWQAKNPDVEVRVGEVLGPCDELAAVVVDRYLATVPDAAPVYLSGLMLNGREVLVVGAGNVAARRVRALLDVGAKVTVVSPEADPVIVAYADAGLLTWHQRRYRAGDGAGAWYILALTNDPQVNAEVVRAAEAQHTFVVRGDKAAEGSAYTPAMAHTAGLSVGVVGDRNPRRSLQVRDELFKVLSAM

pLDDT: mean 93.11, std 7.18, range [54.69, 98.88]